Protein AF-X0SLN2-F1 (afdb_monomer)

Solvent-accessible surface area (backbone atoms only — not comparable to full-atom values): 22576 Å² total; per-residue (Å²): 111,41,69,57,55,49,52,48,52,51,52,52,53,56,40,71,74,36,78,92,31,56,72,64,49,75,73,66,75,80,86,62,76,76,52,31,40,72,74,32,61,67,29,29,47,56,54,35,49,51,52,49,55,50,51,53,49,52,56,52,58,68,53,51,82,79,63,86,52,68,68,60,50,54,55,43,53,54,42,50,52,53,24,51,52,25,48,55,64,38,60,54,64,56,30,45,36,72,85,91,69,60,29,47,75,34,57,69,48,42,48,51,29,45,27,24,45,37,47,22,48,54,39,47,52,54,44,52,31,70,77,37,73,86,55,86,74,58,64,48,78,45,80,38,56,62,89,70,78,86,52,67,26,40,37,38,43,44,80,41,37,38,40,36,33,31,30,62,52,21,50,16,40,56,38,38,35,37,46,91,72,29,39,48,38,39,68,56,77,58,42,71,80,57,69,63,56,81,78,44,97,62,57,82,85,78,61,62,44,52,90,61,79,71,30,26,54,30,43,46,34,35,53,73,83,66,47,72,67,34,59,75,41,56,67,60,71,70,38,44,61,47,52,64,23,64,35,45,75,78,45,80,48,74,59,94,66,33,39,40,39,30,30,37,34,81,46,37,36,43,33,87,89,50,95,52,64,45,47,29,39,38,39,41,36,39,40,38,40,81,94,48,76,51,75,50,76,47,80,45,73,58,88,50,90,97,44,59,69,50,55,52,46,33,69,73,41,46,43,82,45,68,38,77,70,69,43,80,85,45,59,85,86,51,61,88,44,48,49,71,53,35,98,82,57,88,64,83,87,58,86,76,69,61,78,60,63,66,50,74,49,74,49,44,55,45,35,39,36,30,60,71,70,72,44,76,52,75,46,82,57,86,68,102,59,98,77,47,74,45,76,47,73,58,83,132

Structure (mmCIF, N/CA/C/O backbone):
data_AF-X0SLN2-F1
#
_entry.id   AF-X0SLN2-F1
#
loop_
_atom_site.group_PDB
_atom_site.id
_atom_site.type_symbol
_atom_site.label_atom_id
_atom_site.label_alt_id
_atom_site.label_comp_id
_atom_site.label_asym_id
_atom_site.label_entity_id
_atom_site.label_seq_id
_atom_site.pdbx_PDB_ins_code
_atom_site.Cartn_x
_atom_site.Cartn_y
_atom_site.Cartn_z
_atom_site.occupancy
_atom_site.B_iso_or_equiv
_atom_site.auth_seq_id
_atom_site.auth_comp_id
_atom_site.auth_asym_id
_atom_site.auth_atom_id
_atom_site.pdbx_PDB_model_num
ATOM 1 N N . GLN A 1 1 ? 5.270 15.770 -13.640 1.00 58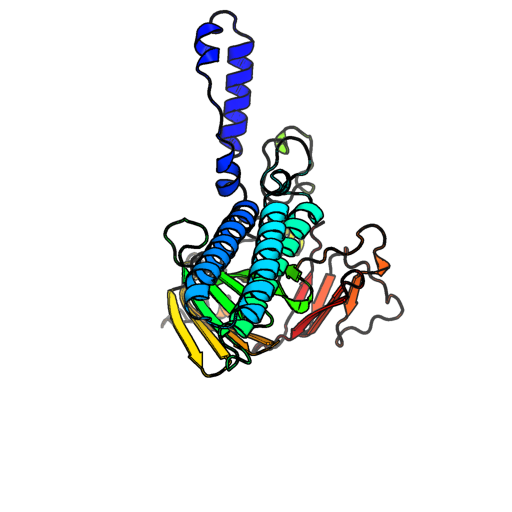.38 1 GLN A N 1
ATOM 2 C CA . GLN A 1 1 ? 5.366 17.062 -12.906 1.00 58.38 1 GLN A CA 1
ATOM 3 C C . GLN A 1 1 ? 6.757 17.721 -12.975 1.00 58.38 1 GLN A C 1
ATOM 5 O O . GLN A 1 1 ? 6.857 18.939 -13.102 1.00 58.38 1 GLN A O 1
ATOM 10 N N . THR A 1 2 ? 7.845 16.946 -12.956 1.00 74.25 2 THR A N 1
ATOM 11 C CA . THR A 1 2 ? 9.230 17.455 -12.948 1.00 74.25 2 THR A CA 1
ATOM 12 C C . THR A 1 2 ? 9.621 18.307 -14.170 1.00 74.25 2 THR A C 1
ATOM 14 O O . THR A 1 2 ? 10.206 19.380 -14.006 1.00 74.25 2 THR A O 1
ATOM 17 N N . LYS A 1 3 ? 9.213 17.920 -15.388 1.00 81.00 3 LYS A N 1
ATOM 18 C CA . LYS A 1 3 ? 9.402 18.724 -16.617 1.00 81.00 3 LYS A CA 1
ATOM 19 C C . LYS A 1 3 ? 8.726 20.102 -16.531 1.00 81.00 3 LYS A C 1
ATOM 21 O O . LYS A 1 3 ? 9.317 21.108 -16.911 1.00 81.00 3 LYS A O 1
ATOM 26 N N . ILE A 1 4 ? 7.527 20.163 -15.946 1.00 85.69 4 ILE A N 1
ATOM 27 C CA . ILE A 1 4 ? 6.775 21.413 -15.745 1.00 85.69 4 ILE A CA 1
ATOM 28 C C . ILE A 1 4 ? 7.528 22.339 -14.780 1.00 85.69 4 ILE A C 1
ATOM 30 O O . ILE A 1 4 ? 7.717 23.513 -15.090 1.00 85.69 4 ILE A O 1
ATOM 34 N N . ARG A 1 5 ? 8.041 21.818 -13.651 1.00 84.56 5 ARG A N 1
ATOM 35 C CA . ARG A 1 5 ? 8.848 22.608 -12.696 1.00 84.56 5 ARG A CA 1
ATOM 36 C C . ARG A 1 5 ? 10.110 23.185 -13.351 1.00 84.56 5 ARG A C 1
ATOM 38 O O . ARG A 1 5 ? 10.470 24.325 -13.058 1.00 84.56 5 ARG A O 1
ATOM 45 N N . LYS A 1 6 ? 10.767 22.436 -14.243 1.00 83.31 6 LYS A N 1
ATOM 46 C CA . LYS A 1 6 ? 11.937 22.912 -15.007 1.00 83.31 6 LYS A CA 1
ATOM 47 C C . LYS A 1 6 ? 11.570 24.037 -15.971 1.00 83.31 6 LYS A C 1
ATOM 49 O O . LYS A 1 6 ? 12.193 25.096 -15.928 1.00 83.31 6 LYS A O 1
ATOM 54 N N . ASN A 1 7 ? 10.517 23.846 -16.765 1.00 87.75 7 ASN A N 1
ATOM 55 C CA . ASN A 1 7 ? 10.017 24.874 -17.679 1.00 87.75 7 ASN A CA 1
ATOM 56 C C . ASN A 1 7 ? 9.632 26.150 -16.921 1.00 87.75 7 ASN A C 1
ATOM 58 O O . ASN A 1 7 ? 10.045 27.240 -17.308 1.00 87.75 7 ASN A O 1
ATOM 62 N N . PHE A 1 8 ? 8.941 26.014 -15.786 1.00 90.38 8 PHE A N 1
ATOM 63 C CA . PHE A 1 8 ? 8.597 27.140 -14.921 1.00 90.38 8 PHE A CA 1
ATOM 64 C C . PHE A 1 8 ? 9.839 27.874 -14.399 1.00 90.38 8 PHE A C 1
ATOM 66 O O . PHE A 1 8 ? 9.894 29.099 -14.466 1.00 90.38 8 PHE A O 1
ATOM 73 N N . LYS A 1 9 ? 10.871 27.154 -13.927 1.00 87.94 9 LYS A N 1
ATOM 74 C CA . LYS A 1 9 ? 12.145 27.768 -13.503 1.00 87.94 9 LYS A CA 1
ATOM 75 C C . LYS A 1 9 ? 12.806 28.552 -14.642 1.00 87.94 9 LYS A C 1
ATOM 77 O O . LYS A 1 9 ? 13.282 29.660 -14.399 1.00 87.94 9 LYS A O 1
ATOM 82 N N . LYS A 1 10 ? 12.814 28.007 -15.867 1.00 89.31 10 LYS A N 1
ATOM 83 C CA . LYS A 1 10 ? 13.359 28.680 -17.058 1.00 89.31 10 LYS A CA 1
ATOM 84 C C . LYS A 1 10 ? 12.584 29.963 -17.368 1.00 89.31 10 LYS A C 1
ATOM 86 O O . LYS A 1 10 ? 13.198 31.022 -17.433 1.00 89.31 10 LYS A O 1
ATOM 91 N N . ILE A 1 11 ? 11.253 29.885 -17.454 1.00 91.62 11 ILE A N 1
ATOM 92 C CA . ILE A 1 11 ? 10.369 31.039 -17.698 1.00 91.62 11 ILE A CA 1
ATOM 93 C C . ILE A 1 11 ? 10.572 32.110 -16.622 1.00 91.62 11 ILE A C 1
ATOM 95 O O . ILE A 1 11 ? 10.830 33.265 -16.947 1.00 91.62 11 ILE A O 1
ATOM 99 N N . LYS A 1 12 ? 10.547 31.720 -15.340 1.00 91.38 12 LYS A N 1
ATOM 100 C CA . LYS A 1 12 ? 10.760 32.628 -14.206 1.00 91.38 12 LYS A CA 1
ATOM 101 C C . LYS A 1 12 ? 12.103 33.353 -14.303 1.00 91.38 12 LYS A C 1
ATOM 103 O O . LYS A 1 12 ? 12.154 34.558 -14.077 1.00 91.38 12 LYS A O 1
ATOM 108 N N . LYS A 1 13 ? 13.185 32.636 -14.638 1.00 90.25 13 LYS A N 1
ATOM 109 C CA . LYS A 1 13 ? 14.528 33.219 -14.790 1.00 90.25 13 LYS A CA 1
ATOM 110 C C . LYS A 1 13 ? 14.571 34.217 -15.950 1.00 90.25 13 LYS A C 1
ATOM 112 O O . LYS A 1 13 ? 15.082 35.315 -15.765 1.00 90.25 13 LYS A O 1
ATOM 117 N N . THR A 1 14 ? 14.007 33.860 -17.104 1.00 91.69 14 THR A N 1
ATOM 118 C CA . THR A 1 14 ? 13.971 34.731 -18.288 1.00 91.69 14 THR A CA 1
ATOM 119 C C . THR A 1 14 ? 13.128 35.985 -18.056 1.00 91.69 14 THR A C 1
ATOM 121 O O . THR A 1 14 ? 13.585 37.075 -18.367 1.00 91.69 14 THR A O 1
ATOM 124 N N . MET A 1 15 ? 11.934 35.862 -17.465 1.00 91.94 15 MET A N 1
ATOM 125 C CA . MET A 1 15 ? 11.069 37.019 -17.189 1.00 91.94 15 MET A CA 1
ATOM 126 C C . MET A 1 15 ? 11.647 37.944 -16.115 1.00 91.94 15 MET A C 1
ATOM 128 O O . MET A 1 15 ? 11.463 39.148 -16.200 1.00 91.94 15 MET A O 1
ATOM 132 N N . LYS A 1 16 ? 12.363 37.405 -15.118 1.00 88.56 16 LYS A N 1
ATOM 133 C CA . LYS A 1 16 ? 13.004 38.221 -14.075 1.00 88.56 16 LYS A CA 1
ATOM 134 C C . LYS A 1 16 ? 14.202 39.026 -14.602 1.00 88.56 16 LYS A C 1
ATOM 136 O O . LYS A 1 16 ? 14.503 40.073 -14.043 1.00 88.56 16 LYS A O 1
ATOM 141 N N . ALA A 1 17 ? 14.893 38.525 -15.627 1.00 90.94 17 ALA A N 1
ATOM 142 C CA . ALA A 1 17 ? 16.042 39.199 -16.234 1.00 90.94 17 ALA A CA 1
ATOM 143 C C . ALA A 1 17 ? 15.649 40.306 -17.231 1.00 90.94 17 ALA A C 1
ATOM 145 O O . ALA A 1 17 ? 16.487 41.128 -17.581 1.00 90.94 17 ALA A O 1
ATOM 146 N N . ASP A 1 18 ? 14.398 40.318 -17.692 1.00 92.06 18 ASP A N 1
ATOM 147 C CA . ASP A 1 18 ? 13.888 41.247 -18.697 1.00 92.06 18 ASP A CA 1
ATOM 148 C C . ASP A 1 18 ? 13.052 42.348 -18.029 1.00 92.06 18 ASP A C 1
ATOM 150 O O . ASP A 1 18 ? 11.939 42.103 -17.556 1.00 92.06 18 ASP A O 1
ATOM 154 N N . GLU A 1 19 ? 13.584 43.571 -17.980 1.00 89.12 19 GLU A N 1
ATOM 155 C CA . GLU A 1 19 ? 12.923 44.694 -17.307 1.00 89.12 19 GLU A CA 1
ATOM 156 C C . GLU A 1 19 ? 11.561 45.049 -17.912 1.00 89.12 19 GLU A C 1
ATOM 158 O O . GLU A 1 19 ? 10.674 45.498 -17.184 1.00 89.12 19 GLU A O 1
ATOM 163 N N . THR A 1 20 ? 11.360 44.774 -19.206 1.00 92.31 20 THR A N 1
ATOM 164 C CA . THR A 1 20 ? 10.095 45.038 -19.912 1.00 92.31 20 THR A CA 1
ATOM 165 C C . THR A 1 20 ? 8.964 44.111 -19.467 1.00 92.31 20 THR A C 1
ATOM 167 O O . THR A 1 20 ? 7.794 44.386 -19.713 1.00 92.31 20 THR A O 1
ATOM 170 N N . LYS A 1 21 ? 9.291 43.017 -18.766 1.00 90.12 21 LYS A N 1
ATOM 171 C CA . LYS A 1 21 ? 8.333 41.998 -18.317 1.00 90.12 21 LYS A CA 1
ATOM 172 C C . LYS A 1 21 ? 7.976 42.107 -16.838 1.00 90.12 21 LYS A C 1
ATOM 174 O O . LYS A 1 21 ? 7.315 41.204 -16.325 1.00 90.12 21 LYS A O 1
ATOM 179 N N . LYS A 1 22 ? 8.375 43.179 -16.137 1.00 87.19 22 LYS A N 1
ATOM 180 C CA . LYS A 1 22 ? 8.098 43.361 -14.696 1.00 87.19 22 LYS A CA 1
ATOM 181 C C . LYS A 1 22 ? 6.603 43.297 -14.367 1.00 87.19 22 LYS A C 1
ATOM 183 O O . LYS A 1 22 ? 6.239 42.619 -13.409 1.00 87.19 22 LYS A O 1
ATOM 188 N N . GLU A 1 23 ? 5.747 43.932 -15.167 1.00 91.12 23 GLU A N 1
ATOM 189 C CA . GLU A 1 23 ? 4.288 43.881 -14.984 1.00 91.12 23 GLU A CA 1
ATOM 190 C C . GLU A 1 23 ? 3.745 42.474 -15.251 1.00 91.12 23 GLU A C 1
ATOM 192 O O . GLU A 1 23 ? 3.050 41.894 -14.419 1.00 91.12 23 GLU A O 1
ATOM 197 N N . THR A 1 24 ? 4.150 41.855 -16.365 1.00 89.81 24 THR A N 1
ATOM 198 C CA . THR A 1 24 ? 3.716 40.498 -16.725 1.00 89.81 24 THR A CA 1
ATOM 199 C C . THR A 1 24 ? 4.173 39.447 -15.705 1.00 89.81 24 THR A C 1
ATOM 201 O O . THR A 1 24 ? 3.456 38.486 -15.431 1.00 89.81 24 THR A O 1
ATOM 204 N N . TYR A 1 25 ? 5.355 39.621 -15.107 1.00 90.81 25 TYR A N 1
ATOM 205 C CA . TYR A 1 25 ? 5.914 38.712 -14.105 1.00 90.81 25 TYR A CA 1
ATOM 206 C C . TYR A 1 25 ? 5.018 38.576 -12.865 1.00 90.81 25 TYR A C 1
ATOM 208 O O . TYR A 1 25 ? 4.979 37.503 -12.264 1.00 90.81 25 TYR A O 1
ATOM 216 N N . GLN A 1 26 ? 4.251 39.609 -12.500 1.00 90.12 26 GLN A N 1
ATOM 217 C CA . GLN A 1 26 ? 3.329 39.562 -11.355 1.00 90.12 26 GLN A CA 1
ATOM 218 C C . GLN A 1 26 ? 2.194 38.542 -11.553 1.00 90.12 26 GLN A C 1
ATOM 220 O O . GLN A 1 26 ? 1.677 37.969 -10.586 1.00 90.12 26 GLN A O 1
ATOM 225 N N . PHE A 1 27 ? 1.851 38.259 -12.811 1.00 92.00 27 PHE A N 1
ATOM 226 C CA . PHE A 1 27 ? 0.850 37.262 -13.186 1.00 92.00 27 PHE A CA 1
ATOM 227 C C . PHE A 1 27 ? 1.429 35.844 -13.302 1.00 92.00 27 PHE A C 1
ATOM 229 O O . PHE A 1 27 ? 0.671 34.889 -13.472 1.00 92.00 27 PHE A O 1
ATOM 236 N N . LEU A 1 28 ? 2.750 35.660 -13.164 1.00 91.44 28 LEU A N 1
ATOM 237 C CA . LEU A 1 28 ? 3.373 34.338 -13.205 1.00 91.44 28 LEU A CA 1
ATOM 238 C C . LEU A 1 28 ? 3.004 33.532 -11.947 1.00 91.44 28 LEU A C 1
ATOM 240 O O . LEU A 1 28 ? 3.461 33.824 -10.840 1.00 91.44 28 LEU A O 1
ATOM 244 N N . LYS A 1 29 ? 2.205 32.476 -12.117 1.00 90.00 29 LYS A N 1
ATOM 245 C CA . LYS A 1 29 ? 1.797 31.563 -11.038 1.00 90.00 29 LYS A CA 1
ATOM 246 C C . LYS A 1 29 ? 2.449 30.190 -11.190 1.00 90.00 29 LYS A C 1
ATOM 248 O O . LYS A 1 29 ? 2.596 29.675 -12.294 1.00 90.00 29 LYS A O 1
ATOM 253 N N . GLY A 1 30 ? 2.866 29.620 -10.060 1.00 88.25 30 GLY A N 1
ATOM 254 C CA . GLY A 1 30 ? 3.411 28.266 -9.975 1.00 88.25 30 GLY A CA 1
ATOM 255 C C . GLY A 1 30 ? 2.360 27.237 -9.557 1.00 88.25 30 GLY A C 1
ATOM 256 O O . GLY A 1 30 ? 1.160 27.482 -9.629 1.00 88.25 30 GLY A O 1
ATOM 257 N N . GLY A 1 31 ? 2.829 26.079 -9.091 1.00 86.94 31 GLY A N 1
ATOM 258 C CA . GLY A 1 31 ? 1.959 25.061 -8.503 1.00 86.94 31 GLY A CA 1
ATOM 259 C C . GLY A 1 31 ? 1.405 25.471 -7.134 1.00 86.94 31 GLY A C 1
ATOM 260 O O . GLY A 1 31 ? 1.998 26.278 -6.423 1.00 86.94 31 GLY A O 1
ATOM 261 N N . PHE A 1 32 ? 0.277 24.868 -6.768 1.00 91.31 32 PHE A N 1
ATOM 262 C CA . PHE A 1 32 ? -0.348 24.941 -5.450 1.00 91.31 32 PHE A CA 1
ATOM 263 C C . PHE A 1 32 ? 0.140 23.808 -4.529 1.00 91.31 32 PHE A C 1
ATOM 265 O O . PHE A 1 32 ? 0.421 22.711 -5.010 1.00 91.31 32 PHE A O 1
ATOM 272 N N . TRP A 1 33 ? 0.221 24.046 -3.214 1.00 93.31 33 TRP A N 1
ATOM 273 C CA . TRP A 1 33 ? 0.809 23.096 -2.252 1.00 93.31 33 TRP A CA 1
ATOM 274 C C . TRP A 1 33 ? 0.115 21.727 -2.258 1.00 93.31 33 TRP A C 1
ATOM 276 O O . TRP A 1 33 ? 0.790 20.704 -2.290 1.00 93.31 33 TRP A O 1
ATOM 286 N N . ARG A 1 34 ? -1.222 21.675 -2.352 1.00 94.50 34 ARG A N 1
ATOM 287 C CA . ARG A 1 34 ? -1.966 20.397 -2.365 1.00 94.50 34 ARG A CA 1
ATOM 288 C C . ARG A 1 34 ? -1.602 19.478 -3.538 1.00 94.50 34 ARG A C 1
ATOM 290 O O . ARG A 1 34 ? -1.890 18.289 -3.478 1.00 94.50 34 ARG A O 1
ATOM 297 N N . TYR A 1 35 ? -0.922 19.976 -4.576 1.00 93.25 35 TYR A N 1
ATOM 298 C CA . TYR A 1 35 ? -0.377 19.112 -5.625 1.00 93.25 35 TYR A CA 1
ATOM 299 C C . TYR A 1 35 ? 0.736 18.178 -5.142 1.00 93.25 35 TYR A C 1
ATOM 301 O O . TYR A 1 35 ? 1.105 17.278 -5.893 1.00 93.25 35 TYR A O 1
ATOM 309 N N . PHE A 1 36 ? 1.262 18.336 -3.923 1.00 94.94 36 PHE A N 1
ATOM 310 C CA . PHE A 1 36 ? 2.136 17.331 -3.320 1.00 94.94 36 PHE A CA 1
ATOM 311 C C . PHE A 1 36 ? 1.427 15.995 -3.085 1.00 94.94 36 PHE A C 1
ATOM 313 O O . PHE A 1 36 ? 2.063 14.963 -3.256 1.00 94.94 36 PHE A O 1
ATOM 320 N N . PHE A 1 37 ? 0.111 15.999 -2.854 1.00 95.88 37 PHE A N 1
ATOM 321 C CA . PHE A 1 37 ? -0.695 14.775 -2.807 1.00 95.88 37 PHE A CA 1
ATOM 322 C C . PHE A 1 37 ? -0.857 14.112 -4.182 1.00 95.88 37 PHE A C 1
ATOM 324 O O . PHE A 1 37 ? -1.096 12.920 -4.279 1.00 95.88 37 PHE A O 1
ATOM 331 N N . VAL A 1 38 ? -0.695 14.858 -5.275 1.00 92.38 38 VAL A N 1
ATOM 332 C CA . VAL A 1 38 ? -0.634 14.260 -6.620 1.00 92.38 38 VAL A CA 1
ATOM 333 C C . VAL A 1 38 ? 0.788 13.798 -6.937 1.00 92.38 38 VAL A C 1
ATOM 335 O O . VAL A 1 38 ? 0.990 12.808 -7.629 1.00 92.38 38 VAL A O 1
ATOM 338 N N . LYS A 1 39 ? 1.789 14.539 -6.451 1.00 92.75 39 LYS A N 1
ATOM 339 C CA . LYS A 1 39 ? 3.204 14.261 -6.697 1.00 92.75 39 LYS A CA 1
ATOM 340 C C . LYS A 1 39 ? 3.682 12.987 -6.013 1.00 92.75 39 LYS A C 1
ATOM 342 O O . LYS A 1 39 ? 4.453 12.246 -6.610 1.00 92.75 39 LYS A O 1
ATOM 347 N N . TYR A 1 40 ? 3.281 12.813 -4.759 1.00 95.88 40 TYR A N 1
ATOM 348 C CA . TYR A 1 40 ? 3.736 11.753 -3.877 1.00 95.88 40 TYR A CA 1
ATOM 349 C C . TYR A 1 40 ? 2.512 10.970 -3.397 1.00 95.88 40 TYR A C 1
ATOM 351 O O . TYR A 1 40 ? 1.817 11.436 -2.483 1.00 95.88 40 TYR A O 1
ATOM 359 N N . PRO A 1 41 ? 2.226 9.805 -4.002 1.00 95.88 41 PRO A N 1
ATOM 360 C CA . PRO A 1 41 ? 1.163 8.921 -3.541 1.00 95.88 41 PRO A CA 1
ATOM 361 C C . PRO A 1 41 ? 1.273 8.601 -2.047 1.00 95.88 41 PRO A C 1
ATOM 363 O O . PRO A 1 41 ? 0.256 8.564 -1.370 1.00 95.88 41 PRO A O 1
ATOM 366 N N . GLU A 1 42 ? 2.488 8.481 -1.507 1.00 97.25 42 GLU A N 1
ATOM 367 C CA . GLU A 1 42 ? 2.760 8.227 -0.088 1.00 97.25 42 GLU A CA 1
ATOM 368 C C . GLU A 1 42 ? 2.303 9.382 0.824 1.00 97.25 42 GLU A C 1
ATOM 370 O O . GLU A 1 42 ? 1.773 9.154 1.909 1.00 97.25 42 GLU A O 1
ATOM 375 N N . SER A 1 43 ? 2.431 10.636 0.371 1.00 97.88 43 SER A N 1
ATOM 376 C CA . SER A 1 43 ? 1.887 11.798 1.093 1.00 97.88 43 SER A CA 1
ATOM 377 C C . SER A 1 43 ? 0.360 11.837 1.030 1.00 97.88 43 SER A C 1
ATOM 379 O O . SER A 1 43 ? -0.305 12.107 2.034 1.00 97.88 43 SER A O 1
ATOM 381 N N . ASN A 1 44 ? -0.214 11.541 -0.144 1.00 98.19 44 ASN A N 1
ATOM 382 C CA . ASN A 1 44 ? -1.664 11.416 -0.271 1.00 98.19 44 ASN A CA 1
ATOM 383 C C . ASN A 1 44 ? -2.197 10.339 0.667 1.00 98.19 44 ASN A C 1
ATOM 385 O O . ASN A 1 44 ? -3.204 10.570 1.323 1.00 98.19 44 ASN A O 1
ATOM 389 N N . ASN A 1 45 ? -1.492 9.212 0.749 1.00 98.19 45 ASN A N 1
ATOM 390 C CA . ASN A 1 45 ? -1.819 8.078 1.594 1.00 98.19 45 ASN A CA 1
ATOM 391 C C . ASN A 1 45 ? -1.970 8.495 3.058 1.00 98.19 45 ASN A C 1
ATOM 393 O O . ASN A 1 45 ? -3.069 8.426 3.601 1.00 98.19 45 ASN A O 1
ATOM 397 N N . MET A 1 46 ? -0.916 9.078 3.642 1.00 98.56 46 MET A N 1
ATOM 398 C CA . MET A 1 46 ? -0.943 9.602 5.012 1.00 98.56 46 MET A CA 1
ATOM 399 C C . MET A 1 46 ? -2.079 10.609 5.224 1.00 98.56 46 MET A C 1
ATOM 401 O O . MET A 1 46 ? -2.797 10.559 6.219 1.00 98.56 46 MET A O 1
ATOM 405 N N . HIS A 1 47 ? -2.288 11.523 4.271 1.00 98.69 47 HIS A N 1
ATOM 406 C CA . HIS A 1 47 ? -3.319 12.551 4.413 1.00 98.69 47 HIS A CA 1
ATOM 407 C C . HIS A 1 47 ? -4.729 11.953 4.353 1.00 98.69 47 HIS A C 1
ATOM 409 O O . HIS A 1 47 ? -5.630 12.397 5.064 1.00 98.69 47 HIS A O 1
ATOM 415 N N . LYS A 1 48 ? -4.965 10.987 3.464 1.00 98.69 48 LYS A N 1
ATOM 416 C CA . LYS A 1 48 ? -6.268 10.329 3.330 1.00 98.69 48 LYS A CA 1
ATOM 417 C C . LYS A 1 48 ? -6.530 9.378 4.489 1.00 98.69 48 LYS A C 1
ATOM 419 O O . LYS A 1 48 ? -7.657 9.382 4.976 1.00 98.69 48 LYS A O 1
ATOM 424 N N . LYS A 1 49 ? -5.497 8.723 5.025 1.00 98.75 49 LYS A N 1
ATOM 425 C CA . LYS A 1 49 ? -5.567 8.001 6.298 1.00 98.75 49 LYS A CA 1
ATOM 426 C C . LYS A 1 49 ? -5.974 8.930 7.435 1.00 98.75 49 LYS A C 1
ATOM 428 O O . LYS A 1 49 ? -6.923 8.634 8.148 1.00 98.75 49 LYS A O 1
ATOM 433 N N . MET A 1 50 ? -5.341 10.097 7.557 1.00 98.75 50 MET A N 1
ATOM 434 C CA . MET A 1 50 ? -5.714 11.084 8.574 1.00 98.75 50 MET A CA 1
ATOM 435 C C . MET A 1 50 ? -7.194 11.471 8.479 1.00 98.75 50 MET A C 1
ATOM 437 O O . MET A 1 50 ? -7.894 11.472 9.489 1.00 98.75 50 MET A O 1
ATOM 441 N N . LEU A 1 51 ? -7.703 11.736 7.271 1.00 98.69 51 LEU A N 1
ATOM 442 C CA . LEU A 1 51 ? -9.129 12.018 7.081 1.00 98.69 51 LEU A CA 1
ATOM 443 C C . LEU A 1 51 ? -10.021 10.814 7.408 1.00 98.69 51 LEU A C 1
ATOM 445 O O . LEU A 1 51 ? -11.104 11.005 7.956 1.00 98.69 51 LEU A O 1
ATOM 449 N N . TYR A 1 52 ? -9.582 9.600 7.073 1.00 98.75 52 TYR A N 1
ATOM 450 C CA . TYR A 1 52 ? -10.292 8.358 7.368 1.00 98.75 52 TYR A CA 1
ATOM 451 C C . TYR A 1 52 ? -10.456 8.158 8.877 1.00 98.75 52 TYR A C 1
ATOM 453 O O . TYR A 1 52 ? -11.582 8.096 9.368 1.00 98.75 52 TYR A O 1
ATOM 461 N N . VAL A 1 53 ? -9.347 8.179 9.620 1.00 98.75 53 VAL A N 1
ATOM 462 C CA . VAL A 1 53 ? -9.321 8.018 11.082 1.00 98.75 53 VAL A CA 1
ATOM 463 C C . VAL A 1 53 ? -10.103 9.133 11.775 1.00 98.75 53 VAL A C 1
ATOM 465 O O . VAL A 1 53 ? -10.897 8.871 12.676 1.00 98.75 53 VAL A O 1
ATOM 468 N N . ARG A 1 54 ? -9.964 10.377 11.299 1.00 98.75 54 ARG A N 1
ATOM 469 C CA . ARG A 1 54 ? -10.765 11.512 11.770 1.00 98.75 54 ARG A CA 1
ATOM 470 C C . ARG A 1 54 ? -12.265 11.261 11.625 1.00 98.75 54 ARG A C 1
ATOM 472 O O . ARG A 1 54 ? -13.021 11.524 12.553 1.00 98.75 54 ARG A O 1
ATOM 479 N N . ASN A 1 55 ? -12.706 10.802 10.458 1.00 98.44 55 ASN A N 1
ATOM 480 C CA . ASN A 1 55 ? -14.125 10.552 10.221 1.00 98.44 55 ASN A CA 1
ATOM 481 C C . ASN A 1 55 ? -14.628 9.359 11.046 1.00 98.44 55 ASN A C 1
ATOM 483 O O . ASN A 1 55 ? -15.741 9.423 11.555 1.00 98.44 55 ASN A O 1
ATOM 487 N N . LYS A 1 56 ? -13.794 8.329 11.245 1.00 97.62 56 LYS A N 1
ATOM 488 C CA . LYS A 1 56 ? -14.086 7.200 12.139 1.00 97.62 56 LYS A CA 1
ATOM 489 C C . LYS A 1 56 ? -14.345 7.687 13.571 1.00 97.62 56 LYS A C 1
ATOM 491 O O . LYS A 1 56 ? -15.359 7.316 14.152 1.00 97.62 56 LYS A O 1
ATOM 496 N N . LEU A 1 57 ? -13.503 8.585 14.099 1.00 98.38 57 LEU A N 1
ATOM 497 C CA . LEU A 1 57 ? -13.695 9.179 15.429 1.00 98.38 57 LEU A CA 1
ATOM 498 C C . LEU A 1 57 ? -14.997 9.989 15.527 1.00 98.38 57 LEU A C 1
ATOM 500 O O . LEU A 1 57 ? -15.743 9.811 16.485 1.00 98.38 57 LEU A O 1
ATOM 504 N N . ILE A 1 58 ? -15.307 10.814 14.520 1.00 98.00 58 ILE A N 1
ATOM 505 C CA . ILE A 1 58 ? -16.568 11.579 14.472 1.00 98.00 58 ILE A CA 1
ATOM 506 C C . ILE A 1 58 ? -17.778 10.635 14.506 1.00 98.00 58 ILE A C 1
ATOM 508 O O . ILE A 1 58 ? -18.699 10.837 15.291 1.00 98.00 58 ILE A O 1
ATOM 512 N N . SER A 1 59 ? -17.769 9.563 13.712 1.00 95.31 59 SER A N 1
ATOM 513 C CA . SER A 1 59 ? -18.849 8.570 13.746 1.00 95.31 59 SER A CA 1
ATOM 514 C C . SER A 1 59 ? -18.938 7.845 15.095 1.00 95.31 59 SER A C 1
ATOM 516 O O . SER A 1 59 ? -20.030 7.488 15.535 1.00 95.31 59 SER A O 1
ATOM 518 N N . THR A 1 60 ? -17.819 7.631 15.788 1.00 93.31 60 THR A N 1
ATOM 519 C CA . THR A 1 60 ? -17.819 7.086 17.153 1.00 93.31 60 THR A CA 1
ATOM 520 C C . THR A 1 60 ? -18.438 8.067 18.160 1.00 93.31 60 THR A C 1
ATOM 522 O O . THR A 1 60 ? -19.221 7.635 19.006 1.00 93.31 60 THR A O 1
ATOM 525 N N . GLU A 1 61 ? -18.176 9.373 18.049 1.00 94.12 61 GLU A N 1
ATOM 526 C CA . GLU A 1 61 ? -18.805 10.413 18.884 1.00 94.12 61 GLU A CA 1
ATOM 527 C C . GLU A 1 61 ? -20.326 10.462 18.714 1.00 94.12 61 GLU A C 1
ATOM 529 O O . GLU A 1 61 ? -21.070 10.534 19.692 1.00 94.12 61 GLU A O 1
ATOM 534 N N . GLU A 1 62 ? -20.806 10.358 17.475 1.00 92.00 62 GLU A N 1
ATOM 535 C CA . GLU A 1 62 ? -22.241 10.323 17.176 1.00 92.00 62 GLU A CA 1
ATOM 536 C C . GLU A 1 62 ? -22.937 9.117 17.830 1.00 92.00 62 GLU A C 1
ATOM 538 O O . GLU A 1 62 ? -24.115 9.189 18.183 1.00 92.00 62 GLU A O 1
ATOM 543 N N . ASN A 1 63 ? -22.214 8.015 18.055 1.00 88.12 63 ASN A N 1
ATOM 544 C CA . ASN A 1 63 ? -22.747 6.812 18.695 1.00 88.12 63 ASN A CA 1
ATOM 545 C C . ASN A 1 63 ? -22.835 6.896 20.229 1.00 88.12 63 ASN A C 1
ATOM 547 O O . ASN A 1 63 ? -23.473 6.029 20.831 1.00 88.12 63 ASN A O 1
ATOM 551 N N . LEU A 1 64 ? -22.274 7.929 20.872 1.00 87.06 64 LEU A N 1
ATOM 552 C CA . LEU A 1 64 ? -22.339 8.093 22.333 1.00 87.06 64 LEU A CA 1
ATOM 553 C C . LEU A 1 64 ? -23.759 8.246 22.866 1.00 87.06 64 LEU A C 1
ATOM 555 O O . LEU A 1 64 ? -24.025 7.869 24.004 1.00 87.06 64 LEU A O 1
ATOM 559 N N . VAL A 1 65 ? -24.684 8.727 22.032 1.00 81.19 65 VAL A N 1
ATOM 560 C CA . VAL A 1 65 ? -26.109 8.882 22.370 1.00 81.19 65 VAL A CA 1
ATOM 561 C C . VAL A 1 65 ? -26.779 7.574 22.819 1.00 81.19 65 VAL A C 1
ATOM 563 O O . VAL A 1 65 ? -27.879 7.603 23.363 1.00 81.19 65 VAL A O 1
ATOM 566 N N . LYS A 1 66 ? -26.138 6.422 22.577 1.00 81.56 66 LYS A N 1
ATOM 567 C CA . LYS A 1 66 ? -26.618 5.086 22.955 1.00 81.56 66 LYS A CA 1
ATOM 568 C C . LYS A 1 66 ? -26.280 4.693 24.398 1.00 81.56 66 LYS A C 1
ATOM 570 O O . LYS A 1 66 ? -26.830 3.710 24.887 1.00 81.56 66 LYS A O 1
ATOM 575 N N . ILE A 1 67 ? -25.385 5.418 25.070 1.00 86.44 67 ILE A N 1
ATOM 576 C CA . ILE A 1 67 ? -24.921 5.103 26.426 1.00 86.44 67 ILE A CA 1
ATOM 577 C C . ILE A 1 67 ? -25.675 5.962 27.441 1.00 86.44 67 ILE A C 1
ATOM 579 O O . ILE A 1 67 ? -25.885 7.150 27.222 1.00 86.44 67 ILE A O 1
ATOM 583 N N . GLN A 1 68 ? -26.089 5.352 28.554 1.00 86.94 68 GLN A N 1
ATOM 584 C CA . GLN A 1 68 ? -26.821 6.024 29.639 1.00 86.94 68 GLN A CA 1
ATOM 585 C C . GLN A 1 68 ? -26.010 6.133 30.940 1.00 86.94 68 GLN A C 1
ATOM 587 O O . GLN A 1 68 ? -26.433 6.815 31.865 1.00 86.94 68 GLN A O 1
ATOM 592 N N . ASP A 1 69 ? -24.867 5.450 31.034 1.00 90.94 69 ASP A N 1
ATOM 593 C CA . ASP A 1 69 ? -24.010 5.458 32.222 1.00 90.94 69 ASP A CA 1
ATOM 594 C C . ASP A 1 69 ? -23.017 6.631 32.171 1.00 90.94 69 ASP A C 1
ATOM 596 O O . ASP A 1 69 ? -22.068 6.627 31.381 1.00 90.94 69 ASP A O 1
ATOM 600 N N . ASP A 1 70 ? -23.222 7.620 33.045 1.00 90.50 70 ASP A N 1
ATOM 601 C CA . ASP A 1 70 ? -22.410 8.841 33.141 1.00 90.50 70 ASP A CA 1
ATOM 602 C C . ASP A 1 70 ? -20.918 8.577 33.421 1.00 90.50 70 ASP A C 1
ATOM 604 O O . ASP A 1 70 ? -20.048 9.328 32.958 1.00 90.50 70 ASP A O 1
ATOM 608 N N . ASN A 1 71 ? -20.587 7.498 34.143 1.00 91.69 71 ASN A N 1
ATOM 609 C CA . ASN A 1 71 ? -19.193 7.140 34.413 1.00 91.69 71 ASN A CA 1
ATOM 610 C C . ASN A 1 71 ? -18.517 6.629 33.138 1.00 91.69 71 ASN A C 1
ATOM 612 O O . ASN A 1 71 ? -17.398 7.039 32.818 1.00 91.69 71 ASN A O 1
ATOM 616 N N . ILE A 1 72 ? -19.208 5.770 32.383 1.00 92.06 72 ILE A N 1
ATOM 617 C CA . ILE A 1 72 ? -18.711 5.249 31.102 1.00 92.06 72 ILE A CA 1
ATOM 618 C C . ILE A 1 72 ? -18.568 6.389 30.090 1.00 92.06 72 ILE A C 1
ATOM 620 O O . ILE A 1 72 ? -17.534 6.490 29.428 1.00 92.06 72 ILE A O 1
ATOM 624 N N . ILE A 1 73 ? -19.553 7.289 30.016 1.00 93.81 73 ILE A N 1
ATOM 625 C CA . ILE A 1 73 ? -19.504 8.473 29.148 1.00 93.81 73 ILE A CA 1
ATOM 626 C C . ILE A 1 73 ? -18.263 9.316 29.458 1.00 93.81 73 ILE A C 1
ATOM 628 O O . ILE A 1 73 ? -17.518 9.666 28.544 1.00 93.81 73 ILE A O 1
ATOM 632 N N . SER A 1 74 ? -17.985 9.588 30.735 1.00 94.56 74 SER A N 1
ATOM 633 C CA . SER A 1 74 ? -16.816 10.376 31.148 1.00 94.56 74 SER A CA 1
ATOM 634 C C . SER A 1 74 ? -15.488 9.733 30.717 1.00 94.56 74 SER A C 1
ATOM 636 O O . SER A 1 74 ? -14.589 10.419 30.225 1.00 94.56 74 SER A O 1
ATOM 638 N N . ILE A 1 75 ? -15.369 8.404 30.843 1.00 95.88 75 ILE A N 1
ATOM 639 C CA . ILE A 1 75 ? -14.194 7.646 30.380 1.00 95.88 75 ILE A CA 1
ATOM 640 C C . ILE A 1 75 ? -14.044 7.750 28.858 1.00 95.88 75 ILE A C 1
ATOM 642 O O . ILE A 1 75 ? -12.935 7.966 28.359 1.00 95.88 75 ILE A O 1
ATOM 646 N N . ILE A 1 76 ? -15.146 7.600 28.120 1.00 96.00 76 ILE A N 1
ATOM 647 C CA . ILE A 1 76 ? -15.141 7.665 26.659 1.00 96.00 76 ILE A CA 1
ATOM 648 C C . ILE A 1 76 ? -14.763 9.069 26.171 1.00 96.00 76 ILE A C 1
ATOM 650 O O . ILE A 1 76 ? -13.897 9.186 25.306 1.00 96.00 76 ILE A O 1
ATOM 654 N N . LEU A 1 77 ? -15.325 10.131 26.755 1.00 96.19 77 LEU A N 1
ATOM 655 C CA . LEU A 1 77 ? -14.993 11.516 26.399 1.00 96.19 77 LEU A CA 1
ATOM 656 C C . LEU A 1 77 ? -13.498 11.814 26.578 1.00 96.19 77 LEU A C 1
ATOM 658 O O . LEU A 1 77 ? -12.881 12.438 25.716 1.00 96.19 77 LEU A O 1
ATOM 662 N N . ASN A 1 78 ? -12.880 11.309 27.650 1.00 97.75 78 ASN A N 1
ATOM 663 C CA . ASN A 1 78 ? -11.435 11.436 27.834 1.00 97.75 78 ASN A CA 1
ATOM 664 C C . ASN A 1 78 ? -10.641 10.710 26.729 1.00 97.75 78 ASN A C 1
ATOM 666 O O . ASN A 1 78 ? -9.659 11.237 26.211 1.00 97.75 78 ASN A O 1
ATOM 670 N N . LYS A 1 79 ? -11.073 9.508 26.325 1.00 98.19 79 LYS A N 1
ATOM 671 C CA . LYS A 1 79 ? -10.440 8.769 25.218 1.00 98.19 79 LYS A CA 1
ATOM 672 C C . LYS A 1 79 ? -10.620 9.465 23.869 1.00 98.19 79 LYS A C 1
ATOM 674 O O . LYS A 1 79 ? -9.685 9.445 23.076 1.00 98.19 79 LYS A O 1
ATOM 679 N N . ILE A 1 80 ? -11.769 10.095 23.630 1.00 98.38 80 ILE A N 1
ATOM 680 C CA . ILE A 1 80 ? -12.031 10.899 22.429 1.00 98.38 80 ILE A CA 1
ATOM 681 C C . ILE A 1 80 ? -11.072 12.085 22.356 1.00 98.38 80 ILE A C 1
ATOM 683 O O . ILE A 1 80 ? -10.445 12.290 21.320 1.00 98.38 80 ILE A O 1
ATOM 687 N N . ASN A 1 81 ? -10.886 12.815 23.461 1.00 98.38 81 ASN A N 1
ATOM 688 C CA . ASN A 1 81 ? -9.922 13.918 23.515 1.00 98.38 81 ASN A CA 1
ATOM 689 C C . ASN A 1 81 ? -8.502 13.435 23.190 1.00 98.38 81 ASN A C 1
ATOM 691 O O . ASN A 1 81 ? -7.831 14.021 22.344 1.00 98.38 81 ASN A O 1
ATOM 695 N N . ASN A 1 82 ? -8.079 12.311 23.775 1.00 98.75 82 ASN A N 1
ATOM 696 C CA . ASN A 1 82 ? -6.778 11.716 23.464 1.00 98.75 82 ASN A CA 1
ATOM 697 C C . ASN A 1 82 ? -6.668 11.284 21.989 1.00 98.75 82 ASN A C 1
ATOM 699 O O . ASN A 1 82 ? -5.607 11.424 21.387 1.00 98.75 82 ASN A O 1
ATOM 703 N N . ALA A 1 83 ? -7.746 10.769 21.389 1.00 98.81 83 ALA A N 1
ATOM 704 C CA . ALA A 1 83 ? -7.755 10.370 19.982 1.00 98.81 83 ALA A CA 1
ATOM 705 C C . ALA A 1 83 ? -7.646 11.588 19.050 1.00 98.81 83 ALA A C 1
ATOM 707 O O . ALA A 1 83 ? -6.901 11.542 18.070 1.00 98.81 83 ALA A O 1
ATOM 708 N N . TRP A 1 84 ? -8.316 12.697 19.379 1.00 98.75 84 TRP A N 1
ATOM 709 C CA . TRP A 1 84 ? -8.135 13.971 18.682 1.00 98.75 84 TRP A CA 1
ATOM 710 C C . TRP A 1 84 ? -6.712 14.503 18.800 1.00 98.75 84 TRP A C 1
ATOM 712 O O . TRP A 1 84 ? -6.150 14.918 17.788 1.00 98.75 84 TRP A O 1
ATOM 722 N N . ASP A 1 85 ? -6.108 14.446 19.988 1.00 98.81 85 ASP A N 1
ATOM 723 C CA . ASP A 1 85 ? -4.718 14.864 20.191 1.00 98.81 85 ASP A CA 1
ATOM 724 C C . ASP A 1 85 ? -3.751 14.076 19.301 1.00 98.81 85 ASP A C 1
ATOM 726 O O . ASP A 1 85 ? -2.866 14.662 18.674 1.00 98.81 85 ASP A O 1
ATOM 730 N N . GLU A 1 86 ? -3.928 12.758 19.188 1.00 98.88 86 GLU A N 1
ATOM 731 C CA . GLU A 1 86 ? -3.146 11.931 18.265 1.00 98.88 86 GLU A CA 1
ATOM 732 C C . GLU A 1 86 ? -3.385 12.333 16.794 1.00 98.88 86 GLU A C 1
ATOM 734 O O . GLU A 1 86 ? -2.428 12.546 16.046 1.00 98.88 86 GLU A O 1
ATOM 739 N N . ILE A 1 87 ? -4.638 12.553 16.375 1.00 98.88 87 ILE A N 1
ATOM 740 C CA . ILE A 1 87 ? -4.949 13.037 15.017 1.00 98.88 87 ILE A CA 1
ATOM 741 C C . ILE A 1 87 ? -4.287 14.397 14.744 1.00 98.88 87 ILE A C 1
ATOM 743 O O . ILE A 1 87 ? -3.747 14.605 13.656 1.00 98.88 87 ILE A O 1
ATOM 747 N N . TYR A 1 88 ? -4.288 15.323 15.705 1.00 98.75 88 TYR A N 1
ATOM 748 C CA . TYR A 1 88 ? -3.657 16.634 15.549 1.00 98.75 88 TYR A CA 1
ATOM 749 C C . TYR A 1 88 ? -2.134 16.533 15.438 1.00 98.75 88 TYR A C 1
ATOM 751 O O . TYR A 1 88 ? -1.546 17.199 14.583 1.00 98.75 88 TYR A O 1
ATOM 759 N N . LYS A 1 89 ? -1.484 15.659 16.219 1.00 98.62 89 LYS A N 1
ATOM 760 C CA . LYS A 1 89 ? -0.039 15.389 16.082 1.00 98.62 89 LYS A CA 1
ATOM 761 C C . LYS A 1 89 ? 0.303 14.872 14.681 1.00 98.62 89 LYS A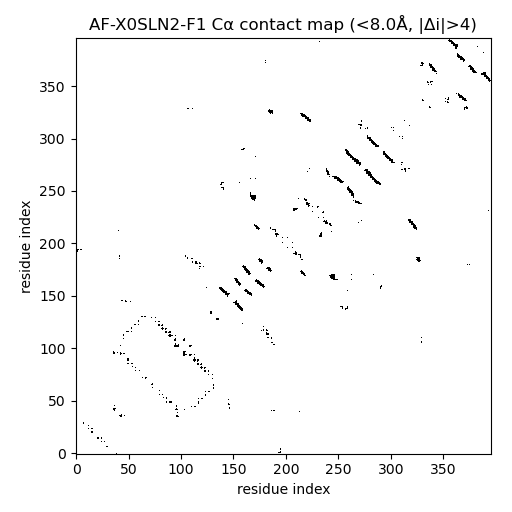 C 1
ATOM 763 O O . LYS A 1 89 ? 1.292 15.305 14.089 1.00 98.62 89 LYS A O 1
ATOM 768 N N . ALA A 1 90 ? -0.553 14.028 14.104 1.00 98.44 90 ALA A N 1
ATOM 769 C CA . ALA A 1 90 ? -0.381 13.509 12.748 1.00 98.44 90 ALA A CA 1
ATOM 770 C C . ALA A 1 90 ? -0.530 14.572 11.641 1.00 98.44 90 ALA A C 1
ATOM 772 O O . ALA A 1 90 ? -0.153 14.315 10.499 1.00 98.44 90 ALA A O 1
ATOM 773 N N . GLN A 1 91 ? -1.055 15.767 11.928 1.00 97.94 91 GLN A N 1
ATOM 774 C CA . GLN A 1 91 ? -1.256 16.835 10.937 1.00 97.94 91 GLN A CA 1
ATOM 775 C C . GLN A 1 91 ? -0.036 17.750 10.752 1.00 97.94 91 GLN A C 1
ATOM 777 O O . GLN A 1 91 ? -0.113 18.723 9.995 1.00 97.94 91 GLN A O 1
ATOM 782 N N . SER A 1 92 ? 1.096 17.449 11.400 1.00 95.44 92 SER A N 1
ATOM 783 C CA . SER A 1 92 ? 2.337 18.203 11.206 1.00 95.44 92 SER A CA 1
ATOM 784 C C . SER A 1 92 ? 2.746 18.220 9.730 1.00 95.44 92 SER A C 1
ATOM 786 O O . SER A 1 92 ? 3.032 17.189 9.122 1.00 95.44 92 SER A O 1
ATOM 788 N N . ASN A 1 93 ? 2.722 19.413 9.133 1.00 95.62 93 ASN A N 1
ATOM 789 C CA . ASN A 1 93 ? 2.775 19.590 7.683 1.00 95.62 93 ASN A CA 1
ATOM 790 C C . ASN A 1 93 ? 4.054 19.032 7.027 1.00 95.62 93 ASN A C 1
ATOM 792 O O . ASN A 1 93 ? 3.987 18.604 5.878 1.00 95.62 93 ASN A O 1
ATOM 796 N N . ASP A 1 94 ? 5.193 19.043 7.723 1.00 95.00 94 ASP A N 1
ATOM 797 C CA . ASP A 1 94 ? 6.520 18.728 7.185 1.00 95.00 94 ASP A CA 1
ATOM 798 C C . ASP A 1 94 ? 6.567 17.358 6.493 1.00 95.00 94 ASP A C 1
ATOM 800 O O . ASP A 1 94 ? 7.126 17.227 5.402 1.00 95.00 94 ASP A O 1
ATOM 804 N N . SER A 1 95 ? 5.889 16.357 7.057 1.00 95.50 95 SER A N 1
ATOM 805 C CA . SER A 1 95 ? 5.826 14.991 6.524 1.00 95.50 95 SER A CA 1
ATOM 806 C C . SER A 1 95 ? 5.077 14.878 5.189 1.00 95.50 95 SER A C 1
ATOM 808 O O . SER A 1 95 ? 5.207 13.877 4.491 1.00 95.50 95 SER A O 1
ATOM 810 N N . TYR A 1 96 ? 4.294 15.887 4.798 1.00 97.56 96 TYR A N 1
ATOM 811 C CA . TYR A 1 96 ? 3.365 15.804 3.664 1.00 97.56 96 TYR A CA 1
ATOM 812 C C . TYR A 1 96 ? 3.898 16.400 2.359 1.00 97.56 96 TYR A C 1
ATOM 814 O O . TYR A 1 96 ? 3.226 16.353 1.324 1.00 97.56 96 TYR A O 1
ATOM 822 N N . TRP A 1 97 ? 5.091 16.983 2.351 1.00 96.06 97 TRP A N 1
ATOM 823 C CA . TRP A 1 97 ? 5.626 17.603 1.143 1.00 96.06 97 TRP A CA 1
ATOM 824 C C . TRP A 1 97 ? 7.144 17.606 1.124 1.00 96.06 97 TRP A C 1
ATOM 826 O O . TRP A 1 97 ? 7.797 17.259 2.096 1.00 96.06 97 TRP A O 1
ATOM 836 N N . HIS A 1 98 ? 7.721 18.006 -0.006 1.00 94.12 98 HIS A N 1
ATOM 837 C CA . HIS A 1 98 ? 9.159 18.207 -0.108 1.00 94.12 98 HIS A CA 1
ATOM 838 C C . HIS A 1 98 ? 9.477 19.454 -0.934 1.00 94.12 98 HIS A C 1
ATOM 840 O O . HIS A 1 98 ? 9.037 19.616 -2.079 1.00 94.12 98 HIS A O 1
ATOM 846 N N . GLY A 1 99 ? 10.254 20.350 -0.325 1.00 86.88 99 GLY A N 1
ATOM 847 C CA . GLY A 1 99 ? 10.655 21.632 -0.893 1.00 86.88 99 GLY A CA 1
ATOM 848 C C . GLY A 1 99 ? 12.117 21.658 -1.325 1.00 86.88 99 GLY A C 1
ATOM 849 O O . GLY A 1 99 ? 12.425 21.448 -2.504 1.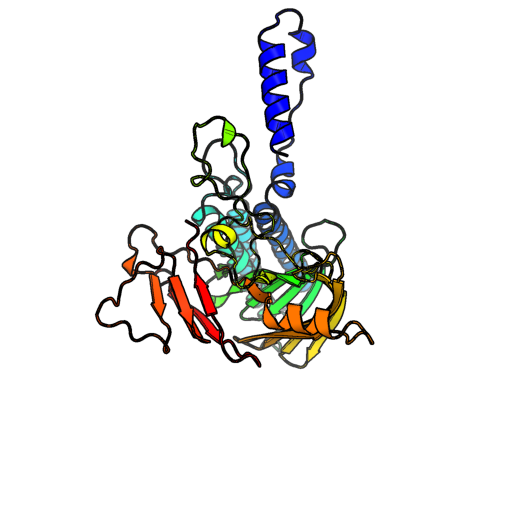00 86.88 99 GLY A O 1
ATOM 850 N N . LEU A 1 100 ? 12.979 22.033 -0.375 1.00 79.62 100 LEU A N 1
ATOM 851 C CA . LEU A 1 100 ? 14.433 22.137 -0.534 1.00 79.62 100 LEU A CA 1
ATOM 852 C C . LEU A 1 100 ? 15.172 21.051 0.261 1.00 79.62 100 LEU A C 1
ATOM 854 O O . LEU A 1 100 ? 16.152 20.510 -0.237 1.00 79.62 100 LEU A O 1
ATOM 858 N N . PHE A 1 101 ? 14.681 20.718 1.458 1.00 78.44 101 PHE A N 1
ATOM 859 C CA . PHE A 1 101 ? 15.264 19.718 2.348 1.00 78.44 101 PHE A CA 1
ATOM 860 C C . PHE A 1 101 ? 14.174 18.806 2.910 1.00 78.44 101 PHE A C 1
ATOM 862 O O . PHE A 1 101 ? 13.062 19.268 3.163 1.00 78.44 101 PHE A O 1
ATOM 869 N N . GLY A 1 102 ? 14.515 17.530 3.098 1.00 86.69 102 GLY A N 1
ATOM 870 C CA . GLY A 1 102 ? 13.748 16.577 3.898 1.00 86.69 102 GLY A CA 1
ATOM 871 C C . GLY A 1 102 ? 12.265 16.458 3.541 1.00 86.69 102 GLY A C 1
ATOM 872 O O . GLY A 1 102 ? 11.916 16.195 2.387 1.00 86.69 102 GLY A O 1
ATOM 873 N N . GLY A 1 103 ? 11.414 16.649 4.550 1.00 94.12 103 GLY A N 1
ATOM 874 C CA . GLY A 1 103 ? 9.960 16.550 4.453 1.00 94.12 103 GLY A CA 1
ATOM 875 C C . GLY A 1 103 ? 9.491 15.107 4.290 1.00 94.12 103 GLY A C 1
ATOM 876 O O . GLY A 1 103 ? 9.988 14.229 4.989 1.00 94.12 103 GLY A O 1
ATOM 877 N N . VAL A 1 104 ? 8.609 14.843 3.321 1.00 95.31 104 VAL A N 1
ATOM 878 C CA . VAL A 1 104 ? 8.087 13.494 3.024 1.00 95.31 104 VAL A CA 1
ATOM 879 C C . VAL A 1 104 ? 9.184 12.462 2.775 1.00 95.31 104 VAL A C 1
ATOM 881 O O . VAL A 1 104 ? 8.936 11.284 2.963 1.00 95.31 104 VAL A O 1
ATOM 884 N N . TYR A 1 105 ? 10.403 12.856 2.395 1.00 93.62 105 TYR A N 1
ATOM 885 C CA . TYR A 1 105 ? 11.513 11.911 2.237 1.00 93.62 105 TYR A CA 1
ATOM 886 C C . TYR A 1 105 ? 12.112 11.429 3.567 1.00 93.62 105 TYR A C 1
ATOM 888 O O . TYR A 1 105 ? 12.682 10.344 3.598 1.00 93.62 105 TYR A O 1
ATOM 896 N N . LEU A 1 106 ? 11.958 12.169 4.671 1.00 92.19 106 LEU A N 1
ATOM 897 C CA . LEU A 1 106 ? 12.493 11.764 5.973 1.00 92.19 106 LEU A CA 1
ATOM 898 C C . LEU A 1 106 ? 11.603 10.688 6.596 1.00 92.19 106 LEU A C 1
ATOM 900 O O . LEU A 1 106 ? 10.455 10.948 6.959 1.00 92.19 106 LEU A O 1
ATOM 904 N N . GLN A 1 107 ? 12.146 9.480 6.732 1.00 90.38 107 GLN A N 1
ATOM 905 C CA . GLN A 1 107 ? 11.383 8.314 7.176 1.00 90.38 107 GLN A CA 1
ATOM 906 C C . GLN A 1 107 ? 10.748 8.492 8.557 1.00 90.38 107 GLN A C 1
ATOM 908 O O . GLN A 1 107 ? 9.570 8.188 8.721 1.00 90.38 107 GLN A O 1
ATOM 913 N N . PHE A 1 108 ? 11.482 9.079 9.508 1.00 90.31 108 PHE A N 1
ATOM 914 C CA . PHE A 1 108 ? 11.019 9.272 10.883 1.00 90.31 108 PHE A CA 1
ATOM 915 C C . PHE A 1 108 ? 9.841 10.255 10.970 1.00 90.31 108 PHE A C 1
ATOM 917 O O . PHE A 1 108 ? 8.975 10.115 11.833 1.00 90.31 108 PHE A O 1
ATOM 924 N N . LEU A 1 109 ? 9.766 11.225 10.048 1.00 94.94 109 LEU A N 1
ATOM 925 C CA . LEU A 1 109 ? 8.639 12.155 9.960 1.00 94.94 109 LEU A CA 1
ATOM 926 C C . LEU A 1 109 ? 7.371 11.445 9.478 1.00 94.94 109 LEU A C 1
ATOM 928 O O . LEU A 1 109 ? 6.295 11.672 10.031 1.00 94.94 109 LEU A O 1
ATOM 932 N N . ARG A 1 110 ? 7.487 10.569 8.472 1.00 96.44 110 ARG A N 1
ATOM 933 C CA . ARG A 1 110 ? 6.356 9.740 8.025 1.00 96.44 110 ARG A CA 1
ATOM 934 C C . ARG A 1 110 ? 5.961 8.714 9.086 1.00 96.44 110 ARG A C 1
ATOM 936 O O . ARG A 1 110 ? 4.778 8.537 9.356 1.00 96.44 110 ARG A O 1
ATOM 943 N N . PHE A 1 111 ? 6.947 8.089 9.727 1.00 96.12 111 PHE A N 1
ATOM 944 C CA . PHE A 1 111 ? 6.730 7.104 10.783 1.00 96.12 111 PHE A CA 1
ATOM 945 C C . PHE A 1 111 ? 5.937 7.695 11.953 1.00 96.12 111 PHE A C 1
ATOM 947 O O . PHE A 1 111 ? 4.968 7.086 12.402 1.00 96.12 111 PHE A O 1
ATOM 954 N N . SER A 1 112 ? 6.274 8.915 12.388 1.00 96.94 112 SER A N 1
ATOM 955 C CA . SER A 1 112 ? 5.510 9.641 13.411 1.00 96.94 112 SER A CA 1
ATOM 956 C C . SER A 1 112 ? 4.050 9.866 13.005 1.00 96.94 112 SER A C 1
ATOM 958 O O . SER A 1 112 ? 3.159 9.642 13.824 1.00 96.94 112 SER A O 1
ATOM 960 N N . VAL A 1 113 ? 3.780 10.239 11.746 1.00 98.56 113 VAL A N 1
ATOM 961 C CA . VAL A 1 113 ? 2.401 10.406 11.253 1.00 98.56 113 VAL A CA 1
ATOM 962 C C . VAL A 1 113 ? 1.620 9.101 11.377 1.00 98.56 113 VAL A C 1
ATOM 964 O O . VAL A 1 113 ? 0.553 9.099 11.987 1.00 98.56 113 VAL A O 1
ATOM 967 N N . TYR A 1 114 ? 2.152 7.990 10.862 1.00 98.56 114 TYR A N 1
ATOM 968 C CA . TYR A 1 114 ? 1.485 6.691 10.982 1.00 98.56 114 TYR A CA 1
ATOM 969 C C . TYR A 1 114 ? 1.322 6.257 12.441 1.00 98.56 114 TYR A C 1
ATOM 971 O O . TYR A 1 114 ? 0.235 5.831 12.815 1.00 98.56 114 TYR A O 1
ATOM 979 N N . THR A 1 115 ? 2.342 6.442 13.284 1.00 98.38 115 THR A N 1
ATOM 980 C CA . THR A 1 115 ? 2.290 6.088 14.714 1.00 98.38 115 THR A CA 1
ATOM 981 C C . THR A 1 115 ? 1.102 6.755 15.402 1.00 98.38 115 THR A C 1
ATOM 983 O O . THR A 1 115 ? 0.313 6.092 16.074 1.00 98.38 115 THR A O 1
ATOM 986 N N . HIS A 1 116 ? 0.943 8.064 15.199 1.00 98.88 116 HIS A N 1
ATOM 987 C CA . HIS A 1 116 ? -0.147 8.830 15.794 1.00 98.88 116 HIS A CA 1
ATOM 988 C C . HIS A 1 116 ? -1.516 8.454 15.213 1.00 98.88 116 HIS A C 1
ATOM 990 O O . HIS A 1 116 ? -2.483 8.312 15.958 1.00 98.88 116 HIS A O 1
ATOM 996 N N . LEU A 1 117 ? -1.617 8.215 13.903 1.00 98.88 117 LEU A N 1
ATOM 997 C CA . LEU A 1 117 ? -2.877 7.763 13.305 1.00 98.88 117 LEU A CA 1
ATOM 998 C C . LEU A 1 117 ? -3.296 6.384 13.828 1.00 98.88 117 LEU A C 1
ATOM 1000 O O . LEU A 1 117 ? -4.449 6.213 14.212 1.00 98.88 117 LEU A O 1
ATOM 1004 N N . ILE A 1 118 ? -2.361 5.440 13.947 1.00 98.81 118 ILE A N 1
ATOM 1005 C CA . ILE A 1 118 ? -2.642 4.103 14.481 1.00 98.81 118 ILE A CA 1
ATOM 1006 C C . ILE A 1 118 ? -2.981 4.169 15.982 1.00 98.81 118 ILE A C 1
ATOM 1008 O O . ILE A 1 118 ? -3.876 3.466 16.448 1.00 98.81 118 ILE A O 1
ATOM 1012 N N . ASN A 1 119 ? -2.333 5.047 16.758 1.00 98.88 119 ASN A N 1
ATOM 1013 C CA . ASN A 1 119 ? -2.706 5.290 18.157 1.00 98.88 119 ASN A CA 1
ATOM 1014 C C . ASN A 1 119 ? -4.144 5.807 18.296 1.00 98.88 119 ASN A C 1
ATOM 1016 O O . ASN A 1 119 ? -4.878 5.342 19.171 1.00 98.88 119 ASN A O 1
ATOM 1020 N N . ALA A 1 120 ? -4.557 6.740 17.433 1.00 98.88 120 ALA A N 1
ATOM 1021 C CA . ALA A 1 120 ? -5.935 7.216 17.398 1.00 98.88 120 ALA A CA 1
ATOM 1022 C C . ALA A 1 120 ? -6.910 6.073 17.073 1.00 98.88 120 ALA A C 1
ATOM 1024 O O . ALA A 1 120 ? -7.933 5.940 17.740 1.00 98.88 120 ALA A O 1
ATOM 1025 N N . GLU A 1 121 ? -6.573 5.193 16.126 1.00 98.50 121 GLU A N 1
ATOM 1026 C CA . GLU A 1 121 ? -7.386 4.010 15.814 1.00 98.50 121 GLU A CA 1
ATOM 1027 C C . GLU A 1 121 ? -7.510 3.045 16.999 1.00 98.50 121 GLU A C 1
ATOM 1029 O O . GLU A 1 121 ? -8.615 2.613 17.310 1.00 98.50 121 GLU A O 1
ATOM 1034 N N . LYS A 1 122 ? -6.430 2.778 17.742 1.00 98.31 122 LYS A N 1
ATOM 1035 C CA . LYS A 1 122 ? -6.480 1.944 18.962 1.00 98.31 122 LYS A CA 1
ATOM 1036 C C . LYS A 1 122 ? -7.393 2.538 20.039 1.00 98.31 122 LYS A C 1
ATOM 1038 O O . LYS A 1 122 ? -8.089 1.811 20.753 1.00 98.31 122 LYS A O 1
ATOM 1043 N N . LEU A 1 123 ? -7.392 3.866 20.177 1.00 98.31 123 LEU A N 1
ATOM 1044 C CA . LEU A 1 123 ? -8.299 4.568 21.087 1.00 98.31 123 LEU A CA 1
ATOM 1045 C C . LEU A 1 123 ? -9.751 4.439 20.622 1.00 98.31 123 LEU A C 1
ATOM 1047 O O . LEU A 1 123 ? -10.608 4.126 21.447 1.00 98.31 123 LEU A O 1
ATOM 1051 N N . ILE A 1 124 ? -10.012 4.609 19.323 1.00 97.50 124 ILE A N 1
ATOM 1052 C CA . ILE A 1 124 ? -11.331 4.395 18.711 1.00 97.50 124 ILE A CA 1
ATOM 1053 C C . ILE A 1 124 ? -11.814 2.959 18.947 1.00 97.50 124 ILE A C 1
ATOM 1055 O O . ILE A 1 124 ? -12.956 2.765 19.355 1.00 97.50 124 ILE A O 1
ATOM 1059 N N . ASP A 1 125 ? -10.949 1.963 18.770 1.00 95.75 125 ASP A N 1
ATOM 1060 C CA . ASP A 1 125 ? -11.279 0.552 18.990 1.00 95.75 125 ASP A CA 1
ATOM 1061 C C . ASP A 1 125 ? -11.648 0.296 20.459 1.00 95.75 125 ASP A C 1
ATOM 1063 O O . ASP A 1 125 ? -12.673 -0.321 20.754 1.00 95.75 125 ASP A O 1
ATOM 1067 N N . THR A 1 126 ? -10.895 0.886 21.395 1.00 95.50 126 THR A N 1
ATOM 1068 C CA . THR A 1 126 ? -11.222 0.825 22.828 1.00 95.50 126 THR A CA 1
ATOM 1069 C C . THR A 1 126 ? -12.568 1.489 23.137 1.00 95.50 126 THR A C 1
ATOM 1071 O O . THR A 1 126 ? -13.337 0.982 23.951 1.00 95.50 126 THR A O 1
ATOM 1074 N N . ILE A 1 127 ? -12.869 2.633 22.513 1.00 95.44 127 ILE A N 1
ATOM 1075 C CA . ILE A 1 127 ? -14.158 3.315 22.681 1.00 95.44 127 ILE A CA 1
ATOM 1076 C C . ILE A 1 127 ? -15.292 2.444 22.129 1.00 95.44 127 ILE A C 1
ATOM 1078 O O . ILE A 1 127 ? -16.305 2.266 22.799 1.00 95.44 127 ILE A O 1
ATOM 1082 N N . ASN A 1 128 ? -15.118 1.854 20.947 1.00 94.06 128 ASN A N 1
ATOM 1083 C CA . ASN A 1 128 ? -16.121 0.989 20.332 1.00 94.06 128 ASN A CA 1
ATOM 1084 C C . ASN A 1 128 ? -16.407 -0.260 21.178 1.00 94.06 128 ASN A C 1
ATOM 1086 O O . ASN A 1 128 ? -17.569 -0.661 21.258 1.00 94.06 128 ASN A O 1
ATOM 1090 N N . ALA A 1 129 ? -15.396 -0.824 21.848 1.00 92.88 129 ALA A N 1
ATOM 1091 C CA . ALA A 1 129 ? -15.565 -1.914 22.810 1.00 92.88 129 ALA A CA 1
ATOM 1092 C C . ALA A 1 129 ? -16.337 -1.474 24.070 1.00 92.88 129 ALA A C 1
ATOM 1094 O O . ALA A 1 129 ? -17.168 -2.222 24.573 1.00 92.88 129 ALA A O 1
ATOM 1095 N N . LEU A 1 130 ? -16.131 -0.242 24.557 1.00 92.44 130 LEU A N 1
ATOM 1096 C CA . LEU A 1 130 ? -16.928 0.315 25.662 1.00 92.44 130 LEU A CA 1
ATOM 1097 C C . LEU A 1 130 ? -18.385 0.573 25.253 1.00 92.44 130 LEU A C 1
ATOM 1099 O O . LEU A 1 130 ? -19.291 0.366 26.056 1.00 92.44 130 LEU A O 1
ATOM 1103 N N . ILE A 1 131 ? -18.616 1.010 24.010 1.00 91.44 131 ILE A N 1
ATOM 1104 C CA . ILE A 1 131 ? -19.966 1.223 23.469 1.00 91.44 131 ILE A CA 1
ATOM 1105 C C . ILE A 1 131 ? -20.676 -0.118 23.225 1.00 91.44 131 ILE A C 1
ATOM 1107 O O . ILE A 1 131 ? -21.882 -0.228 23.435 1.00 91.44 131 ILE A O 1
ATOM 1111 N N . ASN A 1 132 ? -19.935 -1.143 22.796 1.00 90.25 132 ASN A N 1
ATOM 1112 C CA . ASN A 1 132 ? -20.453 -2.465 22.451 1.00 90.25 132 ASN A CA 1
ATOM 1113 C C . ASN A 1 132 ? -19.715 -3.556 23.251 1.00 90.25 132 ASN A C 1
ATOM 1115 O O . ASN A 1 132 ? -18.903 -4.280 22.679 1.00 90.25 132 ASN A O 1
ATOM 1119 N N . PRO A 1 133 ? -20.007 -3.735 24.552 1.00 86.56 133 PRO A N 1
ATOM 1120 C CA . PRO A 1 133 ? -19.230 -4.615 25.436 1.00 86.56 133 PRO A CA 1
ATOM 1121 C C . PRO A 1 133 ? -19.265 -6.104 25.058 1.00 86.56 133 PRO A C 1
ATOM 1123 O O . PRO A 1 133 ? -18.413 -6.870 25.496 1.00 86.56 133 PRO A O 1
ATOM 1126 N N . ASN A 1 134 ? -20.228 -6.525 24.232 1.00 89.06 134 ASN A N 1
ATOM 1127 C CA . ASN A 1 134 ? -20.301 -7.895 23.713 1.00 89.06 134 ASN A CA 1
ATOM 1128 C C . ASN A 1 134 ? -19.382 -8.133 22.498 1.00 89.06 134 ASN A C 1
ATOM 1130 O O . ASN A 1 134 ? -19.248 -9.271 22.053 1.00 89.06 134 ASN A O 1
ATOM 1134 N N . LEU A 1 135 ? -18.782 -7.080 21.931 1.00 83.31 135 LEU A N 1
ATOM 1135 C CA . LEU A 1 135 ? -17.846 -7.179 20.817 1.00 83.31 135 LEU A CA 1
ATOM 1136 C C . LEU A 1 135 ? -16.443 -7.469 21.365 1.00 83.31 135 LEU A C 1
ATOM 1138 O O . LEU A 1 135 ? -15.744 -6.564 21.810 1.00 83.31 135 LEU A O 1
ATOM 1142 N N . THR A 1 136 ? -16.040 -8.739 21.348 1.00 80.81 136 THR A N 1
ATOM 1143 C CA . THR A 1 136 ? -14.724 -9.174 21.853 1.00 80.81 136 THR A CA 1
ATOM 1144 C C . THR A 1 136 ? -13.608 -9.097 20.817 1.00 80.81 136 THR A C 1
ATOM 1146 O O . THR A 1 136 ? -12.444 -9.032 21.190 1.00 80.81 136 THR A O 1
ATOM 1149 N N . SER A 1 137 ? -13.957 -9.167 19.533 1.00 88.56 137 SER A N 1
ATOM 1150 C CA . SER A 1 137 ? -13.033 -9.040 18.407 1.00 88.56 137 SER A CA 1
ATOM 1151 C C . SER A 1 137 ? -13.788 -8.515 17.195 1.00 88.56 137 SER A C 1
ATOM 1153 O O . SER A 1 137 ? -15.008 -8.705 17.087 1.00 88.56 137 SER A O 1
ATOM 1155 N N . TYR A 1 138 ? -13.084 -7.907 16.249 1.00 92.19 138 TYR A N 1
ATOM 1156 C CA . TYR A 1 138 ? -13.690 -7.480 15.000 1.00 92.19 138 TYR A CA 1
ATOM 1157 C C . TYR A 1 138 ? -12.786 -7.706 13.797 1.00 92.19 138 TYR A C 1
ATOM 1159 O O . TYR A 1 138 ? -11.563 -7.709 13.872 1.00 92.19 138 TYR A O 1
ATOM 1167 N N . ILE A 1 139 ? -13.453 -7.862 12.661 1.00 95.00 139 ILE A N 1
ATOM 1168 C CA . ILE A 1 139 ? -12.847 -7.742 11.349 1.00 95.00 139 ILE A CA 1
ATOM 1169 C C . ILE A 1 139 ? -13.893 -7.155 10.402 1.00 95.00 139 ILE A C 1
ATOM 1171 O O . ILE A 1 139 ? -15.072 -7.539 10.469 1.00 95.00 139 ILE A O 1
ATOM 1175 N N . TYR A 1 140 ? -13.482 -6.196 9.581 1.00 94.88 140 TYR A N 1
ATOM 1176 C CA . TYR A 1 140 ? -14.309 -5.529 8.579 1.00 94.88 140 TYR A CA 1
ATOM 1177 C C . TYR A 1 140 ? -13.571 -5.463 7.250 1.00 94.88 140 TYR A C 1
ATOM 1179 O O . TYR A 1 140 ? -12.354 -5.322 7.230 1.00 94.88 140 TYR A O 1
ATOM 1187 N N . ILE A 1 141 ? -14.332 -5.507 6.157 1.00 97.50 141 ILE A N 1
ATOM 1188 C CA . ILE A 1 141 ? -13.856 -5.241 4.802 1.00 97.50 141 ILE A CA 1
ATOM 1189 C C . ILE A 1 141 ? -14.701 -4.118 4.199 1.00 97.50 141 ILE A C 1
ATOM 1191 O O . ILE A 1 141 ? -15.912 -4.255 4.023 1.00 97.50 141 ILE A O 1
ATOM 1195 N N . THR A 1 142 ? -14.067 -2.981 3.923 1.00 97.69 142 THR A N 1
ATOM 1196 C CA . THR A 1 142 ? -14.755 -1.742 3.547 1.00 97.69 142 THR A CA 1
ATOM 1197 C C . THR A 1 142 ? -14.313 -1.283 2.158 1.00 97.69 142 THR A C 1
ATOM 1199 O O . THR A 1 142 ? -13.174 -0.829 2.008 1.00 97.69 142 THR A O 1
ATOM 1202 N N . PRO A 1 143 ? -15.186 -1.352 1.134 1.00 98.19 143 PRO A N 1
ATOM 1203 C CA . PRO A 1 143 ? -14.927 -0.721 -0.154 1.00 98.19 143 PRO A CA 1
ATOM 1204 C C . PRO A 1 143 ? -15.066 0.803 -0.039 1.00 98.19 143 PRO A C 1
ATOM 1206 O O . PRO A 1 143 ? -16.084 1.314 0.432 1.00 98.19 143 PRO A O 1
ATOM 1209 N N . ILE A 1 144 ? -14.060 1.552 -0.490 1.00 98.12 144 ILE A N 1
ATOM 1210 C CA . ILE A 1 144 ? -14.036 3.016 -0.389 1.00 98.12 144 ILE A CA 1
ATOM 1211 C C . ILE A 1 144 ? -13.137 3.641 -1.464 1.00 98.12 144 ILE A C 1
ATOM 1213 O O . ILE A 1 144 ? -12.095 3.101 -1.804 1.00 98.12 144 ILE A O 1
ATOM 1217 N N . ASP A 1 145 ? -13.504 4.819 -1.977 1.00 98.06 145 ASP A N 1
ATOM 1218 C CA . ASP A 1 145 ? -12.552 5.690 -2.690 1.00 98.06 145 ASP A CA 1
ATOM 1219 C C . ASP A 1 145 ? -11.671 6.392 -1.646 1.00 98.06 145 ASP A C 1
ATOM 1221 O O . ASP A 1 145 ? -12.021 7.461 -1.118 1.00 98.06 145 ASP A O 1
ATOM 1225 N N . PHE A 1 146 ? -10.584 5.730 -1.252 1.00 98.25 146 PHE A N 1
ATOM 1226 C CA . PHE A 1 146 ? -9.700 6.174 -0.181 1.00 98.25 146 PHE A CA 1
ATOM 1227 C C . PHE A 1 146 ? -8.820 7.321 -0.668 1.00 98.25 146 PHE A C 1
ATOM 1229 O O . PHE A 1 146 ? -8.775 8.398 -0.059 1.00 98.25 146 PHE A O 1
ATOM 1236 N N . 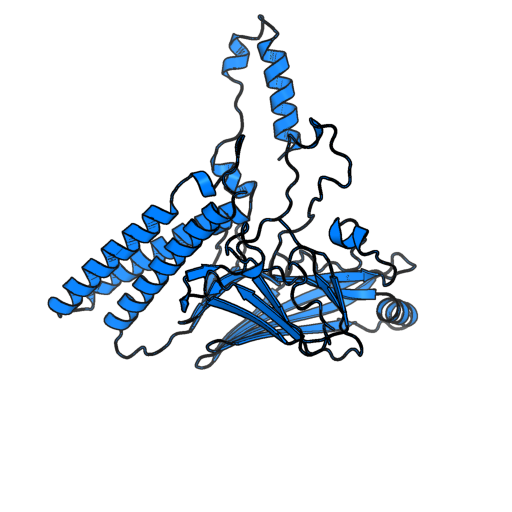ASN A 1 147 ? -8.156 7.121 -1.806 1.00 95.00 147 ASN A N 1
ATOM 1237 C CA . ASN A 1 147 ? -7.173 8.064 -2.331 1.00 95.00 147 ASN A CA 1
ATOM 1238 C C . ASN A 1 147 ? -7.811 9.293 -3.033 1.00 95.00 147 ASN A C 1
ATOM 1240 O O . ASN A 1 147 ? -7.101 10.283 -3.262 1.00 95.00 147 ASN A O 1
ATOM 1244 N N . LYS A 1 148 ? -9.135 9.278 -3.267 1.00 96.19 148 LYS A N 1
ATOM 1245 C CA . LYS A 1 148 ? -9.948 10.313 -3.941 1.00 96.19 148 LYS A CA 1
ATOM 1246 C C . LYS A 1 148 ? -9.666 10.427 -5.436 1.00 96.19 148 LYS A C 1
ATOM 1248 O O . LYS A 1 148 ? -9.561 11.539 -5.961 1.00 96.19 148 LYS A O 1
ATOM 1253 N N . ASN A 1 149 ? -9.540 9.288 -6.112 1.00 94.31 149 ASN A N 1
ATOM 1254 C CA . ASN A 1 149 ? -9.324 9.196 -7.558 1.00 94.31 149 A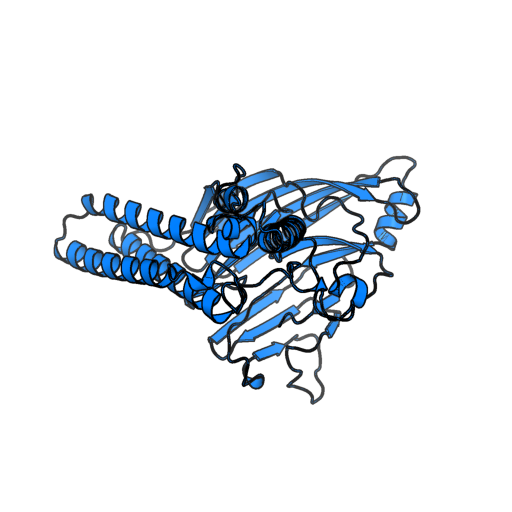SN A CA 1
ATOM 1255 C C . ASN A 1 149 ? -10.521 8.585 -8.322 1.00 94.31 149 ASN A C 1
ATOM 1257 O O . ASN A 1 149 ? -10.386 8.308 -9.515 1.00 94.31 149 ASN A O 1
ATOM 1261 N N . SER A 1 150 ? -11.675 8.400 -7.663 1.00 96.31 150 SER A N 1
ATOM 1262 C CA . SER A 1 150 ? -12.875 7.754 -8.223 1.00 96.31 150 SER A CA 1
ATOM 1263 C C . SER A 1 150 ? -12.716 6.266 -8.556 1.00 96.31 150 SER A C 1
ATOM 1265 O O . SER A 1 150 ? -13.516 5.713 -9.311 1.00 96.31 150 SER A O 1
ATOM 1267 N N . LYS A 1 151 ? -11.704 5.608 -7.990 1.00 96.50 151 LYS A N 1
ATOM 1268 C CA . LYS A 1 151 ? -11.540 4.156 -7.993 1.00 96.50 151 LYS A CA 1
ATOM 1269 C C . LYS A 1 151 ? -11.782 3.629 -6.580 1.00 96.50 151 LYS A C 1
ATOM 1271 O O . LYS A 1 151 ? -11.676 4.362 -5.605 1.00 96.50 151 LYS A O 1
ATOM 1276 N N . THR A 1 152 ? -12.200 2.373 -6.491 1.00 98.25 152 THR A N 1
ATOM 1277 C CA . THR A 1 152 ? -12.499 1.724 -5.213 1.00 98.25 152 THR A CA 1
ATOM 1278 C C . THR A 1 152 ? -11.275 0.963 -4.732 1.00 98.25 152 THR A C 1
ATOM 1280 O O . THR A 1 152 ? -10.839 0.015 -5.387 1.00 98.25 152 THR A O 1
ATOM 1283 N N . GLU A 1 153 ? -10.773 1.361 -3.572 1.00 98.62 153 GLU A N 1
ATOM 1284 C CA . GLU A 1 153 ? -9.862 0.590 -2.738 1.00 98.62 153 GLU A CA 1
ATOM 1285 C C . GLU A 1 153 ? -10.654 -0.235 -1.714 1.00 98.62 153 GLU A C 1
ATOM 1287 O O . GLU A 1 153 ? -11.842 0.002 -1.476 1.00 98.62 153 GLU A O 1
ATOM 1292 N N . TYR A 1 154 ? -9.989 -1.210 -1.103 1.00 98.69 154 TYR A N 1
ATOM 1293 C CA . TYR A 1 154 ? -10.561 -2.050 -0.055 1.00 98.69 154 TYR A CA 1
ATOM 1294 C C . TYR A 1 154 ? -9.699 -1.940 1.192 1.00 98.69 154 TYR A C 1
ATOM 1296 O O . TYR A 1 154 ? -8.482 -2.111 1.122 1.00 98.69 154 TYR A O 1
ATOM 1304 N N . ILE A 1 155 ? -10.335 -1.638 2.320 1.00 98.62 155 ILE A N 1
ATOM 1305 C CA . ILE A 1 155 ? -9.672 -1.582 3.621 1.00 98.62 155 ILE A CA 1
ATOM 1306 C C . ILE A 1 155 ? -10.145 -2.776 4.440 1.00 98.62 155 ILE A C 1
ATOM 1308 O O . ILE A 1 155 ? -11.347 -2.913 4.668 1.00 98.62 155 ILE A O 1
ATOM 1312 N N . ILE A 1 156 ? -9.213 -3.623 4.871 1.00 98.44 156 ILE A N 1
ATOM 1313 C CA . ILE A 1 156 ? -9.480 -4.665 5.865 1.00 98.44 156 ILE A CA 1
ATOM 1314 C C . ILE A 1 156 ? -8.989 -4.143 7.212 1.00 98.44 156 ILE A C 1
ATOM 1316 O O . ILE A 1 156 ? -7.815 -3.811 7.338 1.00 98.44 156 ILE A O 1
ATOM 1320 N N . GLU A 1 157 ? -9.865 -4.057 8.207 1.00 97.12 157 GLU A N 1
ATOM 1321 C CA . GLU A 1 157 ? -9.523 -3.607 9.564 1.00 97.12 157 GLU A CA 1
ATOM 1322 C C . GLU A 1 157 ? -9.885 -4.694 10.572 1.00 97.12 157 GLU A C 1
ATOM 1324 O O . GLU A 1 157 ? -11.024 -5.162 10.577 1.00 97.12 157 GLU A O 1
ATOM 1329 N N . SER A 1 158 ? -8.948 -5.050 11.448 1.00 95.62 158 SER A N 1
ATOM 1330 C CA . SER A 1 158 ? -9.144 -5.975 12.568 1.00 95.62 158 SER A CA 1
ATOM 1331 C C . SER A 1 158 ? -8.573 -5.412 13.871 1.00 95.62 158 SER A C 1
ATOM 1333 O O . SER A 1 158 ? -8.040 -4.299 13.907 1.00 95.62 158 SER A O 1
ATOM 1335 N N . ASP A 1 159 ? -8.645 -6.184 14.955 1.00 93.50 159 ASP A N 1
ATOM 1336 C CA . ASP A 1 159 ? -8.001 -5.837 16.229 1.00 93.50 159 ASP A CA 1
ATOM 1337 C C . ASP A 1 159 ? -6.469 -5.687 16.109 1.00 93.50 159 ASP A C 1
ATOM 1339 O O . ASP A 1 159 ? -5.844 -4.968 16.893 1.00 93.50 159 ASP A O 1
ATOM 1343 N N . ILE A 1 160 ? -5.857 -6.350 15.120 1.00 95.38 160 ILE A N 1
ATOM 1344 C CA . ILE A 1 160 ? -4.400 -6.459 14.971 1.00 95.38 160 ILE A CA 1
ATOM 1345 C C . ILE A 1 160 ? -3.889 -5.650 13.778 1.00 95.38 160 ILE A C 1
ATOM 1347 O O . ILE A 1 160 ? -2.900 -4.920 13.922 1.00 95.38 160 ILE A O 1
ATOM 1351 N N . TYR A 1 161 ? -4.561 -5.739 12.628 1.00 96.75 161 TYR A N 1
ATOM 1352 C CA . TYR A 1 161 ? -4.077 -5.162 11.378 1.00 96.75 161 TYR A CA 1
ATOM 1353 C C . TYR A 1 161 ? -5.056 -4.186 10.736 1.00 96.75 161 TYR A C 1
ATOM 1355 O O . TYR A 1 161 ? -6.271 -4.336 10.840 1.00 96.75 161 TYR A O 1
ATOM 1363 N N . ASN A 1 162 ? -4.502 -3.229 9.992 1.00 98.31 162 ASN A N 1
ATOM 1364 C CA . ASN A 1 162 ? -5.221 -2.550 8.919 1.00 98.31 162 ASN A CA 1
ATOM 1365 C C . ASN A 1 162 ? -4.477 -2.780 7.598 1.00 98.31 162 ASN A C 1
ATOM 1367 O O . ASN A 1 162 ? -3.286 -2.478 7.502 1.00 98.31 162 ASN A O 1
ATOM 1371 N N . LEU A 1 163 ? -5.167 -3.290 6.582 1.00 98.50 163 LEU A N 1
ATOM 1372 C CA . LEU A 1 163 ? -4.644 -3.500 5.233 1.00 98.50 163 LEU A CA 1
ATOM 1373 C C . LEU A 1 163 ? -5.373 -2.574 4.270 1.00 98.50 163 LEU A C 1
ATOM 1375 O O . LEU A 1 163 ? -6.601 -2.519 4.283 1.00 98.50 163 LEU A O 1
ATOM 1379 N N . TYR A 1 164 ? -4.631 -1.909 3.388 1.00 98.75 164 TYR A N 1
ATOM 1380 C CA . TYR A 1 164 ? -5.206 -1.064 2.346 1.00 98.75 164 TYR A CA 1
ATOM 1381 C C . TYR A 1 164 ? -4.789 -1.569 0.968 1.00 98.75 164 TYR A C 1
ATOM 1383 O O . TYR A 1 164 ? -3.613 -1.525 0.592 1.00 98.75 164 TYR A O 1
ATOM 1391 N N . ILE A 1 165 ? -5.769 -2.055 0.215 1.00 98.75 165 ILE A N 1
ATOM 1392 C CA . ILE A 1 165 ? -5.578 -2.738 -1.059 1.00 98.75 165 ILE A CA 1
ATOM 1393 C C . ILE A 1 165 ? -6.085 -1.856 -2.199 1.00 98.75 165 ILE A C 1
ATOM 1395 O O . ILE A 1 165 ? -7.196 -1.326 -2.138 1.00 98.75 165 ILE A O 1
ATOM 1399 N N . ASP A 1 166 ? -5.287 -1.734 -3.262 1.00 98.44 166 ASP A N 1
ATOM 1400 C CA . ASP A 1 166 ? -5.662 -1.069 -4.514 1.00 98.44 166 ASP A CA 1
ATOM 1401 C C . ASP A 1 166 ? -5.765 -2.103 -5.653 1.00 98.44 166 ASP A C 1
ATOM 1403 O O . ASP A 1 166 ? -4.757 -2.453 -6.288 1.00 98.44 166 ASP A O 1
ATOM 1407 N N . PRO A 1 167 ? -6.984 -2.597 -5.958 1.00 98.38 167 PRO A N 1
ATOM 1408 C CA . PRO A 1 167 ? -7.229 -3.460 -7.112 1.00 98.38 167 PRO A CA 1
ATOM 1409 C C . PRO A 1 167 ? -6.844 -2.814 -8.448 1.00 98.38 167 PRO A C 1
ATOM 1411 O O . PRO A 1 167 ? -6.592 -3.516 -9.423 1.00 98.38 167 PRO A O 1
ATOM 1414 N N . LYS A 1 168 ? -6.816 -1.481 -8.532 1.00 97.44 168 LYS A N 1
ATOM 1415 C CA . LYS A 1 168 ? -6.567 -0.720 -9.763 1.00 97.44 168 LYS A CA 1
ATOM 1416 C C . LYS A 1 168 ? -5.111 -0.300 -9.947 1.00 97.44 168 LYS A C 1
ATOM 1418 O O . LYS A 1 168 ? -4.787 0.329 -10.954 1.00 97.44 168 LYS A O 1
ATOM 1423 N N . ASP A 1 169 ? -4.238 -0.675 -9.021 1.00 96.94 169 ASP A N 1
ATOM 1424 C CA . ASP A 1 169 ? -2.788 -0.564 -9.151 1.00 96.94 169 ASP A CA 1
ATOM 1425 C C . ASP A 1 169 ? -2.136 -1.949 -9.043 1.00 96.94 169 ASP A C 1
ATOM 1427 O O . ASP A 1 169 ? -1.323 -2.215 -8.164 1.00 96.94 169 ASP A O 1
ATOM 1431 N N . GLY A 1 170 ? -2.524 -2.870 -9.929 1.00 97.38 170 GLY A N 1
ATOM 1432 C CA . GLY A 1 170 ? -1.956 -4.217 -9.984 1.00 97.38 170 GLY A CA 1
ATOM 1433 C C . GLY A 1 170 ? -2.438 -5.157 -8.878 1.00 97.38 170 GLY A C 1
ATOM 1434 O O . GLY A 1 170 ? -1.816 -6.201 -8.686 1.00 97.38 170 GLY A O 1
ATOM 1435 N N . GLY A 1 171 ? -3.505 -4.815 -8.146 1.00 97.81 171 GLY A N 1
ATOM 1436 C CA . GLY A 1 171 ? -3.989 -5.622 -7.022 1.00 97.81 171 GLY A CA 1
ATOM 1437 C C . GLY A 1 171 ? -2.958 -5.701 -5.903 1.00 97.81 171 GLY A C 1
ATOM 1438 O O . GLY A 1 171 ? -2.549 -6.798 -5.520 1.00 97.81 171 GLY A O 1
ATOM 1439 N N . THR A 1 172 ? -2.450 -4.543 -5.477 1.00 98.06 172 THR A N 1
ATOM 1440 C CA . THR A 1 172 ? -1.367 -4.443 -4.484 1.00 98.06 172 THR A CA 1
ATOM 1441 C C . THR A 1 172 ? -1.871 -3.991 -3.125 1.00 98.06 172 THR A C 1
ATOM 1443 O O . THR A 1 172 ? -2.848 -3.250 -3.029 1.00 98.06 172 THR A O 1
ATOM 1446 N N . LEU A 1 173 ? -1.157 -4.402 -2.080 1.00 98.25 173 LEU A N 1
ATOM 1447 C CA . LEU A 1 173 ? -1.301 -3.885 -0.725 1.00 98.25 173 LEU A CA 1
ATOM 1448 C C . LEU A 1 173 ? -0.365 -2.680 -0.575 1.00 98.25 173 LEU A C 1
ATOM 1450 O O . LEU A 1 173 ? 0.854 -2.817 -0.683 1.00 98.25 173 LEU A O 1
ATOM 1454 N N . PHE A 1 174 ? -0.914 -1.485 -0.374 1.00 97.75 174 PHE A N 1
ATOM 1455 C CA . PHE A 1 174 ? -0.128 -0.247 -0.353 1.00 97.75 174 PHE A CA 1
ATOM 1456 C C . PHE A 1 174 ? 0.077 0.346 1.042 1.00 97.75 174 PHE A C 1
ATOM 1458 O O . PHE A 1 174 ? 0.843 1.301 1.185 1.00 97.75 174 PHE A O 1
ATOM 1465 N N . GLU A 1 175 ? -0.604 -0.199 2.047 1.00 98.50 175 GLU A N 1
ATOM 1466 C CA . GLU A 1 175 ? -0.446 0.149 3.454 1.00 98.50 175 GLU A CA 1
ATOM 1467 C C . GLU A 1 175 ? -0.776 -1.074 4.324 1.00 98.50 175 GLU A C 1
ATOM 1469 O O . GLU A 1 175 ? -1.768 -1.756 4.067 1.00 98.50 175 GLU A O 1
ATOM 1474 N N . LEU A 1 176 ? 0.067 -1.353 5.323 1.00 98.06 176 LEU A N 1
ATOM 1475 C CA . LEU A 1 176 ? -0.123 -2.420 6.306 1.00 98.06 176 LEU A CA 1
ATOM 1476 C C . LEU A 1 176 ? 0.259 -1.883 7.683 1.00 98.06 176 LEU A C 1
ATOM 1478 O O . LEU A 1 176 ? 1.443 -1.675 7.960 1.00 98.06 176 LEU A O 1
ATOM 1482 N N . ASP A 1 177 ? -0.738 -1.656 8.528 1.00 98.19 177 ASP A N 1
ATOM 1483 C CA . ASP A 1 177 ? -0.521 -1.274 9.918 1.00 98.19 177 ASP A CA 1
ATOM 1484 C C . ASP A 1 177 ? -0.563 -2.484 10.825 1.00 98.19 177 ASP A C 1
ATOM 1486 O O . ASP A 1 177 ? -1.495 -3.278 10.756 1.00 98.19 177 ASP A O 1
ATOM 1490 N N . TYR A 1 178 ? 0.372 -2.530 11.760 1.00 96.88 178 TYR A N 1
ATOM 1491 C CA . TYR A 1 178 ? 0.363 -3.408 12.911 1.00 96.88 178 TYR A CA 1
ATOM 1492 C C . TYR A 1 178 ? 0.039 -2.588 14.166 1.00 96.88 178 TYR A C 1
ATOM 1494 O O . TYR A 1 178 ? 0.878 -1.849 14.702 1.00 96.88 178 TYR A O 1
ATOM 1502 N N . LYS A 1 179 ? -1.207 -2.695 14.638 1.00 97.00 179 LYS A N 1
ATOM 1503 C CA . LYS A 1 179 ? -1.735 -1.902 15.759 1.00 97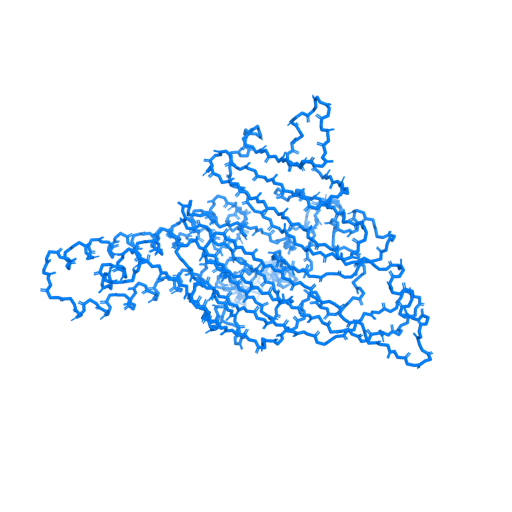.00 179 LYS A CA 1
ATOM 1504 C C . LYS A 1 179 ? -1.011 -2.134 17.083 1.00 97.00 179 LYS A C 1
ATOM 1506 O O . LYS A 1 179 ? -0.735 -1.139 17.762 1.00 97.00 179 LYS A O 1
ATOM 1511 N N . PRO A 1 180 ? -0.647 -3.367 17.489 1.00 95.69 180 PRO A N 1
ATOM 1512 C CA . PRO A 1 180 ? 0.028 -3.594 18.766 1.00 95.69 180 PRO A CA 1
ATOM 1513 C C . PRO A 1 180 ? 1.251 -2.693 18.982 1.00 95.69 180 PRO A C 1
ATOM 1515 O O . PRO A 1 180 ? 1.409 -2.142 20.073 1.00 95.69 180 PRO A O 1
ATOM 1518 N N . LYS A 1 181 ? 2.029 -2.432 17.924 1.00 95.00 181 LYS A N 1
ATOM 1519 C CA . LYS A 1 181 ? 3.241 -1.595 17.964 1.00 95.00 181 LYS A CA 1
ATOM 1520 C C . LYS A 1 181 ? 3.086 -0.221 17.303 1.00 95.00 181 LYS A C 1
ATOM 1522 O O . LYS A 1 181 ? 4.058 0.520 17.222 1.00 95.00 181 LYS A O 1
ATOM 1527 N N . SER A 1 182 ? 1.876 0.133 16.864 1.00 97.00 182 SER A N 1
ATOM 1528 C CA . SER A 1 182 ? 1.583 1.385 16.152 1.00 97.00 182 SER A CA 1
ATOM 1529 C C . SER A 1 182 ? 2.503 1.601 14.947 1.00 97.00 182 SER A C 1
ATOM 1531 O O . SER A 1 182 ? 3.066 2.676 14.749 1.00 97.00 182 SER A O 1
ATOM 1533 N N . TYR A 1 183 ? 2.679 0.536 14.167 1.00 95.69 183 TYR A N 1
ATOM 1534 C CA . TYR A 1 183 ? 3.763 0.409 13.209 1.00 95.69 183 TYR A CA 1
ATOM 1535 C C . TYR A 1 183 ? 3.222 0.202 11.793 1.00 95.69 183 TYR A C 1
ATOM 1537 O O . TYR A 1 183 ? 2.479 -0.745 11.559 1.00 95.69 183 TYR A O 1
ATOM 1545 N N . ASN A 1 184 ? 3.607 1.045 10.833 1.00 97.19 184 ASN A N 1
ATOM 1546 C CA . ASN A 1 184 ? 3.242 0.856 9.429 1.00 97.19 184 ASN A CA 1
ATOM 1547 C C . ASN A 1 184 ? 4.382 0.174 8.659 1.00 97.19 184 ASN A C 1
ATOM 1549 O O . ASN A 1 184 ? 5.412 0.797 8.389 1.00 97.19 184 ASN A O 1
ATOM 1553 N N . LEU A 1 185 ? 4.192 -1.095 8.285 1.00 94.94 185 LEU A N 1
ATOM 1554 C CA . LEU A 1 185 ? 5.222 -1.902 7.622 1.00 94.94 185 LEU A CA 1
ATOM 1555 C C . LEU A 1 185 ? 5.507 -1.437 6.188 1.00 94.94 185 LEU A C 1
ATOM 1557 O O . LEU A 1 185 ? 6.580 -1.689 5.650 1.00 94.94 185 LEU A O 1
ATOM 1561 N N . LEU A 1 186 ? 4.564 -0.723 5.574 1.00 95.88 186 LEU A N 1
ATOM 1562 C CA . LEU A 1 186 ? 4.671 -0.220 4.206 1.00 95.88 186 LEU A CA 1
ATOM 1563 C C . LEU A 1 186 ? 4.975 1.281 4.134 1.00 95.88 186 LEU A C 1
ATOM 1565 O O . LEU A 1 186 ? 4.765 1.893 3.085 1.00 95.88 186 LEU A O 1
ATOM 1569 N N . ASN A 1 187 ? 5.574 1.864 5.182 1.00 95.44 187 ASN A N 1
ATOM 1570 C CA . ASN A 1 187 ? 6.034 3.263 5.219 1.00 95.44 187 ASN A CA 1
ATOM 1571 C C . ASN A 1 187 ? 7.317 3.485 4.378 1.00 95.44 187 ASN A C 1
ATOM 1573 O O . ASN A 1 187 ? 8.231 4.256 4.698 1.00 95.44 187 ASN A O 1
ATOM 1577 N N . THR A 1 188 ? 7.376 2.787 3.254 1.00 92.94 188 THR A N 1
ATOM 1578 C CA . THR A 1 188 ? 8.405 2.897 2.233 1.00 92.94 188 THR A CA 1
ATOM 1579 C C . THR A 1 188 ? 8.176 4.144 1.382 1.00 92.94 188 THR A C 1
ATOM 1581 O O . THR A 1 188 ? 7.122 4.783 1.430 1.00 92.94 188 THR A O 1
ATOM 1584 N N . MET A 1 189 ? 9.190 4.517 0.606 1.00 93.25 189 MET A N 1
ATOM 1585 C CA . MET A 1 189 ? 9.111 5.634 -0.324 1.00 93.25 189 MET A CA 1
ATOM 1586 C C . MET A 1 189 ? 9.532 5.167 -1.710 1.00 93.25 189 MET A C 1
ATOM 1588 O O . MET A 1 189 ? 10.601 4.583 -1.883 1.00 93.25 189 MET A O 1
ATOM 1592 N N . THR A 1 190 ? 8.707 5.447 -2.712 1.00 94.50 190 THR A N 1
ATOM 1593 C CA . THR A 1 190 ? 9.062 5.177 -4.105 1.00 94.50 190 THR A CA 1
ATOM 1594 C C . THR A 1 190 ? 10.159 6.142 -4.568 1.00 94.50 190 THR A C 1
ATOM 1596 O O . THR A 1 190 ? 10.151 7.335 -4.240 1.00 94.50 190 THR A O 1
ATOM 1599 N N . ARG A 1 191 ? 11.116 5.650 -5.361 1.00 92.19 191 ARG A N 1
ATOM 1600 C CA . ARG A 1 191 ? 12.234 6.446 -5.882 1.00 92.19 191 ARG A CA 1
ATOM 1601 C C . ARG A 1 191 ? 11.748 7.340 -7.021 1.00 92.19 191 ARG A C 1
ATOM 1603 O O . ARG A 1 191 ? 11.848 7.008 -8.199 1.00 92.19 191 ARG A O 1
ATOM 1610 N N . TRP A 1 192 ? 11.169 8.485 -6.671 1.00 91.06 192 TRP A N 1
ATOM 1611 C CA . TRP A 1 192 ? 10.636 9.441 -7.642 1.00 91.06 192 TRP A CA 1
ATOM 1612 C C . TRP A 1 192 ? 11.721 10.349 -8.234 1.00 91.06 192 TRP A C 1
ATOM 1614 O O . TRP A 1 192 ? 12.573 10.892 -7.530 1.00 91.06 192 TRP A O 1
ATOM 1624 N N . HIS A 1 193 ? 11.641 10.612 -9.541 1.00 88.69 193 HIS A N 1
ATOM 1625 C CA . HIS A 1 193 ? 12.560 11.538 -10.203 1.00 88.69 193 HIS A CA 1
ATOM 1626 C C . HIS A 1 193 ? 12.285 13.012 -9.836 1.00 88.69 193 HIS A C 1
ATOM 1628 O O . HIS A 1 193 ? 11.281 13.614 -10.252 1.00 88.69 193 HIS A O 1
ATOM 1634 N N . GLU A 1 194 ? 13.262 13.669 -9.206 1.00 88.12 194 GLU A N 1
ATOM 1635 C CA . GLU A 1 194 ? 13.189 15.077 -8.817 1.00 88.12 194 GLU A CA 1
ATOM 1636 C C . GLU A 1 194 ? 13.810 16.062 -9.813 1.00 88.12 194 GLU A C 1
ATOM 1638 O O . GLU A 1 194 ? 14.735 15.779 -10.569 1.00 88.12 194 GLU A O 1
ATOM 1643 N N . ALA A 1 195 ? 13.290 17.293 -9.820 1.00 85.38 195 ALA A N 1
ATOM 1644 C CA . ALA A 1 195 ? 13.696 18.309 -10.798 1.00 85.38 195 ALA A CA 1
ATOM 1645 C C . ALA A 1 195 ? 15.148 18.769 -10.672 1.00 85.38 195 ALA A C 1
ATOM 1647 O O . ALA A 1 195 ? 15.670 19.354 -11.620 1.00 85.38 195 ALA A O 1
ATOM 1648 N N . TYR A 1 196 ? 15.759 18.565 -9.509 1.00 82.06 196 TYR A N 1
ATOM 1649 C CA . TYR A 1 196 ? 17.132 18.959 -9.223 1.00 82.06 196 TYR A CA 1
ATOM 1650 C C . TYR A 1 196 ? 18.159 17.852 -9.508 1.00 82.06 196 TYR A C 1
ATOM 1652 O O . TYR A 1 196 ? 19.350 18.152 -9.461 1.00 82.06 196 TYR A O 1
ATOM 1660 N N . HIS A 1 197 ? 17.740 16.623 -9.842 1.00 83.62 197 HIS A N 1
ATOM 1661 C CA . HIS A 1 197 ? 18.673 15.537 -10.171 1.00 83.62 197 HIS A CA 1
ATOM 1662 C C . HIS A 1 197 ? 19.528 15.875 -11.406 1.00 83.62 197 HIS A C 1
ATOM 1664 O O . HIS A 1 197 ? 20.743 15.798 -11.334 1.00 83.62 197 HIS A O 1
ATOM 1670 N N . GLU A 1 198 ? 18.936 16.412 -12.478 1.00 70.56 198 GLU A N 1
ATOM 1671 C CA . GLU A 1 198 ? 19.679 16.803 -13.697 1.00 70.56 198 GLU A CA 1
ATOM 1672 C C . GLU A 1 198 ? 20.631 18.000 -13.528 1.00 70.56 198 GLU A C 1
ATOM 1674 O O . GLU A 1 198 ? 21.500 18.224 -14.365 1.00 70.56 198 GLU A O 1
ATOM 1679 N N . SER A 1 199 ? 20.439 18.834 -12.500 1.00 61.50 199 SER A N 1
ATOM 1680 C CA . SER A 1 199 ? 21.293 20.018 -12.292 1.00 61.50 199 SER A CA 1
ATOM 1681 C C . SER A 1 199 ? 22.610 19.700 -11.593 1.00 61.50 199 SER A C 1
ATOM 1683 O O . SER A 1 199 ? 23.507 20.541 -11.559 1.00 61.50 199 SER A O 1
ATOM 1685 N N . LYS A 1 200 ? 22.709 18.505 -11.017 1.00 61.62 200 LYS A N 1
ATOM 1686 C CA . LYS A 1 200 ? 23.941 17.968 -10.464 1.00 61.62 200 LYS A CA 1
ATOM 1687 C C . LYS A 1 200 ? 24.531 17.048 -11.538 1.00 61.62 200 LYS A C 1
ATOM 1689 O O . LYS A 1 200 ? 23.779 16.356 -12.217 1.00 61.62 200 LYS A O 1
ATOM 1694 N N . LYS A 1 201 ? 25.855 17.059 -11.721 1.00 57.25 201 LYS A N 1
ATOM 1695 C CA . LYS A 1 201 ? 26.555 16.015 -12.488 1.00 57.25 201 LYS A CA 1
ATOM 1696 C C . LYS A 1 201 ? 26.501 14.726 -11.662 1.00 57.25 201 LYS A C 1
ATOM 1698 O O . LYS A 1 201 ? 27.485 14.384 -11.026 1.00 57.25 201 LYS A O 1
ATOM 1703 N N . LEU A 1 202 ? 25.311 14.147 -11.548 1.00 63.00 202 LEU A N 1
ATOM 1704 C CA . LEU A 1 202 ? 25.119 12.846 -10.932 1.00 63.00 202 LEU A CA 1
ATOM 1705 C C . LEU A 1 202 ? 25.320 11.816 -12.026 1.00 63.00 202 LEU A C 1
ATOM 1707 O O . LEU A 1 202 ? 24.781 11.965 -13.129 1.00 63.00 202 LEU A O 1
ATOM 1711 N N . GLU A 1 203 ? 26.109 10.805 -11.727 1.00 58.09 203 GLU A N 1
ATOM 1712 C CA . GLU A 1 203 ? 26.280 9.672 -12.616 1.00 58.09 203 GLU A CA 1
ATOM 1713 C C . GLU A 1 203 ? 24.957 8.889 -12.701 1.00 58.09 203 GLU A C 1
ATOM 1715 O O . GLU A 1 203 ? 24.154 8.869 -11.767 1.00 58.09 203 GLU A O 1
ATOM 1720 N N . ILE A 1 204 ? 24.674 8.257 -13.845 1.00 55.03 204 ILE A N 1
ATOM 1721 C CA . ILE A 1 204 ? 23.365 7.618 -14.119 1.00 55.03 204 ILE A CA 1
ATOM 1722 C C . ILE A 1 204 ? 23.027 6.509 -13.101 1.00 55.03 204 ILE A C 1
ATOM 1724 O O . ILE A 1 204 ? 21.851 6.206 -12.892 1.00 55.03 204 ILE A O 1
ATOM 1728 N N . TYR A 1 205 ? 24.040 5.917 -12.466 1.00 59.25 205 TYR A N 1
ATOM 1729 C CA . TYR A 1 205 ? 23.899 4.900 -11.422 1.00 59.25 205 TYR A CA 1
ATOM 1730 C C . TYR A 1 205 ? 23.665 5.478 -10.014 1.00 59.25 205 TYR A C 1
ATOM 1732 O O . TYR A 1 205 ? 23.281 4.737 -9.118 1.00 59.25 205 TYR A O 1
ATOM 1740 N N . GLU A 1 206 ? 23.825 6.789 -9.809 1.00 68.00 206 GLU A N 1
ATOM 1741 C CA . GLU A 1 206 ? 23.621 7.441 -8.505 1.00 68.00 206 GLU A CA 1
ATOM 1742 C C . GLU A 1 206 ? 22.148 7.787 -8.230 1.00 68.00 206 GLU A C 1
ATOM 1744 O O . GLU A 1 206 ? 21.781 8.094 -7.097 1.00 68.00 206 GLU A O 1
ATOM 1749 N N . VAL A 1 207 ? 21.281 7.752 -9.251 1.00 79.56 207 VAL A N 1
ATOM 1750 C CA . VAL A 1 207 ? 19.850 8.066 -9.120 1.00 79.56 207 VAL A CA 1
ATOM 1751 C C . VAL A 1 207 ? 19.009 6.992 -9.797 1.00 79.56 207 VAL A C 1
ATOM 1753 O O . VAL A 1 207 ? 18.734 7.044 -10.998 1.00 79.56 207 VAL A O 1
ATOM 1756 N N . LEU A 1 208 ? 18.547 6.035 -9.000 1.00 86.62 208 LEU A N 1
ATOM 1757 C CA . LEU A 1 208 ? 17.578 5.035 -9.436 1.00 86.62 208 LEU A CA 1
ATOM 1758 C C . LEU A 1 208 ? 16.165 5.619 -9.354 1.00 86.62 208 LEU A C 1
ATOM 1760 O O . LEU A 1 208 ? 15.854 6.381 -8.439 1.00 86.62 208 LEU A O 1
ATOM 1764 N N . VAL A 1 209 ? 15.315 5.292 -10.328 1.00 90.12 209 VAL A N 1
ATOM 1765 C CA . VAL A 1 209 ? 13.939 5.794 -10.411 1.00 90.12 209 VAL A CA 1
ATOM 1766 C C . VAL A 1 209 ? 13.007 4.624 -10.658 1.00 90.12 209 VAL A C 1
ATOM 1768 O O . VAL A 1 209 ? 13.248 3.834 -11.564 1.00 90.12 209 VAL A O 1
ATOM 1771 N N . ASP A 1 210 ? 11.934 4.549 -9.882 1.00 93.44 210 ASP A N 1
ATOM 1772 C CA . ASP A 1 210 ? 10.909 3.523 -10.049 1.00 93.44 210 ASP A CA 1
ATOM 1773 C C . ASP A 1 210 ? 9.845 3.964 -11.063 1.00 93.44 210 ASP A C 1
ATOM 1775 O O . ASP A 1 210 ? 9.423 5.126 -11.089 1.00 93.44 210 ASP A O 1
ATOM 1779 N N . ARG A 1 211 ? 9.366 3.021 -11.880 1.00 93.75 211 ARG A N 1
ATOM 1780 C CA . ARG A 1 211 ? 8.199 3.187 -12.760 1.00 93.75 211 ARG A CA 1
ATOM 1781 C C . ARG A 1 211 ? 6.883 3.062 -11.994 1.00 93.75 211 ARG A C 1
ATOM 1783 O O . ARG A 1 211 ? 5.883 3.637 -12.420 1.00 93.75 211 ARG A O 1
ATOM 1790 N N . PHE A 1 212 ? 6.882 2.324 -10.884 1.00 94.06 212 PHE A N 1
ATOM 1791 C CA . PHE A 1 212 ? 5.687 1.971 -10.115 1.00 94.06 212 PHE A CA 1
ATOM 1792 C C . PHE A 1 212 ? 5.853 2.293 -8.634 1.00 94.06 212 PHE A C 1
ATOM 1794 O O . PHE A 1 212 ? 6.970 2.302 -8.118 1.00 94.06 212 PHE A O 1
ATOM 1801 N N . ARG A 1 213 ? 4.729 2.516 -7.942 1.00 93.56 213 ARG A N 1
ATOM 1802 C CA . ARG A 1 213 ? 4.720 2.682 -6.487 1.00 93.56 213 ARG A CA 1
ATOM 1803 C C . ARG A 1 213 ? 5.239 1.410 -5.816 1.00 93.56 213 ARG A C 1
ATOM 1805 O O . ARG A 1 213 ? 4.871 0.299 -6.211 1.00 93.56 213 ARG A O 1
ATOM 1812 N N . ARG A 1 214 ? 6.047 1.587 -4.771 1.00 94.31 214 ARG A N 1
ATOM 1813 C CA . ARG A 1 214 ? 6.471 0.501 -3.883 1.00 94.31 214 ARG A CA 1
ATOM 1814 C C . ARG A 1 214 ? 5.298 0.076 -3.017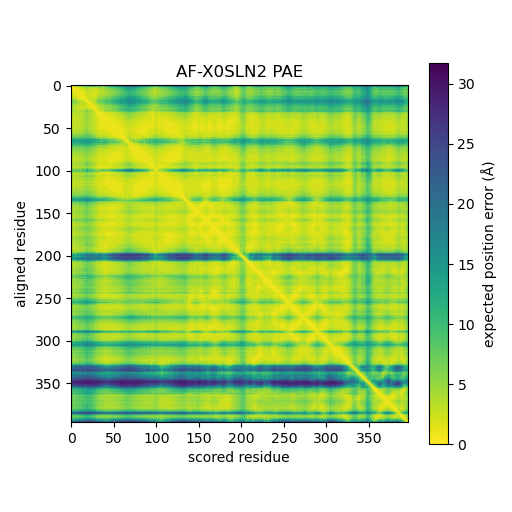 1.00 94.31 214 ARG A C 1
ATOM 1816 O O . ARG A 1 214 ? 4.910 0.756 -2.073 1.00 94.31 214 ARG A O 1
ATOM 1823 N N . SER A 1 215 ? 4.688 -1.024 -3.418 1.00 95.44 215 SER A N 1
ATOM 1824 C CA . SER A 1 215 ? 3.538 -1.636 -2.764 1.00 95.44 215 SER A CA 1
ATOM 1825 C C . SER A 1 215 ? 3.740 -3.142 -2.798 1.00 95.44 215 SER A C 1
ATOM 1827 O O . SER A 1 215 ? 4.432 -3.660 -3.677 1.00 95.44 215 SER A O 1
ATOM 1829 N N . MET A 1 216 ? 3.195 -3.823 -1.805 1.00 96.00 216 MET A N 1
ATOM 1830 C CA . MET A 1 216 ? 3.381 -5.249 -1.613 1.00 96.00 216 MET A CA 1
ATOM 1831 C C . MET A 1 216 ? 2.497 -6.050 -2.570 1.00 96.00 216 MET A C 1
ATOM 1833 O O . MET A 1 216 ? 1.410 -5.617 -2.966 1.00 96.00 216 MET A O 1
ATOM 1837 N N . PHE A 1 217 ? 3.002 -7.215 -2.962 1.00 95.62 217 PHE A N 1
ATOM 1838 C CA . PHE A 1 217 ? 2.398 -8.165 -3.893 1.00 95.62 217 PHE A CA 1
ATOM 1839 C C . PHE A 1 217 ? 2.272 -7.669 -5.332 1.00 95.62 217 PHE A C 1
ATOM 1841 O O . PHE A 1 217 ? 1.419 -8.138 -6.091 1.00 95.62 217 PHE A O 1
ATOM 1848 N N . ARG A 1 218 ? 3.122 -6.730 -5.758 1.00 96.62 218 ARG A N 1
ATOM 1849 C CA . ARG A 1 218 ? 3.184 -6.356 -7.174 1.00 96.62 218 ARG A CA 1
ATOM 1850 C C . ARG A 1 218 ? 3.815 -7.490 -7.975 1.00 96.62 218 ARG A C 1
ATOM 1852 O O . ARG A 1 218 ? 4.924 -7.905 -7.670 1.00 96.62 218 ARG A O 1
ATOM 1859 N N . LEU A 1 219 ? 3.100 -7.968 -8.991 1.00 96.56 219 LEU A N 1
ATOM 1860 C CA . LEU A 1 219 ? 3.512 -9.100 -9.818 1.00 96.56 219 LEU A CA 1
ATOM 1861 C C . LEU A 1 219 ? 4.185 -8.627 -11.110 1.00 96.56 219 LEU A C 1
ATOM 1863 O O . LEU A 1 219 ? 3.706 -7.682 -11.745 1.00 96.56 219 LEU A O 1
ATOM 1867 N N . ARG A 1 220 ? 5.270 -9.300 -11.499 1.00 96.19 220 ARG A N 1
ATOM 1868 C CA . ARG A 1 220 ? 6.104 -8.980 -12.667 1.00 96.19 220 ARG A CA 1
ATOM 1869 C C . ARG A 1 220 ? 6.454 -10.245 -13.446 1.00 96.19 220 ARG A C 1
ATOM 1871 O O . ARG A 1 220 ? 6.629 -11.298 -12.836 1.00 96.19 220 ARG A O 1
ATOM 1878 N N . PHE A 1 221 ? 6.605 -10.121 -14.764 1.00 96.56 221 PHE A N 1
ATOM 1879 C CA . PHE A 1 221 ? 7.155 -11.170 -15.627 1.00 96.56 221 PHE A CA 1
ATOM 1880 C C . PHE A 1 221 ? 8.510 -10.727 -16.175 1.00 96.56 221 PHE A C 1
ATOM 1882 O O . PHE A 1 221 ? 8.600 -9.760 -16.939 1.00 96.56 221 PHE A O 1
ATOM 1889 N N . LEU A 1 222 ? 9.557 -11.441 -15.768 1.00 95.12 222 LEU A N 1
ATOM 1890 C CA . LEU A 1 222 ? 10.958 -11.118 -16.027 1.00 95.12 222 LEU A CA 1
ATOM 1891 C C . LEU A 1 222 ? 11.581 -12.214 -16.886 1.00 95.12 222 LEU A C 1
ATOM 1893 O O . LEU A 1 222 ? 11.291 -13.380 -16.660 1.00 95.12 222 LEU A O 1
ATOM 1897 N N . HIS A 1 223 ? 12.459 -11.876 -17.824 1.00 95.69 223 HIS A N 1
ATOM 1898 C CA . HIS A 1 223 ? 13.258 -12.897 -18.509 1.00 95.69 223 HIS A CA 1
ATOM 1899 C C . HIS A 1 223 ? 14.287 -13.515 -17.549 1.00 95.69 223 HIS A C 1
ATOM 1901 O O . HIS A 1 223 ? 14.714 -12.867 -16.593 1.00 95.69 223 HIS A O 1
ATOM 1907 N N . ASP A 1 224 ? 14.692 -14.757 -17.788 1.00 92.50 224 ASP A N 1
ATOM 1908 C CA . ASP A 1 224 ? 15.717 -15.476 -17.020 1.00 92.50 224 ASP A CA 1
ATOM 1909 C C . ASP A 1 224 ? 17.145 -14.927 -17.180 1.00 92.50 224 ASP A C 1
ATOM 1911 O O . ASP A 1 224 ? 18.005 -15.224 -16.351 1.00 92.50 224 ASP A O 1
ATOM 1915 N N . ASP A 1 225 ? 17.382 -14.077 -18.182 1.00 92.88 225 ASP A N 1
ATOM 1916 C CA . ASP A 1 225 ? 18.653 -13.402 -18.446 1.00 92.88 225 ASP A CA 1
ATOM 1917 C C . ASP A 1 225 ? 18.718 -12.000 -17.813 1.00 92.88 225 ASP A C 1
ATOM 1919 O O . ASP A 1 225 ? 19.729 -11.301 -17.927 1.00 92.88 225 ASP A O 1
ATOM 1923 N N . MET A 1 226 ? 17.640 -11.591 -17.131 1.00 92.50 226 MET A N 1
ATOM 1924 C CA . MET A 1 226 ? 17.544 -10.321 -16.429 1.00 92.50 226 MET A CA 1
ATOM 1925 C C . MET A 1 226 ? 18.680 -10.201 -15.409 1.00 92.50 226 MET A C 1
ATOM 1927 O O . MET A 1 226 ? 18.891 -11.082 -14.572 1.00 92.50 226 MET A O 1
ATOM 1931 N N . THR A 1 227 ? 19.395 -9.073 -15.449 1.00 89.50 227 THR A N 1
ATOM 1932 C CA . THR A 1 227 ? 20.476 -8.814 -14.492 1.00 89.50 227 THR A CA 1
ATOM 1933 C C . THR A 1 227 ? 19.969 -8.128 -13.227 1.00 89.50 227 THR A C 1
ATOM 1935 O O . THR A 1 227 ? 19.053 -7.297 -13.258 1.00 89.50 227 THR A O 1
ATOM 1938 N N . ILE A 1 228 ? 20.634 -8.404 -12.104 1.00 83.06 228 ILE A N 1
ATOM 1939 C CA . ILE A 1 228 ? 20.345 -7.788 -10.803 1.00 83.06 228 ILE A CA 1
ATOM 1940 C C . ILE A 1 228 ? 20.328 -6.252 -10.912 1.00 83.06 228 ILE A C 1
ATOM 1942 O O . ILE A 1 228 ? 19.445 -5.604 -10.353 1.00 83.06 228 ILE A O 1
ATOM 1946 N N . GLU A 1 229 ? 21.233 -5.655 -11.690 1.00 85.75 229 GLU A N 1
ATOM 1947 C CA . GLU A 1 229 ? 21.315 -4.206 -11.905 1.00 85.75 229 GLU A CA 1
ATOM 1948 C C . GLU A 1 229 ? 20.115 -3.665 -12.697 1.00 85.75 229 GLU A C 1
ATOM 1950 O O . GLU A 1 229 ? 19.597 -2.582 -12.398 1.00 85.75 229 GLU A O 1
ATOM 1955 N N . GLN A 1 230 ? 19.642 -4.399 -13.711 1.00 89.69 230 GLN A N 1
ATOM 1956 C CA . GLN A 1 230 ? 18.448 -4.019 -14.474 1.00 89.69 230 GLN A CA 1
ATOM 1957 C C . GLN A 1 230 ? 17.199 -4.039 -13.593 1.00 89.69 230 GLN A C 1
ATOM 1959 O O . GLN A 1 230 ? 16.364 -3.135 -13.695 1.00 89.69 230 GLN A O 1
ATOM 1964 N N . PHE A 1 231 ? 17.081 -5.028 -12.708 1.00 88.31 231 PHE A N 1
ATOM 1965 C CA . PHE A 1 231 ? 15.975 -5.106 -11.760 1.00 88.31 231 PHE A CA 1
ATOM 1966 C C . PHE A 1 231 ? 16.067 -4.031 -10.681 1.00 88.31 231 PHE A C 1
ATOM 1968 O O . PHE A 1 231 ? 15.115 -3.273 -10.489 1.00 88.31 231 PHE A O 1
ATOM 1975 N N . GLN A 1 232 ? 17.239 -3.866 -10.061 1.00 86.25 232 GLN A N 1
ATOM 1976 C CA . GLN A 1 232 ? 17.481 -2.835 -9.052 1.00 86.25 232 GLN A CA 1
ATOM 1977 C C . GLN A 1 232 ? 17.196 -1.430 -9.596 1.00 86.25 232 GLN A C 1
ATOM 1979 O O . GLN A 1 232 ? 16.678 -0.586 -8.864 1.00 86.25 232 GLN A O 1
ATOM 1984 N N . SER A 1 233 ? 17.506 -1.161 -10.867 1.00 87.19 233 SER A N 1
ATOM 1985 C CA . SER A 1 233 ? 17.265 0.133 -11.518 1.00 87.19 233 SER A CA 1
ATOM 1986 C C . SER A 1 233 ? 15.888 0.280 -12.178 1.00 87.19 233 SER A C 1
ATOM 1988 O O . SER A 1 233 ? 15.614 1.342 -12.734 1.00 87.19 233 SER A O 1
ATOM 1990 N N . ASP A 1 234 ? 15.031 -0.747 -12.105 1.00 91.00 234 ASP A N 1
ATOM 1991 C CA . ASP A 1 234 ? 13.716 -0.831 -12.761 1.00 91.00 234 ASP A CA 1
ATOM 1992 C C . ASP A 1 234 ? 13.763 -0.549 -14.282 1.00 91.00 234 ASP A C 1
ATOM 1994 O O . ASP A 1 234 ? 12.877 0.086 -14.861 1.00 91.00 234 ASP A O 1
ATOM 1998 N N . LYS A 1 235 ? 14.829 -1.026 -14.943 1.00 91.31 235 LYS A N 1
ATOM 1999 C CA . LYS A 1 235 ? 15.098 -0.871 -16.389 1.00 91.31 235 LYS A CA 1
ATOM 2000 C C . LYS A 1 235 ? 14.955 -2.171 -17.190 1.00 91.31 235 LYS A C 1
ATOM 2002 O O . LYS A 1 235 ? 15.358 -2.217 -18.349 1.00 91.31 235 LYS A O 1
ATOM 2007 N N . TYR A 1 236 ? 14.378 -3.211 -16.599 1.00 93.12 236 TYR A N 1
ATOM 2008 C CA . TYR A 1 236 ? 14.067 -4.462 -17.291 1.00 93.12 236 TYR A CA 1
ATOM 2009 C C . TYR A 1 236 ? 12.824 -4.328 -18.199 1.00 93.12 236 TYR A C 1
ATOM 2011 O O . TYR A 1 236 ? 11.990 -3.420 -18.039 1.00 93.12 236 TYR A O 1
ATOM 2019 N N . TYR A 1 237 ? 12.677 -5.268 -19.136 1.00 95.19 237 TYR A N 1
ATOM 2020 C CA . TYR A 1 237 ? 11.487 -5.392 -19.977 1.00 95.19 237 TYR A CA 1
ATOM 2021 C C . TYR A 1 237 ? 10.392 -6.196 -19.263 1.00 95.19 237 TYR A C 1
ATOM 2023 O O . TYR A 1 237 ? 10.602 -7.349 -18.908 1.00 95.19 237 TYR A O 1
ATOM 2031 N N . GLU A 1 238 ? 9.226 -5.587 -19.055 1.00 96.25 238 GLU A N 1
ATOM 2032 C CA . GLU A 1 238 ? 8.063 -6.256 -18.459 1.00 96.25 238 GLU A CA 1
ATOM 2033 C C . GLU A 1 238 ? 7.292 -7.017 -19.546 1.00 96.25 238 GLU A C 1
ATOM 2035 O O . GLU A 1 238 ? 6.734 -6.403 -20.461 1.00 96.25 238 GLU A O 1
ATOM 2040 N N . PHE A 1 239 ? 7.258 -8.349 -19.449 1.00 97.56 239 PHE A N 1
ATOM 2041 C CA . PHE A 1 239 ? 6.590 -9.200 -20.440 1.00 97.56 239 PHE A CA 1
ATOM 2042 C C . PHE A 1 239 ? 5.069 -9.268 -20.235 1.00 97.56 239 PHE A C 1
ATOM 2044 O O . PHE A 1 239 ? 4.321 -9.481 -21.199 1.00 97.56 239 PHE A O 1
ATOM 2051 N N . GLY A 1 240 ? 4.581 -9.043 -19.012 1.00 97.06 240 GLY A N 1
ATOM 2052 C CA . GLY A 1 240 ? 3.162 -9.044 -18.671 1.00 97.06 240 GLY A CA 1
ATOM 2053 C C . GLY A 1 240 ? 2.475 -7.689 -18.867 1.00 97.06 240 GLY A C 1
ATOM 2054 O O . GLY A 1 240 ? 3.078 -6.676 -19.204 1.00 97.06 240 GLY A O 1
ATOM 2055 N N . ASN A 1 241 ? 1.160 -7.643 -18.661 1.00 96.19 241 ASN A N 1
ATOM 2056 C CA . ASN A 1 241 ? 0.386 -6.394 -18.553 1.00 96.19 241 ASN A CA 1
ATOM 2057 C C . ASN A 1 241 ? -0.390 -6.308 -17.227 1.00 96.19 241 ASN A C 1
ATOM 2059 O O . ASN A 1 241 ? -1.492 -5.757 -17.162 1.00 96.19 241 ASN A O 1
ATOM 2063 N N . PHE A 1 242 ? 0.197 -6.876 -16.174 1.00 97.44 242 PHE A N 1
ATOM 2064 C CA . PHE A 1 242 ? -0.407 -7.001 -14.847 1.00 97.44 242 PHE A CA 1
ATOM 2065 C C . PHE A 1 242 ? 0.186 -6.022 -13.833 1.00 97.44 242 PHE A C 1
ATOM 2067 O O . PHE A 1 242 ? -0.521 -5.628 -12.909 1.00 97.44 242 PHE A O 1
ATOM 2074 N N . VAL A 1 243 ? 1.436 -5.590 -14.044 1.00 96.06 243 VAL A N 1
ATOM 2075 C CA . VAL A 1 243 ? 2.246 -4.843 -13.071 1.00 96.06 243 VAL A CA 1
ATOM 2076 C C . VAL A 1 243 ? 1.523 -3.649 -12.454 1.00 96.06 243 VAL A C 1
ATOM 2078 O O . VAL A 1 243 ? 1.613 -3.476 -11.252 1.00 96.06 243 VAL A O 1
ATOM 2081 N N . ASN A 1 244 ? 0.766 -2.874 -13.231 1.00 94.94 244 ASN A N 1
ATOM 2082 C CA . ASN A 1 244 ? -0.085 -1.758 -12.791 1.00 94.94 244 ASN A CA 1
ATOM 2083 C C . ASN A 1 244 ? -1.510 -1.881 -13.360 1.00 94.94 244 ASN A C 1
ATOM 2085 O O . ASN A 1 244 ? -2.169 -0.887 -13.662 1.00 94.94 244 ASN A O 1
ATOM 2089 N N . GLY A 1 245 ? -1.933 -3.116 -13.625 1.00 94.75 245 GLY A N 1
ATOM 2090 C CA . GLY A 1 245 ? -3.190 -3.398 -14.294 1.00 94.75 245 GLY A CA 1
ATOM 2091 C C . GLY A 1 245 ? -4.386 -3.339 -13.352 1.00 94.75 245 GLY A C 1
ATOM 2092 O O . GLY A 1 245 ? -4.272 -3.613 -12.163 1.00 94.75 245 GLY A O 1
ATOM 2093 N N . ASP A 1 246 ? -5.560 -3.070 -13.918 1.00 97.31 246 ASP A N 1
ATOM 2094 C CA . ASP A 1 246 ? -6.811 -3.134 -13.168 1.00 97.31 246 ASP A CA 1
ATOM 2095 C C . ASP A 1 246 ? -7.224 -4.594 -12.939 1.00 97.31 246 ASP A C 1
ATOM 2097 O O . ASP A 1 246 ? -7.534 -5.307 -13.900 1.00 97.31 246 ASP A O 1
ATOM 2101 N N . PHE A 1 247 ? -7.240 -5.013 -11.676 1.00 98.44 247 PHE A N 1
ATOM 2102 C CA . PHE A 1 247 ? -7.903 -6.222 -11.204 1.00 98.44 247 PHE A CA 1
ATOM 2103 C C . PHE A 1 247 ? -9.378 -5.914 -10.908 1.00 98.44 247 PHE A C 1
ATOM 2105 O O . PHE A 1 247 ? -9.775 -4.795 -10.540 1.00 98.44 247 PHE A O 1
ATOM 2112 N N . LYS A 1 248 ? -10.225 -6.912 -11.139 1.00 98.50 248 LYS A N 1
ATOM 2113 C CA . LYS A 1 248 ? -11.643 -6.909 -10.800 1.00 98.50 248 LYS A CA 1
ATOM 2114 C C . LYS A 1 248 ? -11.805 -7.699 -9.509 1.00 98.50 248 LYS A C 1
ATOM 2116 O O . LYS A 1 248 ? -11.423 -8.858 -9.469 1.00 98.50 248 LYS A O 1
ATOM 2121 N N . VAL A 1 249 ? -12.397 -7.084 -8.493 1.00 98.62 249 VAL A N 1
ATOM 2122 C CA . VAL A 1 249 ? -12.769 -7.794 -7.265 1.00 98.62 249 VAL A CA 1
ATOM 2123 C C . VAL A 1 249 ? -13.945 -8.720 -7.565 1.00 98.62 249 VAL A C 1
ATOM 2125 O O . VAL A 1 249 ? -14.939 -8.286 -8.157 1.00 98.62 249 VAL A O 1
ATOM 2128 N N . THR A 1 250 ? -13.793 -9.995 -7.221 1.00 98.19 250 THR A N 1
ATOM 2129 C CA . THR A 1 250 ? -14.787 -11.060 -7.419 1.00 98.19 250 THR A CA 1
ATOM 2130 C C . THR A 1 250 ? -15.507 -11.410 -6.126 1.00 98.19 250 THR A C 1
ATOM 2132 O O . THR A 1 250 ? -16.697 -11.702 -6.187 1.00 98.19 250 THR A O 1
ATOM 2135 N N . SER A 1 251 ? -14.824 -11.295 -4.985 1.00 97.50 251 SER A N 1
ATOM 2136 C CA . SER A 1 251 ? -15.387 -11.482 -3.648 1.00 97.50 251 SER A CA 1
ATOM 2137 C C . SER A 1 251 ? -14.782 -10.477 -2.667 1.00 97.50 251 SER A C 1
ATOM 2139 O O . SER A 1 251 ? -13.607 -10.125 -2.773 1.00 97.50 251 SER A O 1
ATOM 2141 N N . SER A 1 252 ? -15.594 -9.984 -1.734 1.00 97.19 252 SER A N 1
ATOM 2142 C CA . SER A 1 252 ? -15.162 -9.137 -0.618 1.00 97.19 252 SER A CA 1
ATOM 2143 C C . SER A 1 252 ? -16.051 -9.444 0.582 1.00 97.19 252 SER A C 1
ATOM 2145 O O . SER A 1 252 ? -17.057 -8.768 0.821 1.00 97.19 252 SER A O 1
ATOM 2147 N N . GLU A 1 253 ? -15.724 -10.524 1.275 1.00 95.88 253 GLU A N 1
ATOM 2148 C CA . GLU A 1 253 ? -16.602 -11.170 2.241 1.00 95.88 253 GLU A CA 1
ATOM 2149 C C . GLU A 1 253 ? -15.936 -11.299 3.610 1.00 95.88 253 GLU A C 1
ATOM 2151 O O . GLU A 1 253 ? -14.727 -11.130 3.784 1.00 95.88 253 GLU A O 1
ATOM 2156 N N . LYS A 1 254 ? -16.776 -11.561 4.608 1.00 93.31 254 LYS A N 1
ATOM 2157 C CA . LYS A 1 254 ? -16.363 -11.873 5.968 1.00 93.31 254 LYS A CA 1
ATOM 2158 C C . LYS A 1 254 ? -16.999 -13.194 6.367 1.00 93.31 254 LYS A C 1
ATOM 2160 O O . LYS A 1 254 ? -18.226 -13.287 6.413 1.00 93.31 254 LYS A O 1
ATOM 2165 N N . GLU A 1 255 ? -16.174 -14.145 6.775 1.00 91.44 255 GLU A N 1
ATOM 2166 C CA . GLU A 1 255 ? -16.601 -15.439 7.297 1.00 91.44 255 GLU A CA 1
ATOM 2167 C C . GLU A 1 255 ? -16.106 -15.596 8.736 1.00 91.44 255 GLU A C 1
ATOM 2169 O O . GLU A 1 255 ? -14.931 -15.836 9.002 1.00 91.44 255 GLU A O 1
ATOM 2174 N N . GLY A 1 256 ? -16.999 -15.396 9.710 1.00 89.06 256 GLY A N 1
ATOM 2175 C CA . GLY A 1 256 ? -16.626 -15.427 11.126 1.00 89.06 256 GLY A CA 1
ATOM 2176 C C . GLY A 1 256 ? -15.602 -14.342 11.477 1.00 89.06 256 GLY A C 1
ATOM 2177 O O . GLY A 1 256 ? -15.959 -13.164 11.585 1.00 89.06 256 GLY A O 1
ATOM 2178 N N . LYS A 1 257 ? -14.346 -14.750 11.688 1.00 90.31 257 LYS A N 1
ATOM 2179 C CA . LYS A 1 257 ? -13.200 -13.875 11.990 1.00 90.31 257 LYS A CA 1
ATOM 2180 C C . LYS A 1 257 ? -12.257 -13.657 10.803 1.00 90.31 257 LYS A C 1
ATOM 2182 O O . LYS A 1 257 ? -11.284 -12.927 10.949 1.00 90.31 257 LYS A O 1
ATOM 2187 N N . ILE A 1 258 ? -12.577 -14.232 9.649 1.00 95.12 258 ILE A N 1
ATOM 2188 C CA . ILE A 1 258 ? -11.755 -14.171 8.446 1.00 95.12 258 ILE A CA 1
ATOM 2189 C C . ILE A 1 258 ? -12.319 -13.099 7.516 1.00 95.12 258 ILE A C 1
ATOM 2191 O O . ILE A 1 258 ? -13.527 -13.060 7.265 1.00 95.12 258 ILE A O 1
ATOM 2195 N N . ALA A 1 259 ? -11.459 -12.221 7.005 1.00 97.31 259 ALA A N 1
ATOM 2196 C CA . ALA A 1 259 ? -11.778 -11.365 5.866 1.00 97.31 259 ALA A CA 1
ATOM 2197 C C . ALA A 1 259 ? -11.175 -11.960 4.599 1.00 97.31 259 ALA A C 1
ATOM 2199 O O . ALA A 1 259 ? -10.001 -12.322 4.589 1.00 97.31 259 ALA A O 1
ATOM 2200 N N . ILE A 1 260 ? -11.985 -12.020 3.545 1.00 98.00 260 ILE A N 1
ATOM 2201 C CA . ILE A 1 260 ? -11.637 -12.628 2.264 1.00 98.00 260 ILE A CA 1
ATOM 2202 C C . ILE A 1 260 ? -11.808 -11.571 1.175 1.00 98.00 260 ILE A C 1
ATOM 2204 O O . ILE A 1 260 ? -12.903 -11.041 0.976 1.00 98.00 260 ILE A O 1
ATOM 2208 N N . LEU A 1 261 ? -10.725 -11.252 0.468 1.00 98.62 261 LEU A N 1
ATOM 2209 C CA . LEU A 1 261 ? -10.747 -10.392 -0.714 1.00 98.62 261 LEU A CA 1
ATOM 2210 C C . LEU A 1 261 ? -10.149 -11.146 -1.898 1.00 98.62 261 LEU A C 1
ATOM 2212 O O . LEU A 1 261 ? -8.943 -11.374 -1.949 1.00 98.62 261 LEU A O 1
ATOM 2216 N N . GLU A 1 262 ? -10.986 -11.465 -2.876 1.00 98.69 262 GLU A N 1
ATOM 2217 C CA . GLU A 1 262 ? -10.577 -12.146 -4.102 1.00 98.69 262 GLU A CA 1
ATOM 2218 C C . GLU A 1 262 ? -10.645 -11.179 -5.274 1.00 98.69 262 GLU A C 1
ATOM 2220 O O . GLU A 1 262 ? -11.610 -10.420 -5.444 1.00 98.69 262 GLU A O 1
ATOM 2225 N N . MET A 1 263 ? -9.621 -11.204 -6.117 1.00 98.62 263 MET A N 1
ATOM 2226 C CA . MET A 1 263 ? -9.584 -10.379 -7.312 1.00 98.62 263 MET A CA 1
ATOM 2227 C C . MET A 1 263 ? -8.924 -11.100 -8.476 1.00 98.62 263 MET A C 1
ATOM 2229 O O . MET A 1 263 ? -7.949 -11.829 -8.319 1.00 98.62 263 MET A O 1
ATOM 2233 N N . GLU A 1 264 ? -9.416 -10.834 -9.680 1.00 98.50 264 GLU A N 1
ATOM 2234 C CA . GLU A 1 264 ? -8.905 -11.439 -10.901 1.00 98.50 264 GLU A CA 1
ATOM 2235 C C . GLU A 1 264 ? -8.550 -10.404 -11.965 1.00 98.50 264 GLU A C 1
ATOM 2237 O O . GLU A 1 264 ? -9.119 -9.311 -12.051 1.00 98.50 264 GLU A O 1
ATOM 2242 N N . LYS A 1 265 ? -7.625 -10.783 -12.841 1.00 98.25 265 LYS A N 1
ATOM 2243 C CA . LYS A 1 265 ? -7.323 -10.059 -14.066 1.00 98.25 265 LYS A CA 1
ATOM 2244 C C . LYS A 1 265 ? -7.067 -11.044 -15.194 1.00 98.25 265 LYS A C 1
ATOM 2246 O O . LYS A 1 265 ? -6.166 -11.872 -15.111 1.00 98.25 265 LYS A O 1
ATOM 2251 N N . VAL A 1 266 ? -7.808 -10.881 -16.285 1.00 97.81 266 VAL A N 1
ATOM 2252 C CA . VAL A 1 266 ? -7.451 -11.473 -17.577 1.00 97.81 266 VAL A CA 1
ATOM 2253 C C . VAL A 1 266 ? -6.562 -10.479 -18.317 1.00 97.81 266 VAL A C 1
ATOM 2255 O O . VAL A 1 266 ? -6.897 -9.300 -18.468 1.00 97.81 266 VAL A O 1
ATOM 2258 N N . GLY A 1 267 ? -5.394 -10.946 -18.726 1.00 97.12 267 GLY A N 1
ATOM 2259 C CA . GLY A 1 267 ? -4.388 -10.183 -19.441 1.00 97.12 267 GLY A CA 1
ATOM 2260 C C . GLY A 1 267 ? -3.612 -11.095 -20.376 1.00 97.12 267 GLY A C 1
ATOM 2261 O O . GLY A 1 267 ? -4.149 -12.065 -20.903 1.00 97.12 267 GLY A O 1
ATOM 2262 N N . SER A 1 268 ? -2.348 -10.773 -20.614 1.00 96.94 268 SER A N 1
ATOM 2263 C CA . SER A 1 268 ? -1.510 -11.570 -21.504 1.00 96.94 268 SER A CA 1
ATOM 2264 C C . SER A 1 268 ? -0.035 -11.344 -21.222 1.00 96.94 268 SER A C 1
ATOM 2266 O O . SER A 1 268 ? 0.365 -10.217 -20.905 1.00 96.94 268 SER A O 1
ATOM 2268 N N . VAL A 1 269 ? 0.766 -12.375 -21.447 1.00 97.62 269 VAL A N 1
ATOM 2269 C CA . VAL A 1 269 ? 2.226 -12.337 -21.367 1.00 97.62 269 VAL A CA 1
ATOM 2270 C C . VAL A 1 269 ? 2.790 -12.399 -22.781 1.00 97.62 269 VAL A C 1
ATOM 2272 O O . VAL A 1 269 ? 2.326 -13.177 -23.611 1.00 97.62 269 VAL A O 1
ATOM 2275 N N . LYS A 1 270 ? 3.737 -11.513 -23.085 1.00 97.25 270 LYS A N 1
ATOM 2276 C CA . LYS A 1 270 ? 4.417 -11.482 -24.380 1.00 97.25 270 LYS A CA 1
ATOM 2277 C C . LYS A 1 270 ? 5.379 -12.668 -24.489 1.00 97.25 270 LYS A C 1
ATOM 2279 O O . LYS A 1 270 ? 6.031 -13.014 -23.511 1.00 97.25 270 LYS A O 1
ATOM 2284 N N . ASP A 1 271 ? 5.462 -13.248 -25.676 1.00 95.31 271 ASP A N 1
ATOM 2285 C CA . ASP A 1 271 ? 6.505 -14.202 -26.040 1.00 95.31 271 ASP A CA 1
ATOM 2286 C C . ASP A 1 271 ? 7.907 -13.574 -25.931 1.00 95.31 271 ASP A C 1
ATOM 2288 O O . ASP A 1 271 ? 8.071 -12.360 -26.084 1.00 95.31 271 ASP A O 1
ATOM 2292 N N . THR A 1 272 ? 8.922 -14.402 -25.686 1.00 94.00 272 THR A N 1
ATOM 2293 C CA . THR A 1 272 ? 10.317 -13.948 -25.573 1.00 94.00 272 THR A CA 1
ATOM 2294 C C . THR A 1 272 ? 10.916 -13.564 -26.921 1.00 94.00 272 THR A C 1
ATOM 2296 O O . THR A 1 272 ? 11.682 -12.606 -27.007 1.00 94.00 272 THR A O 1
ATOM 2299 N N . ASP A 1 273 ? 10.506 -14.260 -27.984 1.00 93.44 273 ASP A N 1
ATOM 2300 C CA . ASP A 1 273 ? 11.171 -14.193 -29.290 1.00 93.44 273 ASP A CA 1
ATOM 2301 C C . ASP A 1 273 ? 10.351 -13.420 -30.334 1.00 93.44 273 ASP A C 1
ATOM 2303 O O . ASP A 1 273 ? 10.879 -12.976 -31.356 1.00 93.44 273 ASP A O 1
ATOM 2307 N N . THR A 1 274 ? 9.045 -13.267 -30.107 1.00 92.69 274 THR A N 1
ATOM 2308 C CA . THR A 1 274 ? 8.111 -12.642 -31.052 1.00 92.69 274 THR A CA 1
ATOM 2309 C C . THR A 1 274 ? 7.236 -11.588 -30.377 1.00 92.69 274 THR A C 1
ATOM 2311 O O . THR A 1 274 ? 7.181 -11.474 -29.156 1.00 92.69 274 THR A O 1
ATOM 2314 N N . ASP A 1 275 ? 6.504 -10.805 -31.173 1.00 92.69 275 ASP A N 1
ATOM 2315 C CA . ASP A 1 275 ? 5.526 -9.841 -30.651 1.00 92.69 275 ASP A CA 1
ATOM 2316 C C . ASP A 1 275 ? 4.172 -10.465 -30.271 1.00 92.69 275 ASP A C 1
ATOM 2318 O O . ASP A 1 275 ? 3.261 -9.760 -29.826 1.00 92.69 275 ASP A O 1
ATOM 2322 N N . ASN A 1 276 ? 4.034 -11.786 -30.408 1.00 94.25 276 ASN A N 1
ATOM 2323 C CA . ASN A 1 276 ? 2.829 -12.497 -30.005 1.00 94.25 276 ASN A CA 1
ATOM 2324 C C . ASN A 1 276 ? 2.671 -12.494 -28.478 1.00 94.25 276 ASN A C 1
ATOM 2326 O O . ASN A 1 276 ? 3.638 -12.362 -27.726 1.00 94.25 276 ASN A O 1
ATOM 2330 N N . ARG A 1 277 ? 1.432 -12.655 -28.003 1.00 95.19 277 ARG A N 1
ATOM 2331 C CA . ARG A 1 277 ? 1.128 -12.744 -26.569 1.00 95.19 277 ARG A CA 1
ATOM 2332 C C . ARG A 1 277 ? 0.225 -13.937 -26.294 1.00 95.19 277 ARG A C 1
ATOM 2334 O O . ARG A 1 277 ? -0.709 -14.177 -27.054 1.00 95.19 277 ARG A O 1
ATOM 2341 N N . ASN A 1 278 ? 0.482 -14.636 -25.197 1.00 96.56 278 ASN A N 1
ATOM 2342 C CA . ASN A 1 278 ? -0.375 -15.701 -24.695 1.00 96.56 278 ASN A CA 1
ATOM 2343 C C . ASN A 1 278 ? -1.326 -15.135 -23.611 1.00 96.56 278 ASN A C 1
ATOM 2345 O O . ASN A 1 278 ? -0.860 -14.376 -22.751 1.00 96.56 278 ASN A O 1
ATOM 2349 N N . PRO A 1 279 ? -2.643 -15.411 -23.662 1.00 96.81 279 PRO A N 1
ATOM 2350 C CA . PRO A 1 279 ? -3.598 -14.977 -22.648 1.00 96.81 279 PRO A CA 1
ATOM 2351 C C . PRO A 1 279 ? -3.339 -15.634 -21.294 1.00 96.81 279 PRO A C 1
ATOM 2353 O O . PRO A 1 279 ? -3.061 -16.825 -21.200 1.00 96.81 279 PRO A O 1
ATOM 2356 N N . VAL A 1 280 ? -3.466 -14.844 -20.231 1.00 97.00 280 VAL A N 1
ATOM 2357 C CA . VAL A 1 280 ? -3.241 -15.308 -18.860 1.00 97.00 280 VAL A CA 1
ATOM 2358 C C . VAL A 1 280 ? -4.315 -14.748 -17.949 1.00 97.00 280 VAL A C 1
ATOM 2360 O O . VAL A 1 280 ? -4.589 -13.544 -17.966 1.00 97.00 280 VAL A O 1
ATOM 2363 N N . ARG A 1 281 ? -4.892 -15.609 -17.115 1.00 97.81 281 ARG A N 1
ATOM 2364 C CA . ARG A 1 281 ? -5.749 -15.221 -15.997 1.00 97.81 281 ARG A CA 1
ATOM 2365 C C . ARG A 1 281 ? -4.955 -15.300 -14.701 1.00 97.81 281 ARG A C 1
ATOM 2367 O O . ARG A 1 281 ? -4.468 -16.368 -14.343 1.00 97.81 281 ARG A O 1
ATOM 2374 N N . ILE A 1 282 ? -4.872 -14.183 -13.987 1.00 98.06 282 ILE A N 1
ATOM 2375 C CA . ILE A 1 282 ? -4.272 -14.115 -12.654 1.00 98.06 282 ILE A CA 1
ATOM 2376 C C . ILE A 1 282 ? -5.373 -13.895 -11.627 1.00 98.06 282 ILE A C 1
ATOM 2378 O O . ILE A 1 282 ? -6.170 -12.971 -11.797 1.00 98.06 282 ILE A O 1
ATOM 2382 N N . THR A 1 283 ? -5.391 -14.698 -10.566 1.00 98.38 283 THR A N 1
ATOM 2383 C CA . THR A 1 283 ? -6.178 -14.423 -9.358 1.00 98.38 283 THR A CA 1
ATOM 2384 C C . THR A 1 283 ? -5.252 -14.101 -8.195 1.00 98.38 283 THR A C 1
ATOM 2386 O O . THR A 1 283 ? -4.118 -14.585 -8.138 1.00 98.38 283 THR A O 1
ATOM 2389 N N . LYS A 1 284 ? -5.725 -13.239 -7.302 1.00 98.31 284 LYS A N 1
ATOM 2390 C CA . LYS A 1 284 ? -5.087 -12.898 -6.038 1.00 98.31 284 LYS A CA 1
ATOM 2391 C C . LYS A 1 284 ? -6.149 -12.953 -4.958 1.00 98.31 284 LYS A C 1
ATOM 2393 O O . LYS A 1 284 ? -7.084 -12.153 -4.999 1.00 98.31 284 LYS A O 1
ATOM 2398 N N . ASP A 1 285 ? -5.954 -13.841 -4.004 1.00 98.12 285 ASP A N 1
ATOM 2399 C CA . ASP A 1 285 ? -6.876 -14.027 -2.895 1.00 98.12 285 ASP A CA 1
ATOM 2400 C C . ASP A 1 285 ? -6.137 -13.653 -1.619 1.00 98.12 285 ASP A C 1
ATOM 2402 O O . ASP A 1 285 ? -5.010 -14.098 -1.404 1.00 98.12 285 ASP A O 1
ATOM 2406 N N . ILE A 1 286 ? -6.736 -12.770 -0.827 1.00 98.19 286 ILE A N 1
ATOM 2407 C CA . ILE A 1 286 ? -6.172 -12.253 0.417 1.00 98.19 286 ILE A CA 1
ATOM 2408 C C . ILE A 1 286 ? -7.088 -12.697 1.549 1.00 98.19 286 ILE A C 1
ATOM 2410 O O . ILE A 1 286 ? -8.242 -12.263 1.611 1.00 98.19 286 ILE A O 1
ATOM 2414 N N . TYR A 1 287 ? -6.550 -13.520 2.440 1.00 97.69 287 TYR A N 1
ATOM 2415 C CA . TYR A 1 287 ? -7.200 -13.980 3.657 1.00 97.69 287 TYR A CA 1
ATOM 2416 C C . TYR A 1 287 ? -6.516 -13.321 4.849 1.00 97.69 287 TYR A C 1
ATOM 2418 O O . TYR A 1 287 ? -5.289 -13.316 4.953 1.00 97.69 287 TYR A O 1
ATOM 2426 N N . VAL A 1 288 ? -7.309 -12.731 5.738 1.00 97.00 288 VAL A N 1
ATOM 2427 C CA . VAL A 1 288 ? -6.815 -12.132 6.980 1.00 97.00 288 VAL A CA 1
ATOM 2428 C C . VAL A 1 288 ? -7.571 -12.754 8.138 1.00 97.00 288 VAL A C 1
ATOM 2430 O O . VAL A 1 288 ? -8.790 -12.597 8.223 1.00 97.00 288 VAL A O 1
ATOM 2433 N N . GLU A 1 289 ? -6.845 -13.421 9.028 1.00 93.31 289 GLU A N 1
ATOM 2434 C CA . GLU A 1 289 ? -7.372 -14.026 10.248 1.00 93.31 289 GLU A CA 1
ATOM 2435 C C . GLU A 1 289 ? -6.399 -13.760 11.398 1.00 93.31 289 GLU A C 1
ATOM 2437 O O . GLU A 1 289 ? -5.217 -14.073 11.305 1.00 93.31 289 GLU A O 1
ATOM 2442 N N . ASP A 1 290 ? -6.891 -13.157 12.483 1.00 85.06 290 ASP A N 1
ATOM 2443 C CA . ASP A 1 290 ? -6.093 -12.816 13.664 1.00 85.06 290 ASP A CA 1
ATOM 2444 C C . ASP A 1 290 ? -4.748 -12.129 13.312 1.00 85.06 290 ASP A C 1
ATOM 2446 O O . ASP A 1 290 ? -4.738 -10.952 12.928 1.00 85.06 290 ASP A O 1
ATOM 2450 N N . ASN A 1 291 ? -3.621 -12.830 13.484 1.00 82.75 291 ASN A N 1
ATOM 2451 C CA . ASN A 1 291 ? -2.262 -12.347 13.228 1.00 82.75 291 ASN A CA 1
ATOM 2452 C C . ASN A 1 291 ? -1.631 -12.910 11.937 1.00 82.75 291 ASN A C 1
ATOM 2454 O O . ASN A 1 291 ? -0.432 -12.730 11.727 1.00 82.75 291 ASN A O 1
ATOM 2458 N N . GLU A 1 292 ? -2.410 -13.564 11.079 1.00 91.38 292 GLU A N 1
ATOM 2459 C CA . GLU A 1 292 ? -1.940 -14.169 9.835 1.00 91.38 292 GLU A CA 1
ATOM 2460 C C . GLU A 1 292 ? -2.590 -13.501 8.617 1.00 91.38 292 GLU A C 1
ATOM 2462 O O . GLU A 1 292 ? -3.774 -13.151 8.598 1.00 91.38 292 GLU A O 1
ATOM 2467 N N . ILE A 1 293 ? -1.769 -13.281 7.589 1.00 95.81 293 ILE A N 1
ATOM 2468 C CA . ILE A 1 293 ? -2.191 -12.759 6.291 1.00 95.81 293 ILE A CA 1
ATOM 2469 C C . ILE A 1 293 ? -1.718 -13.770 5.253 1.00 95.81 293 ILE A C 1
ATOM 2471 O O . ILE A 1 293 ? -0.522 -13.854 4.970 1.00 95.81 293 ILE A O 1
ATOM 2475 N N . GLU A 1 294 ? -2.649 -14.528 4.687 1.00 96.88 294 GLU A N 1
ATOM 2476 C CA . GLU A 1 294 ? -2.366 -15.467 3.607 1.00 96.88 294 GLU A CA 1
ATOM 2477 C C . GLU A 1 294 ? -2.732 -14.830 2.269 1.00 96.88 294 GLU A C 1
ATOM 2479 O O . GLU A 1 294 ? -3.816 -14.264 2.098 1.00 96.88 294 GLU A O 1
ATOM 2484 N N . ILE A 1 295 ? -1.808 -14.901 1.309 1.00 96.62 295 ILE A N 1
ATOM 2485 C CA . ILE A 1 295 ? -2.018 -14.359 -0.030 1.00 96.62 295 ILE A CA 1
ATOM 2486 C C . ILE A 1 295 ? -1.685 -15.417 -1.061 1.00 96.62 295 ILE A C 1
ATOM 2488 O O . ILE A 1 295 ? -0.534 -15.823 -1.212 1.00 96.62 295 ILE A O 1
ATOM 2492 N N . ILE A 1 296 ? -2.710 -15.823 -1.804 1.00 97.12 296 ILE A N 1
ATOM 2493 C CA . ILE A 1 296 ? -2.611 -16.864 -2.817 1.00 97.12 296 ILE A CA 1
ATOM 2494 C C . ILE A 1 296 ? -2.673 -16.210 -4.190 1.00 97.12 296 ILE A C 1
ATOM 2496 O O . ILE A 1 296 ? -3.649 -15.544 -4.537 1.00 97.12 296 ILE A O 1
ATOM 2500 N N . VAL A 1 297 ? -1.631 -16.414 -4.995 1.00 96.50 297 VAL A N 1
ATOM 2501 C CA . VAL A 1 297 ? -1.578 -15.938 -6.379 1.00 96.50 297 VAL A CA 1
ATOM 2502 C C . VAL A 1 297 ? -1.646 -17.135 -7.314 1.00 96.50 297 VAL A C 1
ATOM 2504 O O . VAL A 1 297 ? -0.742 -17.965 -7.317 1.00 96.50 297 VAL A O 1
ATOM 2507 N N . ARG A 1 298 ? -2.695 -17.219 -8.139 1.00 96.75 298 ARG A N 1
ATOM 2508 C CA . ARG A 1 298 ? -2.827 -18.272 -9.160 1.00 96.75 298 ARG A CA 1
ATOM 2509 C C . ARG A 1 298 ? -2.669 -17.673 -10.544 1.00 96.75 298 ARG A C 1
ATOM 2511 O O . ARG A 1 298 ? -3.285 -16.655 -10.853 1.00 96.75 298 ARG A O 1
ATOM 2518 N N . ILE A 1 299 ? -1.859 -18.309 -11.384 1.00 95.12 299 ILE A N 1
ATOM 2519 C CA . ILE A 1 299 ? -1.542 -17.843 -12.737 1.00 95.12 299 ILE A CA 1
ATOM 2520 C C . ILE A 1 299 ? -1.894 -18.965 -13.704 1.00 95.12 299 ILE A C 1
ATOM 2522 O O . ILE A 1 299 ? -1.241 -20.001 -13.731 1.00 95.12 299 ILE A O 1
ATOM 2526 N N . ASN A 1 300 ? -2.938 -18.749 -14.496 1.00 95.38 300 ASN A N 1
ATOM 2527 C CA . ASN A 1 300 ? -3.462 -19.734 -15.430 1.00 95.38 300 ASN A CA 1
ATOM 2528 C C . ASN A 1 300 ? -3.230 -19.238 -16.857 1.00 95.38 300 ASN A C 1
ATOM 2530 O O . ASN A 1 300 ? -3.831 -18.243 -17.272 1.00 95.38 300 ASN A O 1
ATOM 2534 N N . PHE A 1 301 ? -2.349 -19.912 -17.591 1.00 94.31 301 PHE A N 1
ATOM 2535 C CA . PHE A 1 301 ? -2.130 -19.665 -19.015 1.00 94.31 301 PHE A CA 1
ATOM 2536 C C . PHE A 1 301 ? -3.206 -20.370 -19.842 1.00 94.31 301 PHE A C 1
ATOM 2538 O O . PHE A 1 301 ? -3.577 -21.505 -19.544 1.00 94.31 301 PHE A O 1
ATOM 2545 N N . GLU A 1 302 ? -3.700 -19.709 -20.886 1.00 91.50 302 GLU A N 1
ATOM 2546 C CA . GLU A 1 302 ? -4.622 -20.331 -21.835 1.00 91.50 302 GLU A CA 1
ATOM 2547 C C . GLU A 1 302 ? -3.833 -21.013 -22.962 1.00 91.50 302 GLU A C 1
ATOM 2549 O O . GLU A 1 302 ? -3.008 -20.396 -23.649 1.00 91.50 302 GLU A O 1
ATOM 2554 N N . GLU A 1 303 ? -4.095 -22.302 -23.180 1.00 87.38 303 GLU A N 1
ATOM 2555 C CA . GLU A 1 303 ? -3.558 -23.015 -24.336 1.00 87.38 303 GLU A CA 1
ATOM 2556 C C . GLU A 1 303 ? -4.270 -22.561 -25.614 1.00 87.38 303 GLU A C 1
ATOM 2558 O O . GLU A 1 303 ? -5.492 -22.658 -25.747 1.00 87.38 303 GLU A O 1
ATOM 2563 N N . ILE A 1 304 ? -3.489 -22.080 -26.582 1.00 89.50 304 ILE A N 1
ATOM 2564 C CA . ILE A 1 304 ? -3.977 -21.721 -27.913 1.00 89.50 304 ILE A CA 1
ATOM 2565 C C . ILE A 1 304 ? -3.498 -22.788 -28.894 1.00 89.50 304 ILE A C 1
ATOM 2567 O O . ILE A 1 304 ? -2.294 -22.965 -29.086 1.00 89.50 304 ILE A O 1
ATOM 2571 N N . SER A 1 305 ? -4.449 -23.459 -29.548 1.00 88.81 305 SER A N 1
ATOM 2572 C CA . SER A 1 305 ? -4.150 -24.481 -30.554 1.00 88.81 305 SER A CA 1
ATOM 2573 C C . SER A 1 305 ? -3.287 -23.918 -31.690 1.00 88.81 305 SER A C 1
ATOM 2575 O O . SER A 1 305 ? -3.608 -22.878 -32.272 1.00 88.81 305 SER A O 1
ATOM 2577 N N . GLY A 1 306 ? -2.188 -24.606 -32.001 1.00 86.00 306 GLY A N 1
ATOM 2578 C CA . GLY A 1 306 ? -1.210 -24.194 -33.011 1.00 86.00 306 GLY A CA 1
ATOM 2579 C C . GLY A 1 306 ? -0.212 -23.129 -32.539 1.00 86.00 306 GLY A C 1
ATOM 2580 O O . GLY A 1 306 ? 0.568 -22.627 -33.350 1.00 86.00 306 GLY A O 1
ATOM 2581 N N . GLN A 1 307 ? -0.232 -22.759 -31.254 1.00 88.12 307 GLN A N 1
ATOM 2582 C CA . GLN A 1 307 ? 0.691 -21.804 -30.628 1.00 88.12 307 GLN A CA 1
ATOM 2583 C C . GLN A 1 307 ? 1.358 -22.370 -29.362 1.00 88.12 307 GLN A C 1
ATOM 2585 O O . GLN A 1 307 ? 1.868 -21.622 -28.527 1.00 88.12 307 GLN A O 1
ATOM 2590 N N . GLU A 1 308 ? 1.407 -23.693 -29.222 1.00 92.19 308 GLU A N 1
ATOM 2591 C CA . GLU A 1 308 ? 1.937 -24.385 -28.043 1.00 92.19 308 GLU A CA 1
ATOM 2592 C C . GLU A 1 308 ? 3.413 -24.030 -27.788 1.00 92.19 308 GLU A C 1
ATOM 2594 O O . GLU A 1 308 ? 3.844 -23.894 -26.645 1.00 92.19 308 GLU A O 1
ATOM 2599 N N . GLU A 1 309 ? 4.189 -23.800 -28.850 1.00 91.75 309 GLU A N 1
ATOM 2600 C CA . GLU A 1 309 ? 5.596 -23.394 -28.750 1.00 91.75 309 GLU A CA 1
ATOM 2601 C C . GLU A 1 309 ? 5.789 -22.005 -28.123 1.00 91.75 309 GLU A C 1
ATOM 2603 O O . GLU A 1 309 ? 6.816 -21.767 -27.490 1.00 91.75 309 GLU A O 1
ATOM 2608 N N . ILE A 1 310 ? 4.813 -21.095 -28.254 1.00 92.56 310 ILE A N 1
ATOM 2609 C CA . ILE A 1 310 ? 4.856 -19.785 -27.582 1.00 92.56 310 ILE A CA 1
ATOM 2610 C C . ILE A 1 310 ? 4.752 -19.988 -26.070 1.00 92.56 310 ILE A C 1
ATOM 2612 O O . ILE A 1 310 ? 5.567 -19.465 -25.313 1.00 92.56 310 ILE A O 1
ATOM 2616 N N . LEU A 1 311 ? 3.773 -20.783 -25.630 1.00 92.75 311 LEU A N 1
ATOM 2617 C CA . LEU A 1 311 ? 3.576 -21.058 -24.210 1.00 92.75 311 LEU A CA 1
ATOM 2618 C C . LEU A 1 311 ? 4.790 -21.781 -23.609 1.00 92.75 311 LEU A C 1
ATOM 2620 O O . LEU A 1 311 ? 5.252 -21.410 -22.532 1.00 92.75 311 LEU A O 1
ATOM 2624 N N . LYS A 1 312 ? 5.371 -22.746 -24.334 1.00 92.88 312 LYS A N 1
ATOM 2625 C CA . LYS A 1 312 ? 6.602 -23.429 -23.909 1.00 92.88 312 LYS A CA 1
ATOM 2626 C C . LYS A 1 312 ? 7.775 -22.468 -23.719 1.00 92.88 312 LYS A C 1
ATOM 2628 O O . LYS A 1 312 ? 8.497 -22.610 -22.737 1.00 92.88 312 LYS A O 1
ATOM 2633 N N . ARG A 1 313 ? 7.980 -21.500 -24.623 1.00 94.75 313 ARG A N 1
ATOM 2634 C CA . ARG A 1 313 ? 9.037 -20.485 -24.461 1.00 94.75 313 ARG A CA 1
ATOM 2635 C C . ARG A 1 313 ? 8.783 -19.590 -23.257 1.00 94.75 313 ARG A C 1
ATOM 2637 O O . ARG A 1 313 ? 9.701 -19.387 -22.473 1.00 94.75 313 ARG A O 1
ATOM 2644 N N . ILE A 1 314 ? 7.547 -19.125 -23.074 1.00 94.44 314 ILE A N 1
ATOM 2645 C CA . ILE A 1 314 ? 7.164 -18.317 -21.910 1.00 94.44 314 ILE A CA 1
ATOM 2646 C C . ILE A 1 314 ? 7.472 -19.060 -20.605 1.00 94.44 314 ILE A C 1
ATOM 2648 O O . ILE A 1 314 ? 8.170 -18.514 -19.760 1.00 94.44 314 ILE A O 1
ATOM 2652 N N . ILE A 1 315 ? 7.016 -20.308 -20.462 1.00 91.38 315 ILE A N 1
ATOM 2653 C CA . ILE A 1 315 ? 7.253 -21.121 -19.256 1.00 91.38 315 ILE A CA 1
ATOM 2654 C C . ILE A 1 315 ? 8.749 -21.384 -19.043 1.00 91.38 315 ILE A C 1
ATOM 2656 O O . ILE A 1 315 ? 9.210 -21.439 -17.909 1.00 91.38 315 ILE A O 1
ATOM 2660 N N . LYS A 1 316 ? 9.512 -21.561 -20.126 1.00 92.94 316 LYS A N 1
ATOM 2661 C CA . LYS A 1 316 ? 10.940 -21.881 -20.054 1.00 92.94 316 LYS A CA 1
ATOM 2662 C C . LYS A 1 316 ? 11.813 -20.684 -19.671 1.00 92.94 316 LYS A C 1
ATOM 2664 O O . LYS A 1 316 ? 12.784 -20.878 -18.951 1.00 92.94 316 LYS A O 1
ATOM 2669 N N . TYR A 1 317 ? 11.516 -19.500 -20.204 1.00 95.56 317 TYR A N 1
ATOM 2670 C CA . TYR A 1 317 ? 12.422 -18.346 -20.162 1.00 95.56 317 TYR A CA 1
ATOM 2671 C C . TYR A 1 317 ? 11.932 -17.199 -19.280 1.00 95.56 317 TYR A C 1
ATOM 2673 O O . TYR A 1 317 ? 12.703 -16.279 -19.017 1.00 95.56 317 TYR A O 1
ATOM 2681 N N . LEU A 1 318 ? 10.672 -17.202 -18.833 1.00 95.06 318 LEU A N 1
ATOM 2682 C CA . LEU A 1 318 ? 10.152 -16.150 -17.964 1.00 95.06 318 LEU A CA 1
ATOM 2683 C C . LEU A 1 318 ? 10.012 -16.621 -16.515 1.00 95.06 318 LEU A C 1
ATOM 2685 O O . LEU A 1 318 ? 9.450 -17.671 -16.226 1.00 95.06 318 LEU A O 1
ATOM 2689 N N . ASN A 1 319 ? 10.452 -15.763 -15.602 1.00 93.31 319 ASN A N 1
ATOM 2690 C CA . ASN A 1 319 ? 10.244 -15.862 -14.169 1.00 93.31 319 ASN A CA 1
ATOM 2691 C C . ASN A 1 319 ? 9.105 -14.942 -13.728 1.00 93.31 319 ASN A C 1
ATOM 2693 O O . ASN A 1 319 ? 8.937 -13.827 -14.236 1.00 93.31 319 ASN A O 1
ATOM 2697 N N . ILE A 1 320 ? 8.366 -15.386 -12.718 1.00 93.19 320 ILE A N 1
ATOM 2698 C CA . ILE A 1 320 ? 7.402 -14.558 -11.998 1.00 93.19 320 ILE A CA 1
ATOM 2699 C C . ILE A 1 320 ? 8.106 -13.970 -10.778 1.00 93.19 320 ILE A C 1
ATOM 2701 O O . ILE A 1 320 ? 8.719 -14.698 -10.002 1.00 93.19 320 ILE A O 1
ATOM 2705 N N . ALA A 1 321 ? 7.995 -12.658 -10.593 1.00 93.50 321 ALA A N 1
ATOM 2706 C CA . ALA A 1 321 ? 8.485 -11.980 -9.399 1.00 93.50 321 ALA A CA 1
ATOM 2707 C C . ALA A 1 321 ? 7.340 -11.275 -8.668 1.00 93.50 321 ALA A C 1
ATOM 2709 O O . ALA A 1 321 ? 6.444 -10.705 -9.298 1.00 93.50 321 ALA A O 1
ATOM 2710 N N . ILE A 1 322 ? 7.389 -11.310 -7.336 1.00 94.25 322 ILE A N 1
ATOM 2711 C CA . ILE A 1 322 ? 6.420 -10.673 -6.445 1.00 94.25 322 ILE A CA 1
ATOM 2712 C C . ILE A 1 322 ? 7.177 -9.731 -5.509 1.00 94.25 322 ILE A C 1
ATOM 2714 O O . ILE A 1 322 ? 8.053 -10.156 -4.761 1.00 94.25 322 ILE A O 1
ATOM 2718 N N . ASP A 1 323 ? 6.839 -8.443 -5.550 1.00 94.38 323 ASP A N 1
ATOM 2719 C CA . ASP A 1 323 ? 7.481 -7.437 -4.706 1.00 94.38 323 ASP A CA 1
ATOM 2720 C C . ASP A 1 323 ? 6.969 -7.522 -3.260 1.00 94.38 323 ASP A C 1
ATOM 2722 O O . ASP A 1 323 ? 5.764 -7.414 -3.018 1.00 94.38 323 ASP A O 1
ATOM 2726 N N . ILE A 1 324 ? 7.883 -7.606 -2.289 1.00 93.25 324 ILE A N 1
ATOM 2727 C CA . ILE A 1 324 ? 7.571 -7.537 -0.852 1.00 93.25 324 ILE A CA 1
ATOM 2728 C C . ILE A 1 324 ? 8.415 -6.425 -0.204 1.00 93.25 324 ILE A C 1
ATOM 2730 O O . ILE A 1 324 ? 9.404 -6.695 0.476 1.00 93.25 324 ILE A O 1
ATOM 2734 N N . PRO A 1 325 ? 8.099 -5.141 -0.464 1.00 92.50 325 PRO A N 1
ATOM 2735 C CA . PRO A 1 325 ? 8.775 -4.043 0.204 1.00 92.50 325 PRO A CA 1
ATOM 2736 C C . PRO A 1 325 ? 8.338 -4.005 1.670 1.00 92.50 325 PRO A C 1
ATOM 2738 O O . PRO A 1 325 ? 7.163 -4.193 1.972 1.00 92.50 325 PRO A O 1
ATOM 2741 N N . PHE A 1 326 ? 9.260 -3.708 2.576 1.00 89.38 326 PHE A N 1
ATOM 2742 C CA . PHE A 1 326 ? 8.946 -3.477 3.981 1.00 89.38 326 PHE A CA 1
ATOM 2743 C C . PHE A 1 326 ? 9.824 -2.360 4.546 1.00 89.38 326 PHE A C 1
ATOM 2745 O O . PHE A 1 326 ? 10.835 -1.983 3.951 1.00 89.38 326 PHE A O 1
ATOM 2752 N N . PHE A 1 327 ? 9.394 -1.791 5.666 1.00 88.19 327 PHE A N 1
ATOM 2753 C CA . PHE A 1 327 ? 10.028 -0.651 6.308 1.00 88.19 327 PHE A CA 1
ATOM 2754 C C . PHE A 1 327 ? 10.306 -0.937 7.780 1.00 88.19 327 PHE A C 1
ATOM 2756 O O . PHE A 1 327 ? 9.376 -1.194 8.541 1.00 88.19 327 PHE A O 1
ATOM 2763 N N . PHE A 1 328 ? 11.561 -0.772 8.189 1.00 86.06 328 PHE A N 1
ATOM 2764 C CA . PHE A 1 328 ? 11.981 -0.737 9.586 1.00 86.06 328 PHE A CA 1
ATOM 2765 C C . PHE A 1 328 ? 12.498 0.661 9.970 1.00 86.06 328 PHE A C 1
ATOM 2767 O O . PHE A 1 328 ? 13.236 1.280 9.204 1.00 86.06 328 PHE A O 1
ATOM 2774 N N . ASN A 1 329 ? 12.054 1.193 11.115 1.00 81.00 329 ASN A N 1
ATOM 2775 C CA . ASN A 1 329 ? 12.325 2.567 11.558 1.00 81.00 329 ASN A CA 1
ATOM 2776 C C . ASN A 1 329 ? 13.452 2.643 12.587 1.00 81.00 329 ASN A C 1
ATOM 2778 O O . ASN A 1 329 ? 13.831 3.755 12.953 1.00 81.00 329 ASN A O 1
ATOM 2782 N N . GLY A 1 330 ? 13.918 1.503 13.105 1.00 69.06 330 GLY A N 1
ATOM 2783 C CA . GLY A 1 330 ? 14.967 1.430 14.117 1.00 69.06 330 GLY A CA 1
ATOM 2784 C C . GLY A 1 330 ? 16.215 2.275 13.833 1.00 69.06 330 GLY A C 1
ATOM 2785 O O . GLY A 1 330 ? 16.399 2.866 12.767 1.00 69.06 330 GLY A O 1
ATOM 2786 N N . ASP A 1 331 ? 17.066 2.379 14.850 1.00 62.12 331 ASP A N 1
ATOM 2787 C CA . ASP A 1 331 ? 18.211 3.288 14.856 1.00 62.12 331 ASP A CA 1
ATOM 2788 C C . ASP A 1 331 ? 19.171 3.036 13.681 1.00 62.12 331 ASP A C 1
ATOM 2790 O O . ASP A 1 331 ? 19.994 2.125 13.708 1.00 62.12 331 ASP A O 1
ATOM 2794 N N . THR A 1 332 ? 19.105 3.898 12.663 1.00 55.66 332 THR A N 1
ATOM 2795 C CA . THR A 1 332 ? 19.957 3.825 11.468 1.00 55.66 332 THR A CA 1
ATOM 2796 C C . THR A 1 332 ? 21.431 4.120 11.759 1.00 55.66 332 THR A C 1
ATOM 2798 O O . THR A 1 332 ? 22.244 4.065 10.846 1.00 55.66 332 THR A O 1
ATOM 2801 N N . ILE A 1 333 ? 21.787 4.520 12.986 1.00 53.72 333 ILE A N 1
ATOM 2802 C CA . ILE A 1 333 ? 23.177 4.749 13.406 1.00 53.72 333 ILE A CA 1
ATOM 2803 C C . ILE A 1 333 ? 23.764 3.479 14.044 1.00 53.72 333 ILE A C 1
ATOM 2805 O O . ILE A 1 333 ? 24.967 3.252 13.942 1.00 53.72 333 ILE A O 1
ATOM 2809 N N . ASN A 1 334 ? 22.930 2.632 14.656 1.00 53.12 334 ASN A N 1
ATOM 2810 C CA . ASN A 1 334 ? 23.332 1.373 15.283 1.00 53.12 334 ASN A CA 1
ATOM 2811 C C . ASN A 1 334 ? 22.763 0.183 14.494 1.00 53.12 334 ASN A C 1
ATOM 2813 O O . ASN A 1 334 ? 21.782 -0.432 14.910 1.00 53.12 334 ASN A O 1
ATOM 2817 N N . TYR A 1 335 ? 23.398 -0.145 13.363 1.00 53.47 335 TYR A N 1
ATOM 2818 C CA . TYR A 1 335 ? 22.962 -1.208 12.444 1.00 53.47 335 TYR A CA 1
ATOM 2819 C C . TYR A 1 335 ? 22.818 -2.596 13.095 1.00 53.47 335 TYR A C 1
ATOM 2821 O O . TYR A 1 335 ? 22.014 -3.394 12.625 1.00 53.47 335 TYR A O 1
ATOM 2829 N N . ASN A 1 336 ? 23.489 -2.855 14.224 1.00 51.94 336 ASN A N 1
ATOM 2830 C CA . ASN A 1 336 ? 23.377 -4.106 14.991 1.00 51.94 336 ASN A CA 1
ATOM 2831 C C . ASN A 1 336 ? 21.971 -4.358 15.579 1.00 51.94 336 ASN A C 1
ATOM 2833 O O . ASN A 1 336 ? 21.706 -5.455 16.060 1.00 51.94 336 ASN A O 1
ATOM 2837 N N . LYS A 1 337 ? 21.069 -3.366 15.539 1.00 59.06 337 LYS A N 1
ATOM 2838 C CA . LYS A 1 337 ? 19.670 -3.491 15.991 1.00 59.06 337 LYS A CA 1
ATOM 2839 C C . LYS A 1 337 ? 18.711 -4.017 14.923 1.00 59.06 337 LYS A C 1
ATOM 2841 O O . LYS A 1 337 ? 17.525 -4.206 15.202 1.00 59.06 337 LYS A O 1
ATOM 2846 N N . PHE A 1 338 ? 19.197 -4.213 13.698 1.00 69.06 338 PHE A N 1
ATOM 2847 C CA . PHE A 1 338 ? 18.452 -4.872 12.634 1.00 69.06 338 PHE A CA 1
ATOM 2848 C C . PHE A 1 338 ? 19.059 -6.231 12.366 1.00 69.06 338 PHE A C 1
ATOM 2850 O O . PHE A 1 338 ? 20.237 -6.347 12.042 1.00 69.06 338 PHE A O 1
ATOM 2857 N N . GLN A 1 339 ? 18.226 -7.255 12.465 1.00 69.44 339 GLN A N 1
ATOM 2858 C CA . GLN A 1 339 ? 18.637 -8.626 12.219 1.00 69.44 339 GLN A CA 1
ATOM 2859 C C . GLN A 1 339 ? 17.723 -9.224 11.162 1.00 69.44 339 GLN A C 1
ATOM 2861 O O . GLN A 1 339 ? 16.527 -8.928 11.110 1.00 69.44 339 GLN A O 1
ATOM 2866 N N . TRP A 1 340 ? 18.284 -10.065 10.304 1.00 72.75 340 TRP A N 1
ATOM 2867 C CA . TRP A 1 340 ? 17.497 -10.952 9.466 1.00 72.75 340 TRP A CA 1
ATOM 2868 C C . TRP A 1 340 ? 18.067 -12.354 9.545 1.00 72.75 340 TRP A C 1
ATOM 2870 O O . TRP A 1 340 ? 19.267 -12.542 9.725 1.00 72.75 340 TRP A O 1
ATOM 2880 N N . GLU A 1 341 ? 17.184 -13.326 9.405 1.00 66.69 341 GLU A N 1
ATOM 2881 C CA . GLU A 1 341 ? 17.522 -14.734 9.397 1.00 66.69 341 GLU A CA 1
ATOM 2882 C C . GLU A 1 341 ? 16.746 -15.438 8.282 1.00 66.69 341 GLU A C 1
ATOM 2884 O O . GLU A 1 341 ? 15.643 -15.041 7.891 1.00 66.69 341 GLU A O 1
ATOM 2889 N N . SER A 1 342 ? 17.345 -16.498 7.758 1.00 63.44 342 SER A N 1
ATOM 2890 C CA . SER A 1 342 ? 16.648 -17.522 6.993 1.00 63.44 342 SER A CA 1
ATOM 2891 C C . SER A 1 342 ? 17.140 -18.855 7.522 1.00 63.44 342 SER A C 1
ATOM 2893 O O . SER A 1 342 ? 18.346 -19.101 7.553 1.00 63.44 342 SER A O 1
ATOM 2895 N N . ASN A 1 343 ? 16.224 -19.725 7.938 1.00 64.38 343 ASN A N 1
ATOM 2896 C CA . ASN A 1 343 ? 16.579 -21.064 8.419 1.00 64.38 343 ASN A CA 1
ATOM 2897 C C . ASN A 1 343 ? 17.210 -21.956 7.325 1.00 64.38 343 ASN A C 1
ATOM 2899 O O . ASN A 1 343 ? 17.689 -23.045 7.627 1.00 64.38 343 ASN A O 1
ATOM 2903 N N . GLN A 1 344 ? 17.212 -21.498 6.068 1.00 69.06 344 GLN A N 1
ATOM 2904 C CA . GLN A 1 344 ? 17.796 -22.164 4.901 1.00 69.06 344 GLN A CA 1
ATOM 2905 C C . GLN A 1 344 ? 19.220 -21.692 4.570 1.00 69.06 344 GLN A C 1
ATOM 2907 O O . GLN A 1 344 ? 19.842 -22.230 3.655 1.00 69.06 344 GLN A O 1
ATOM 2912 N N . LEU A 1 345 ? 19.757 -20.709 5.299 1.00 62.59 345 LEU A N 1
ATOM 2913 C CA . LEU A 1 345 ? 21.124 -20.228 5.125 1.00 62.59 345 LEU A CA 1
ATOM 2914 C C . LEU A 1 345 ? 21.968 -20.550 6.361 1.00 62.59 345 LEU A C 1
ATOM 2916 O O . LEU A 1 345 ? 21.782 -19.961 7.422 1.00 62.59 345 LEU A O 1
ATOM 2920 N N . GLU A 1 346 ? 22.955 -21.437 6.209 1.00 53.19 346 GLU A N 1
ATOM 2921 C CA . GLU A 1 346 ? 24.032 -21.586 7.194 1.00 53.19 346 GLU A CA 1
ATOM 2922 C C . GLU A 1 346 ? 25.003 -20.403 7.057 1.00 53.19 346 GLU A C 1
ATOM 2924 O O . GLU A 1 346 ? 25.924 -20.403 6.234 1.00 53.19 346 GLU A O 1
ATOM 2929 N N . LEU A 1 347 ? 24.784 -19.355 7.850 1.00 56.69 347 LEU A N 1
ATOM 2930 C CA . LEU A 1 347 ? 25.713 -18.233 7.956 1.00 56.69 347 LEU A CA 1
ATOM 2931 C C . LEU A 1 347 ? 26.907 -18.663 8.819 1.00 56.69 347 LEU A C 1
ATOM 2933 O O . LEU A 1 347 ? 26.918 -18.507 10.034 1.00 56.69 347 LEU A O 1
ATOM 2937 N N . ASN A 1 348 ? 27.923 -19.249 8.185 1.00 42.41 348 ASN A N 1
ATOM 2938 C CA . ASN A 1 348 ? 29.165 -19.639 8.852 1.00 42.41 348 ASN A CA 1
ATOM 2939 C C . ASN A 1 348 ? 29.941 -18.401 9.341 1.00 42.41 348 ASN A C 1
ATOM 2941 O O . ASN A 1 348 ? 30.755 -17.853 8.603 1.00 42.41 348 ASN A O 1
ATOM 2945 N N . GLY A 1 349 ? 29.713 -17.974 10.586 1.00 48.44 349 GLY A N 1
ATOM 2946 C CA . GLY A 1 349 ? 30.578 -17.031 11.311 1.00 48.44 349 GLY A CA 1
ATOM 2947 C C . GLY A 1 349 ? 30.492 -15.549 10.918 1.00 48.44 349 GLY A C 1
ATOM 2948 O O . GLY A 1 349 ? 31.187 -14.749 11.534 1.00 48.44 349 GLY A O 1
ATOM 2949 N N . ASP A 1 350 ? 29.629 -15.182 9.966 1.00 44.88 350 ASP A N 1
ATOM 2950 C CA . ASP A 1 350 ? 29.261 -13.798 9.614 1.00 44.88 350 ASP A CA 1
ATOM 2951 C C . ASP A 1 350 ? 27.785 -13.547 9.998 1.00 44.88 350 ASP A C 1
ATOM 2953 O O . ASP A 1 350 ? 26.943 -13.246 9.151 1.00 44.88 350 ASP A O 1
ATOM 2957 N N . GLU A 1 351 ? 27.445 -13.729 11.280 1.00 46.31 351 GLU A N 1
ATOM 2958 C CA . GLU A 1 351 ? 26.078 -13.553 11.820 1.00 46.31 351 GLU A CA 1
ATOM 2959 C C . GLU A 1 351 ? 25.563 -12.097 11.726 1.00 46.31 351 GLU A C 1
ATOM 2961 O O . GLU A 1 351 ? 24.379 -11.838 11.916 1.00 46.31 351 GLU A O 1
ATOM 2966 N N . GLU A 1 352 ? 26.425 -11.145 11.359 1.00 48.81 352 GLU A N 1
ATOM 2967 C CA . GLU A 1 352 ? 26.096 -9.731 11.168 1.00 48.81 352 GLU A CA 1
ATOM 2968 C C . GLU A 1 352 ? 26.396 -9.284 9.724 1.00 48.81 352 GLU A C 1
ATOM 2970 O O . GLU A 1 352 ? 27.270 -8.450 9.479 1.00 48.81 352 GLU A O 1
ATOM 2975 N N . ARG A 1 353 ? 25.680 -9.807 8.718 1.00 51.88 353 ARG A N 1
ATOM 2976 C CA . ARG A 1 353 ? 25.586 -9.047 7.460 1.00 51.88 353 ARG A CA 1
ATOM 2977 C C . ARG A 1 353 ? 24.631 -7.887 7.673 1.00 51.88 353 ARG A C 1
ATOM 2979 O O . ARG A 1 353 ? 23.442 -8.109 7.896 1.00 51.88 353 ARG A O 1
ATOM 2986 N N . ASP A 1 354 ? 25.165 -6.674 7.546 1.00 55.25 354 ASP A N 1
ATOM 2987 C CA . ASP A 1 354 ? 24.389 -5.441 7.509 1.00 55.25 354 ASP A CA 1
ATOM 2988 C C . ASP A 1 354 ? 23.196 -5.634 6.560 1.00 55.25 354 ASP A C 1
ATOM 2990 O O . ASP A 1 354 ? 23.364 -5.911 5.365 1.00 55.25 354 ASP A O 1
ATOM 2994 N N . LEU A 1 355 ? 21.979 -5.503 7.103 1.00 57.75 355 LEU A N 1
ATOM 2995 C CA . LEU A 1 355 ? 20.717 -5.551 6.363 1.00 57.75 355 LEU A CA 1
ATOM 2996 C C . LEU A 1 355 ? 20.668 -4.478 5.268 1.00 57.75 355 LEU A C 1
ATOM 2998 O O . LEU A 1 355 ? 19.681 -4.386 4.545 1.00 57.75 355 LEU A O 1
ATOM 3002 N N . LEU A 1 356 ? 21.710 -3.667 5.104 1.00 62.06 356 LEU A N 1
ATOM 3003 C CA . LEU A 1 356 ? 21.928 -2.790 3.977 1.00 62.06 356 LEU A CA 1
ATOM 3004 C C . LEU A 1 356 ? 22.536 -3.464 2.742 1.00 62.06 356 LEU A C 1
ATOM 3006 O O . LEU A 1 356 ? 22.143 -3.078 1.658 1.00 62.06 356 LEU A O 1
ATOM 3010 N N . GLU A 1 357 ? 23.344 -4.518 2.779 1.00 67.62 357 GLU A N 1
ATOM 3011 C CA . GLU A 1 357 ? 23.903 -5.042 1.513 1.00 67.62 357 GLU A CA 1
ATOM 3012 C C . GLU A 1 357 ? 22.857 -5.818 0.675 1.00 67.62 357 GLU A C 1
ATOM 3014 O O . GLU A 1 357 ? 21.995 -6.508 1.241 1.00 67.62 357 GLU A O 1
ATOM 3019 N N . PRO A 1 358 ? 22.831 -5.687 -0.670 1.00 73.75 358 PRO A N 1
ATOM 3020 C CA . PRO A 1 358 ? 22.006 -6.543 -1.517 1.00 73.75 358 PRO A CA 1
ATOM 3021 C C . PRO A 1 358 ? 22.424 -8.010 -1.388 1.00 73.75 358 PRO A C 1
ATOM 3023 O O . PRO A 1 358 ? 23.612 -8.325 -1.324 1.00 73.75 358 PRO A O 1
ATOM 3026 N N . PHE A 1 359 ? 21.458 -8.924 -1.407 1.00 77.12 359 PHE A N 1
ATOM 3027 C CA . PHE A 1 359 ? 21.745 -10.356 -1.432 1.00 77.12 359 PHE A CA 1
ATOM 3028 C C . PHE A 1 359 ? 20.733 -11.110 -2.290 1.00 77.12 359 PHE A C 1
ATOM 3030 O O . PHE A 1 359 ? 19.636 -10.624 -2.577 1.00 77.12 359 PHE A O 1
ATOM 3037 N N . GLN A 1 360 ? 21.113 -12.330 -2.654 1.00 81.62 360 GLN A N 1
ATOM 3038 C CA . GLN A 1 360 ? 20.252 -13.309 -3.296 1.00 81.62 360 GLN A CA 1
ATOM 3039 C C . GLN A 1 360 ? 20.480 -14.670 -2.637 1.00 81.62 360 GLN A C 1
ATOM 3041 O O . GLN A 1 360 ? 21.628 -15.034 -2.379 1.00 81.62 360 GLN A O 1
ATOM 3046 N N . TYR A 1 361 ? 19.411 -15.432 -2.424 1.00 83.06 361 TYR A N 1
ATOM 3047 C CA . TYR A 1 361 ? 19.507 -16.854 -2.103 1.00 83.06 361 TYR A CA 1
ATOM 3048 C C . TYR A 1 361 ? 18.312 -17.643 -2.645 1.00 83.06 361 TYR A C 1
ATOM 3050 O O . TYR A 1 361 ? 17.292 -17.068 -3.026 1.00 83.06 361 TYR A O 1
ATOM 3058 N N . GLU A 1 362 ? 18.463 -18.964 -2.706 1.00 87.44 362 GLU A N 1
ATOM 3059 C CA . GLU A 1 362 ? 17.375 -19.897 -3.000 1.00 87.44 362 GLU A CA 1
ATOM 3060 C C . GLU A 1 362 ? 16.739 -20.347 -1.688 1.00 87.44 362 GLU A C 1
ATOM 3062 O O . GLU A 1 362 ? 17.429 -20.845 -0.800 1.00 87.44 362 GLU A O 1
ATOM 3067 N N . GLY A 1 363 ? 15.437 -20.116 -1.544 1.00 87.25 363 GLY A N 1
ATOM 3068 C CA . GLY A 1 363 ? 14.727 -20.361 -0.300 1.00 87.25 363 GLY A CA 1
ATOM 3069 C C . GLY A 1 363 ? 13.297 -19.837 -0.315 1.00 87.25 363 GLY A C 1
ATOM 3070 O O . GLY A 1 363 ? 12.894 -19.052 -1.169 1.00 87.25 363 GLY A O 1
ATOM 3071 N N . THR A 1 364 ? 12.533 -20.306 0.656 1.00 89.50 364 THR A N 1
ATOM 3072 C CA . THR A 1 364 ? 11.100 -20.079 0.843 1.00 89.50 364 THR A CA 1
ATOM 3073 C C . THR A 1 364 ? 10.788 -19.369 2.158 1.00 89.50 364 THR A C 1
ATOM 3075 O O . THR A 1 364 ? 9.628 -19.075 2.429 1.00 89.50 364 THR A O 1
ATOM 3078 N N . HIS A 1 365 ? 11.800 -19.101 2.985 1.00 90.19 365 HIS A N 1
ATOM 3079 C CA . HIS A 1 365 ? 11.647 -18.475 4.293 1.00 90.19 365 HIS A CA 1
ATOM 3080 C C . HIS A 1 365 ? 12.520 -17.235 4.415 1.00 90.19 365 HIS A C 1
ATOM 3082 O O . HIS A 1 365 ? 13.730 -17.311 4.207 1.00 90.19 365 HIS A O 1
ATOM 3088 N N . PHE A 1 366 ? 11.915 -16.120 4.813 1.00 87.38 366 PHE A N 1
ATOM 3089 C CA . PHE A 1 366 ? 12.624 -14.910 5.214 1.00 87.38 366 PHE A CA 1
ATOM 3090 C C . PHE A 1 366 ? 12.044 -14.384 6.517 1.00 87.38 366 PHE A C 1
ATOM 3092 O O . PHE A 1 366 ? 10.829 -14.230 6.632 1.00 87.38 366 PHE A O 1
ATOM 3099 N N . LYS A 1 367 ? 12.904 -14.009 7.461 1.00 86.81 367 LYS A N 1
ATOM 3100 C CA . LYS A 1 367 ? 12.490 -13.320 8.677 1.00 86.81 367 LYS A CA 1
ATOM 3101 C C . LYS A 1 367 ? 13.407 -12.145 8.974 1.00 86.81 367 LYS A C 1
ATOM 3103 O O . LYS A 1 367 ? 14.618 -12.226 8.796 1.00 86.81 367 LYS A O 1
ATOM 3108 N N . ALA A 1 368 ? 12.823 -11.046 9.431 1.00 84.12 368 ALA A N 1
ATOM 3109 C CA . ALA A 1 368 ? 13.552 -9.859 9.847 1.00 84.12 368 ALA A CA 1
ATOM 3110 C C . ALA A 1 368 ? 12.993 -9.300 11.157 1.00 84.12 368 ALA A C 1
ATOM 3112 O O . ALA A 1 368 ? 11.807 -9.452 11.457 1.00 84.12 368 ALA A O 1
ATOM 3113 N N . TYR A 1 369 ? 13.856 -8.650 11.930 1.00 84.56 369 TYR A N 1
ATOM 3114 C CA . TYR A 1 369 ? 13.561 -8.122 13.254 1.00 84.56 369 TYR A CA 1
ATOM 3115 C C . TYR A 1 369 ? 14.118 -6.702 13.418 1.00 84.56 369 TYR A C 1
ATOM 3117 O O . TYR A 1 369 ? 15.287 -6.439 13.125 1.00 84.56 369 TYR A O 1
ATOM 3125 N N . ASP A 1 370 ? 13.261 -5.793 13.883 1.00 84.44 370 ASP A N 1
ATOM 3126 C CA . ASP A 1 370 ? 13.610 -4.444 14.331 1.00 84.44 370 ASP A CA 1
ATOM 3127 C C . ASP A 1 370 ? 13.636 -4.431 15.863 1.00 84.44 370 ASP A C 1
ATOM 3129 O O . ASP A 1 370 ? 12.590 -4.359 16.516 1.00 84.44 370 ASP A O 1
ATOM 3133 N N . GLU A 1 371 ? 14.835 -4.483 16.444 1.00 83.19 371 GLU A N 1
ATOM 3134 C CA . GLU A 1 371 ? 15.025 -4.486 17.897 1.00 83.19 371 GLU A CA 1
ATOM 3135 C C . GLU A 1 371 ? 14.562 -3.174 18.544 1.00 83.19 371 GLU A C 1
ATOM 3137 O O . GLU A 1 371 ? 14.094 -3.166 19.681 1.00 83.19 371 GLU A O 1
ATOM 3142 N N . SER A 1 372 ? 14.639 -2.049 17.823 1.00 84.25 372 SER A N 1
ATOM 3143 C CA . SER A 1 372 ? 14.282 -0.738 18.385 1.00 84.25 372 SER A CA 1
ATOM 3144 C C . SER A 1 372 ? 12.787 -0.629 18.685 1.00 84.25 372 SER A C 1
ATOM 3146 O O . SER A 1 372 ? 12.393 0.115 19.585 1.00 84.25 372 SER A O 1
ATOM 3148 N N . TYR A 1 373 ? 11.964 -1.358 17.929 1.00 86.75 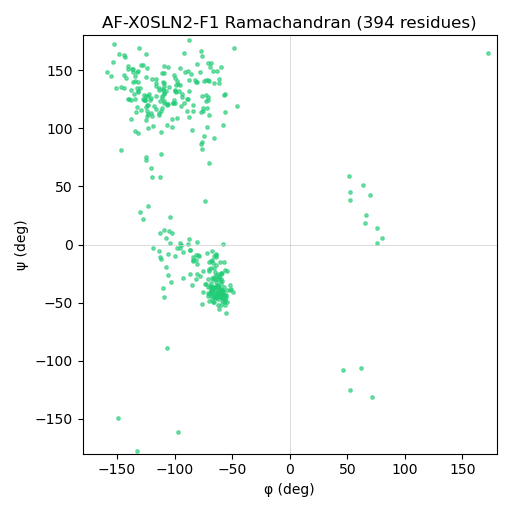373 TYR A N 1
ATOM 3149 C CA . TYR A 1 373 ? 10.508 -1.375 18.070 1.00 86.75 373 TYR A CA 1
ATOM 3150 C C . TYR A 1 373 ? 9.958 -2.723 18.554 1.00 86.75 373 TYR A C 1
ATOM 3152 O O . TYR A 1 373 ? 8.762 -2.814 18.855 1.00 86.75 373 TYR A O 1
ATOM 3160 N N . ASP A 1 374 ? 10.818 -3.739 18.684 1.00 89.38 374 ASP A N 1
ATOM 3161 C CA . ASP A 1 374 ? 10.452 -5.117 19.015 1.00 89.38 374 ASP A CA 1
ATOM 3162 C C . ASP A 1 374 ? 9.337 -5.612 18.072 1.00 89.38 374 ASP A C 1
ATOM 3164 O O . ASP A 1 374 ? 8.199 -5.890 18.469 1.00 89.38 374 ASP A O 1
ATOM 3168 N N . VAL A 1 375 ? 9.655 -5.589 16.773 1.00 89.19 375 VAL A N 1
ATOM 3169 C CA . VAL A 1 375 ? 8.778 -6.002 15.668 1.00 89.19 375 VAL A CA 1
ATOM 3170 C C . VAL A 1 375 ? 9.512 -7.041 14.837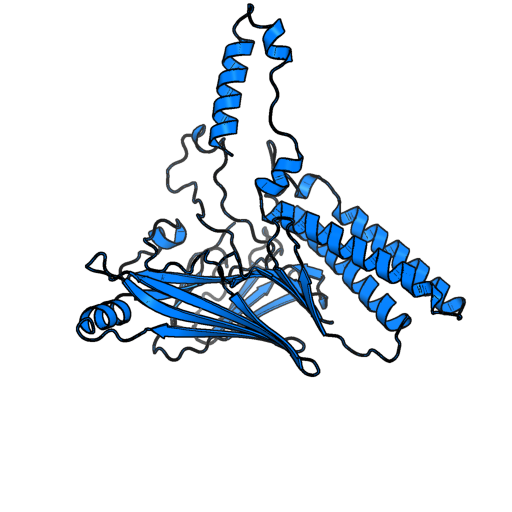 1.00 89.19 375 VAL A C 1
ATOM 3172 O O . VAL A 1 375 ? 10.599 -6.773 14.332 1.00 89.19 375 VAL A O 1
ATOM 3175 N N . SER A 1 376 ? 8.899 -8.209 14.656 1.00 89.12 376 SER A N 1
ATOM 3176 C CA . SER A 1 376 ? 9.356 -9.216 13.700 1.00 89.12 376 SER A CA 1
ATOM 3177 C C . SER A 1 376 ? 8.395 -9.310 12.522 1.00 89.12 376 SER A C 1
ATOM 3179 O O . SER A 1 376 ? 7.191 -9.087 12.659 1.00 89.12 376 SER A O 1
ATOM 3181 N N . VAL A 1 377 ? 8.950 -9.616 11.355 1.00 88.00 377 VAL A N 1
ATOM 3182 C CA . VAL A 1 377 ? 8.208 -9.891 10.129 1.00 88.00 377 VAL A CA 1
ATOM 3183 C C . VAL A 1 377 ? 8.762 -11.163 9.531 1.00 88.00 377 VAL A C 1
ATOM 3185 O O . VAL A 1 377 ? 9.975 -11.307 9.396 1.00 88.00 377 VAL A O 1
ATOM 3188 N N . GLU A 1 378 ? 7.866 -12.066 9.166 1.00 91.12 378 GLU A N 1
ATOM 3189 C CA . GLU A 1 378 ? 8.201 -13.364 8.610 1.00 91.12 378 GLU A CA 1
ATOM 3190 C C . GLU A 1 378 ? 7.391 -13.600 7.338 1.00 91.12 378 GLU A C 1
ATOM 3192 O O . GLU A 1 378 ? 6.188 -13.341 7.291 1.00 91.12 378 GLU A O 1
ATOM 3197 N N . PHE A 1 379 ? 8.068 -14.079 6.300 1.00 90.12 379 PHE A N 1
ATOM 3198 C CA . PHE A 1 379 ? 7.469 -14.485 5.042 1.00 90.12 379 PHE A CA 1
ATOM 3199 C C . PHE A 1 379 ? 7.743 -15.970 4.835 1.00 90.12 379 PHE A C 1
ATOM 3201 O O . PHE A 1 379 ? 8.895 -16.393 4.717 1.00 90.12 379 PHE A O 1
ATOM 3208 N N . ASN A 1 380 ? 6.660 -16.737 4.758 1.00 91.75 380 ASN A N 1
ATOM 3209 C CA . ASN A 1 380 ? 6.662 -18.137 4.367 1.00 91.75 380 ASN A CA 1
ATOM 3210 C C . ASN A 1 380 ? 6.097 -18.234 2.948 1.00 91.75 380 ASN A C 1
ATOM 3212 O O . ASN A 1 380 ? 4.978 -17.795 2.691 1.00 91.75 380 ASN A O 1
ATOM 3216 N N . ILE A 1 381 ? 6.884 -18.767 2.018 1.00 92.12 381 ILE A N 1
ATOM 3217 C CA . ILE A 1 381 ? 6.551 -18.834 0.595 1.00 92.12 381 ILE A CA 1
ATOM 3218 C C . ILE A 1 381 ? 6.350 -20.296 0.212 1.00 92.12 381 ILE A C 1
ATOM 3220 O O . ILE A 1 381 ? 7.252 -21.114 0.353 1.00 92.12 381 ILE A O 1
ATOM 3224 N N . SER A 1 382 ? 5.181 -20.617 -0.328 1.00 91.12 382 SER A N 1
ATOM 3225 C CA . SER A 1 382 ? 4.935 -21.896 -0.991 1.00 91.12 382 SER A CA 1
ATOM 3226 C C . SER A 1 382 ? 4.801 -21.664 -2.491 1.00 91.12 382 SER A C 1
ATOM 3228 O O . SER A 1 382 ? 4.210 -20.671 -2.920 1.00 91.12 382 SER A O 1
ATOM 3230 N N . SER A 1 383 ? 5.379 -22.553 -3.292 1.00 88.50 383 SER A N 1
ATOM 3231 C CA . SER A 1 383 ? 5.380 -22.471 -4.750 1.00 88.50 383 SER A CA 1
ATOM 3232 C C . SER A 1 383 ? 5.265 -23.874 -5.329 1.00 88.50 383 SER A C 1
ATOM 3234 O O . SER A 1 383 ? 5.996 -24.769 -4.914 1.00 88.50 383 SER A O 1
ATOM 3236 N N . ASP A 1 384 ? 4.399 -24.039 -6.330 1.00 84.88 384 ASP A N 1
ATOM 3237 C CA . ASP A 1 384 ? 4.305 -25.274 -7.122 1.00 84.88 384 ASP A CA 1
ATOM 3238 C C . ASP A 1 384 ? 5.510 -25.455 -8.073 1.00 84.88 384 ASP A C 1
ATOM 3240 O O . ASP A 1 384 ? 5.643 -26.489 -8.724 1.00 84.88 384 ASP A O 1
ATOM 3244 N N . PHE A 1 385 ? 6.383 -24.445 -8.179 1.00 75.88 385 PHE A N 1
ATOM 3245 C CA . PHE A 1 385 ? 7.613 -24.460 -8.978 1.00 75.88 385 PHE A CA 1
ATOM 3246 C C . PHE A 1 385 ? 8.853 -24.742 -8.117 1.00 75.88 385 PHE A C 1
ATOM 3248 O O . PHE A 1 385 ? 8.968 -24.212 -7.011 1.00 75.88 385 PHE A O 1
ATOM 3255 N N . ASP A 1 386 ? 9.810 -25.494 -8.676 1.00 67.12 386 ASP A N 1
ATOM 3256 C CA . ASP A 1 386 ? 10.916 -26.137 -7.944 1.00 67.12 386 ASP A CA 1
ATOM 3257 C C . ASP A 1 386 ? 11.937 -25.195 -7.278 1.00 67.12 386 ASP A C 1
ATOM 3259 O O . ASP A 1 386 ? 12.609 -25.605 -6.333 1.00 67.12 386 ASP A O 1
ATOM 3263 N N . SER A 1 387 ? 12.097 -23.948 -7.733 1.00 82.81 387 SER A N 1
ATOM 3264 C CA . SER A 1 387 ? 13.085 -23.027 -7.147 1.00 82.81 387 SER A CA 1
ATOM 3265 C C . SER A 1 387 ? 12.500 -21.643 -6.884 1.00 82.81 387 SER A C 1
ATOM 3267 O O . SER A 1 387 ? 12.200 -20.903 -7.824 1.00 82.81 387 SER A O 1
ATOM 3269 N N . VAL A 1 388 ? 12.406 -21.259 -5.610 1.00 87.94 388 VAL A N 1
ATOM 3270 C CA . VAL A 1 388 ? 12.123 -19.880 -5.191 1.00 87.94 388 VAL A CA 1
ATOM 3271 C C . VAL A 1 388 ? 13.448 -19.168 -4.942 1.00 87.94 388 VAL A C 1
ATOM 3273 O O . VAL A 1 388 ? 14.292 -19.651 -4.190 1.00 87.94 388 VAL A O 1
ATOM 3276 N N . LYS A 1 389 ? 13.634 -18.012 -5.582 1.00 87.88 389 LYS A N 1
ATOM 3277 C CA . LYS A 1 389 ? 14.787 -17.130 -5.367 1.00 87.88 389 LYS A CA 1
ATOM 3278 C C . LYS A 1 389 ? 14.328 -15.855 -4.682 1.00 87.88 389 LYS A C 1
ATOM 3280 O O . LYS A 1 389 ? 13.452 -15.158 -5.192 1.00 87.88 389 LYS A O 1
ATOM 3285 N N . ILE A 1 390 ? 14.957 -15.527 -3.563 1.00 86.62 390 ILE A N 1
ATOM 3286 C CA . ILE A 1 390 ? 14.714 -14.291 -2.825 1.00 86.62 390 ILE A CA 1
ATOM 3287 C C . ILE A 1 390 ? 15.838 -13.319 -3.153 1.00 86.62 390 ILE A C 1
ATOM 3289 O O . ILE A 1 390 ? 17.013 -13.605 -2.927 1.00 86.62 390 ILE A O 1
ATOM 3293 N N . TYR A 1 391 ? 15.459 -12.157 -3.682 1.00 84.31 391 TYR A N 1
ATOM 3294 C CA . TYR A 1 391 ? 16.352 -11.037 -3.950 1.00 84.31 391 TYR A CA 1
ATOM 3295 C C . TYR A 1 391 ? 16.016 -9.903 -2.994 1.00 84.31 391 TYR A C 1
ATOM 3297 O O . TYR A 1 391 ? 14.868 -9.459 -2.931 1.00 84.31 391 TYR A O 1
ATOM 3305 N N . LYS A 1 392 ? 17.022 -9.383 -2.297 1.00 83.19 392 LYS A N 1
ATOM 3306 C CA . LYS A 1 392 ? 16.867 -8.222 -1.427 1.00 83.19 392 LYS A CA 1
ATOM 3307 C C . LYS A 1 392 ? 17.701 -7.067 -1.950 1.00 83.19 392 LYS A C 1
ATOM 3309 O O . LYS A 1 392 ? 18.885 -7.213 -2.247 1.00 83.19 392 LYS A O 1
ATOM 3314 N N . PHE A 1 393 ? 17.093 -5.885 -1.944 1.00 77.25 393 PHE A N 1
ATOM 3315 C CA . PHE A 1 393 ? 17.756 -4.618 -2.230 1.00 77.25 393 PHE A CA 1
ATOM 3316 C C . PHE A 1 393 ? 17.483 -3.649 -1.082 1.00 77.25 393 PHE A C 1
ATOM 3318 O O . PHE A 1 393 ? 16.311 -3.417 -0.776 1.00 77.25 393 PHE A O 1
ATOM 3325 N N . PRO A 1 394 ? 18.515 -3.072 -0.442 1.00 66.31 394 PRO A N 1
ATOM 3326 C CA . PRO A 1 394 ? 18.283 -1.954 0.461 1.00 66.31 394 PRO A CA 1
ATOM 3327 C C . PRO A 1 394 ? 17.718 -0.773 -0.320 1.00 66.31 394 PRO A C 1
ATOM 3329 O O . PRO A 1 394 ? 18.048 -0.546 -1.490 1.00 66.31 394 PRO A O 1
ATOM 3332 N N . ILE A 1 395 ? 16.911 0.029 0.349 1.00 59.72 395 ILE A N 1
ATOM 3333 C CA . ILE A 1 395 ? 16.556 1.353 -0.138 1.00 59.72 395 ILE A CA 1
ATOM 3334 C C . ILE A 1 395 ? 16.702 2.247 1.072 1.00 59.72 395 ILE A C 1
ATOM 3336 O O . ILE A 1 395 ? 15.839 2.237 1.944 1.00 59.72 395 ILE A O 1
ATOM 3340 N N . ILE A 1 396 ? 17.855 2.907 1.143 1.00 52.00 396 ILE A N 1
ATOM 3341 C CA . ILE A 1 396 ? 18.198 3.849 2.210 1.00 52.00 396 ILE A CA 1
ATOM 3342 C C . ILE A 1 396 ? 17.557 5.197 1.896 1.00 52.00 396 ILE A C 1
ATOM 3344 O O . ILE A 1 396 ? 17.740 5.678 0.749 1.00 52.00 396 ILE A O 1
#

pLDDT: mean 89.53, std 11.78, range [42.41, 98.88]

Organism: NCBI:txid412755

Foldseek 3Di:
DLVLVVVLVVVLVVLVVDPVNPVVSVVRDDDDPCCLVVVFVLLLLLVLLLVVLVVLLVVLVVLLVQDDDPVLSVVLVVLSVLLVVLSVQLVPQQCNHDDPDDRVNPLVNSFSNLLSSLSSVLSSVVSVCSSPVVCPWDWDWDWDPRSVPPATWIWIDINAWIWIFDLQFLGFTQWIAGNVLSGIFNSDGFQDDHNCPVVDPDDPLNRAHAPGGQTFFQKFKFFPPDDPSCVSSVNGDTQWPRRGHRWDWPDFDDDPQKTKTKTKDWTWGAFPPDRDTWIKMWMWIWIDHDPDIDIDIDIDTDDDPPCVVRVVRSVVTIDMDTRDHTDDDADPVPQVQKAKDDPPDPPPPCRDDRLQDKDKDWDQKIKMARNRSRDIDIGGHDDPDDTDMDIDHDDD

InterPro domains:
  IPR011013 Galactose mutarotase-like domain superfamily [SSF74650] (142-260)
  IPR014718 Glycoside hydrolase-type carbohydrate-binding [G3DSA:2.70.98.10] (142-396)
  IPR015178 Alpha-amylase/4-alpha-glucanotransferase, central domain [PF09094] (31-123)
  IPR015179 Alpha-amylase/4-alpha-glucanotransferase, C-terminal [PF09095] (145-199)
  IPR015179 Alpha-amylase/4-alpha-glucanotransferase, C-terminal [PF09095] (207-305)
  IPR028995 Glycoside hydrolase families 57/38, central domain superfamily [SSF88688] (31-123)

Radius of gyration: 24.01 Å; Cα contacts (8 Å, |Δi|>4): 678; chains: 1; bounding box: 57×71×67 Å

Mean predicted aligned error: 6.3 Å

Sequence (396 aa):
QTKIRKNFKKIKKTMKADETKKETYQFLKGGFWRYFFVKYPESNNMHKKMLYVRNKLISTEENLVKIQDDNIISIILNKINNAWDEIYKAQSNDSYWHGLFGGVYLQFLRFSVYTHLINAEKLIDTINALINPNLTSYIYITPIDFNKNSKTEYIIESDIYNLYIDPKDGGTLFELDYKPKSYNLLNTMTRWHEAYHESKKLEIYEVLVDRFRRSMFRLRFLHDDMTIEQFQSDKYYEFGNFVNGDFKVTSSEKEGKIAILEMEKVGSVKDTDTDNRNPVRITKDIYVEDNEIEIIVRINFEEISGQEEILKRIIKYLNIAIDIPFFFNGDTINYNKFQWESNQLELNGDEERDLLEPFQYEGTHFKAYDESYDVSVEFNISSDFDSVKIYKFPII

Nearest PDB structures (foldseek):
  1k1x-assembly1_A  TM=8.946E-01  e=2.628E-19  Thermococcus litoralis
  1k1x-assembly2_B  TM=8.846E-01  e=3.770E-19  Thermococcus litoralis
  1k1w-assembly1_A  TM=8.619E-01  e=1.369E-18  Thermococcus litoralis
  3mwx-assembly2_B  TM=5.107E-01  e=7.961E-04  Bacillus subtilis
  6q0r-assembly1_C  TM=4.298E-01  e=1.458E-01  Homo sapiens

Secondary structure (DSSP, 8-state):
-HHHHHHHHHHHHHHHH-GGGHHHHTT-----GGGHHHH-HHHHHHHHHHHHHHHHHHHHHHGGGG---HHHHHHHHHHHHHHHHHHHHTT-GGGG--SSS-GGG-HHHHHHHHHHHHHHHHHHHHHHHHHSTT----EEEEEE--SSSSS-EEEEEESSEEEEEETTTTSEEEEEEEGGGTEETT-----PPPTTGGGS---TTT----SS---BTEEEEEETT--HHHHHTT-S----S-TT--PEEEEEEEETTEEEEEEEEEEEEE-SSSS-EEEEEEEEEEEEETTEEEEEEEEEEPP-TT-HHHHHHHHHHEEEEEE------S-TT-GGGEEEE-TT----S-----TTS-EEEE-SEEEEEETTTTEEEEEE---SSS--EEEE----